Protein AF-A0A2L0EM80-F1 (afdb_monomer)

Foldseek 3Di:
DVVVLQVVLQQAPQQFFQLVLADVPVLQQKKKKWFWDCPQFPAPLVLLVVQLVQTGTLAADDPPDDDDQKHKFKWFALVLLLLLQDDPVLSVLDDPCRNCKCLHPVNCVVVVQDDCSHLVNFPDPRPVFPDGGMIMMMTGNDPVVRVVVVVVSVVVCVVRRMDGRDMDIGGQDPLCADPLLARDPFADAHEVNSNDDDDVQHHYWRNLVFAAQHQGPVRDHRRFRKDFVVLVVVPLFDQRPPDNRIGGLRGSKGKDKDFDFDDPNVVLLVVLLVPFDADVPGDSSLSSQLSVCVVAQHGSLQAGCVVPVRDDDNVRRDDDDGDTHTRDITITMRTTSSSSNSSSVSSVPPVVSNDDPPDDDPPPDDD

pLDDT: mean 86.49, std 16.41, range [29.75, 98.69]

Organism: Sorangium cellulosum (NCBI:txid56)

InterPro domains:
  IPR006314 Dyp-type peroxidase [PS51404] (16-367)
  IPR006314 Dyp-type peroxidase [PTHR30521] (31-317)
  IPR011008 Dimeric alpha-beta barrel [SSF54909] (13-344)

Solvent-accessible surface area (backbone atoms only — not comparable to full-atom values): 20036 Å² total; per-residue (Å²): 109,71,65,64,52,52,61,60,57,57,58,51,60,22,76,33,17,42,19,70,83,66,43,83,53,81,80,34,38,27,35,40,43,37,31,24,25,58,90,66,37,79,38,62,11,62,53,39,49,56,48,49,78,57,35,55,37,19,51,60,77,63,90,87,62,81,79,74,61,58,49,40,47,65,29,36,16,51,61,26,44,36,63,40,36,49,49,74,73,41,54,64,46,41,59,66,65,41,62,60,27,49,52,30,71,70,45,26,63,76,72,65,40,51,78,88,46,18,38,76,66,31,83,37,51,13,86,81,35,74,72,54,16,31,40,39,40,38,31,4,57,40,70,69,55,38,51,56,52,48,50,56,51,50,54,53,30,53,79,35,36,34,42,76,76,50,73,48,82,43,72,60,51,94,82,45,39,46,88,87,51,35,46,52,88,80,64,64,75,29,46,53,65,36,44,68,80,82,57,97,83,48,51,74,39,46,39,18,75,63,28,24,53,15,42,23,88,86,73,42,67,27,82,48,25,41,40,51,37,84,82,41,82,82,58,61,50,49,71,30,95,89,40,86,63,29,23,29,47,23,43,47,8,32,77,42,79,48,69,42,60,63,78,61,46,70,60,52,53,50,52,35,44,72,67,34,76,52,56,94,92,48,54,60,67,62,29,13,54,52,47,50,16,63,75,53,46,26,27,52,69,28,13,30,34,91,85,38,77,88,52,85,44,68,92,55,56,61,67,86,74,91,92,86,46,66,46,29,43,41,35,24,42,28,46,5,46,47,38,38,48,42,49,11,50,40,30,65,74,42,60,88,53,40,72,71,81,78,74,82,78,78,78,81,79,82,128

Sequence (367 aa):
MKQAKKDQTDAVEVDDVQGLVVYGYGHLPIARYVFVSFTKAAKIGAWLGEIVEQTPSARRREKGAPRPSTAVHIALASSGLKQIGLSDEERATFSYHFIDGMANLATQRTLGDFGDNAPETWDFGGPNTPPIDALLLLFATTEEEVEALLERHRDRMSELGIEVVTVEKGYRRDDGKEHFGFLDGVSQPHILGGGREPEAGDVALHPGELLLGYTDEYAEISATPTVGAKADPEAILAPHPDDDTQRDLGRNGSYLVYRKYQQYTSKFWGFVWESAQPRDGQDKDAAAVMLASKMVGRWPSGAPVTLTPDRDAPELVRDVPPFTRLRGGGYYFLPGLRAVRYLAWRASNQPGLLASPAKPQPRAEAG

Secondary structure (DSSP, 8-state):
-HHHHHHHHSS--TTTSBGGGT---TT--EEEEEEEE-TT-S-HHHHHHHHHHHS-BSPPPPTTPPPPSEEEEEEE-HHHHHHHT--HHHHTTS-HHHHH-TTSHHHHHHHT--GGGSGGG-SSSSTTSPPP-EEEEEEESSHHHHHHHHHHHHHHHHHHT-EEEEEEEEE--TT-B-TTS-B-----PEETTSSSPPPTTPPEE-GGGTSTTSB-TTSPBPP--EEEGGG-TT--SEEPSS-TTEEESSTT-EEEEEEEE---HHHHHHHHHHH--PPTT--HHHHHHHHHHHHHTB-TTS-BTTT-SSS--GGG---------EEEEEEEEE--HHHHHHHHHHHHH-GGGS---PPPPPPPP--

Radius of gyration: 22.96 Å; Cα contacts (8 Å, |Δi|>4): 710; chains: 1; bounding box: 54×55×70 Å

Mean predicted aligned error: 7.76 Å

Nearest PDB structures (foldseek):
  8re3-assembly2_B  TM=7.887E-01  e=4.779E-21  Deinococcus radiodurans
  8re2-assembly1_A  TM=7.852E-01  e=1.093E-20  Deinococcus radiodurans
  6fsk-assembly2_B  TM=7.495E-01  e=2.535E-16  Pleurotus ostreatus PC15
  6fsl-assembly2_B  TM=7.551E-01  e=1.048E-15  Pleurotus ostreatus
  8ohy-assembly1_A-2  TM=5.170E-01  e=1.549E-04  Dictyostelium discoideum AX4

Structure (mmCIF, N/CA/C/O backbone):
data_AF-A0A2L0EM80-F1
#
_entry.id   AF-A0A2L0EM80-F1
#
loop_
_atom_site.group_PDB
_atom_site.id
_atom_site.type_symbol
_atom_site.label_atom_id
_atom_site.label_alt_id
_atom_site.label_comp_id
_atom_site.label_asym_id
_atom_site.label_entity_id
_atom_site.label_seq_id
_atom_site.pdbx_PDB_ins_code
_atom_site.Cartn_x
_atom_site.Cartn_y
_atom_site.Cartn_z
_atom_site.occupancy
_atom_site.B_iso_or_equiv
_atom_site.auth_seq_id
_atom_site.auth_comp_id
_atom_site.auth_asym_id
_atom_site.auth_atom_id
_atom_site.pdbx_PDB_model_num
ATOM 1 N N . MET A 1 1 ? -12.425 -33.264 16.074 1.00 41.44 1 MET A N 1
ATOM 2 C CA . MET A 1 1 ? -12.628 -31.874 16.549 1.00 41.44 1 MET A CA 1
ATOM 3 C C . MET A 1 1 ? -11.445 -30.955 16.249 1.00 41.44 1 MET A C 1
ATOM 5 O O . MET A 1 1 ? -11.702 -29.913 15.677 1.00 41.44 1 MET A O 1
ATOM 9 N N . LYS A 1 2 ? -10.181 -31.315 16.548 1.00 37.41 2 LYS A N 1
ATOM 10 C CA . LYS A 1 2 ? -9.009 -30.478 16.190 1.00 37.41 2 LYS A CA 1
ATOM 11 C C . LYS A 1 2 ? -8.821 -30.278 14.673 1.00 37.41 2 LYS A C 1
ATOM 13 O O . LYS A 1 2 ? -8.647 -29.147 14.256 1.00 37.41 2 LYS A O 1
ATOM 18 N N . GLN A 1 3 ? -8.965 -31.335 13.863 1.00 31.33 3 GLN A N 1
ATOM 19 C CA . GLN A 1 3 ? -8.888 -31.246 12.392 1.00 31.33 3 GLN A CA 1
ATOM 20 C C . GLN A 1 3 ? -10.000 -30.364 11.798 1.00 31.33 3 GLN A C 1
ATOM 22 O O . GLN A 1 3 ? -9.718 -29.471 11.026 1.00 31.33 3 GLN A O 1
ATOM 27 N N . ALA A 1 4 ? -11.248 -30.537 12.247 1.00 30.11 4 ALA A N 1
ATOM 28 C CA . ALA A 1 4 ? -12.378 -29.726 11.783 1.00 30.11 4 ALA A CA 1
ATOM 29 C C . ALA A 1 4 ? -12.306 -28.250 12.228 1.00 30.11 4 ALA A C 1
ATOM 31 O O . ALA A 1 4 ? -12.829 -27.394 11.531 1.00 30.11 4 ALA A O 1
ATOM 32 N N . LYS A 1 5 ? -11.660 -27.945 13.369 1.00 38.38 5 LYS A N 1
ATOM 33 C CA . LYS A 1 5 ? -11.316 -26.564 13.753 1.00 38.38 5 LYS A CA 1
ATOM 34 C C . LYS A 1 5 ? -10.200 -25.999 12.865 1.00 38.38 5 LYS A C 1
ATOM 36 O O . LYS A 1 5 ? -10.310 -24.850 12.470 1.00 38.38 5 LYS A O 1
ATOM 41 N N . LYS A 1 6 ? -9.193 -26.817 12.522 1.00 41.38 6 LYS A N 1
ATOM 42 C CA . LYS A 1 6 ? -8.087 -26.461 11.616 1.00 41.38 6 LYS A CA 1
ATOM 43 C C . LYS A 1 6 ? -8.575 -26.188 10.179 1.00 41.38 6 LYS A C 1
ATOM 45 O O . LYS A 1 6 ? -8.220 -25.177 9.592 1.00 41.38 6 LYS A O 1
ATOM 50 N N . ASP A 1 7 ? -9.484 -27.018 9.669 1.00 44.69 7 ASP A N 1
ATOM 51 C CA . ASP A 1 7 ? -10.089 -26.856 8.337 1.00 44.69 7 ASP A CA 1
ATOM 52 C C . ASP A 1 7 ? -11.009 -25.618 8.248 1.00 44.69 7 ASP A C 1
ATOM 54 O O . ASP A 1 7 ? -11.205 -25.067 7.168 1.00 44.69 7 ASP A O 1
ATOM 58 N N . GLN A 1 8 ? -11.574 -25.155 9.373 1.00 45.72 8 GLN A N 1
ATOM 59 C CA . GLN A 1 8 ? -12.385 -23.930 9.437 1.00 45.72 8 GLN A CA 1
ATOM 60 C C . GLN A 1 8 ? -11.530 -22.658 9.553 1.00 45.72 8 GLN A C 1
ATOM 62 O O . GLN A 1 8 ? -11.963 -21.601 9.102 1.00 45.72 8 GLN A O 1
ATOM 67 N N . THR A 1 9 ? -10.331 -22.747 10.144 1.00 53.62 9 THR A N 1
ATOM 68 C CA . THR A 1 9 ? -9.407 -21.612 10.301 1.00 53.62 9 THR A CA 1
ATOM 69 C C . THR A 1 9 ? -8.648 -21.251 9.025 1.00 53.62 9 THR A C 1
ATOM 71 O O . THR A 1 9 ? -8.250 -20.093 8.910 1.00 53.62 9 THR A O 1
ATOM 74 N N . ASP A 1 10 ? -8.506 -22.178 8.071 1.00 65.12 10 ASP A N 1
ATOM 75 C CA . ASP A 1 10 ? -7.748 -21.968 6.825 1.00 65.12 10 ASP A CA 1
ATOM 76 C C . ASP A 1 10 ? -8.599 -21.483 5.638 1.00 65.12 10 ASP A C 1
ATOM 78 O O . ASP A 1 10 ? -8.060 -21.063 4.614 1.00 65.12 10 ASP A O 1
ATOM 82 N N . ALA A 1 11 ? -9.931 -21.489 5.757 1.00 85.38 11 ALA A N 1
ATOM 83 C CA . ALA A 1 11 ? -10.789 -20.885 4.744 1.00 85.38 11 ALA A CA 1
ATOM 84 C C . ALA A 1 11 ? -10.653 -19.353 4.797 1.00 85.38 11 ALA A C 1
ATOM 86 O O . ALA A 1 11 ? -10.992 -18.716 5.799 1.00 85.38 11 ALA A O 1
ATOM 87 N N . VAL A 1 12 ? -10.142 -18.755 3.718 1.00 93.31 12 VAL A N 1
ATOM 88 C CA . VAL A 1 12 ? -9.964 -17.300 3.636 1.00 93.31 12 VAL A CA 1
ATOM 89 C C . VAL A 1 12 ? -11.324 -16.601 3.687 1.00 93.31 12 VAL A C 1
ATOM 91 O O . VAL A 1 12 ? -12.217 -16.879 2.883 1.00 93.31 12 VAL A O 1
ATOM 94 N N . GLU A 1 13 ? -11.479 -15.659 4.617 1.00 95.50 13 GLU A N 1
ATOM 95 C CA . GLU A 1 13 ? -12.678 -14.833 4.762 1.00 95.50 13 GLU A CA 1
ATOM 96 C C . GLU A 1 13 ? -12.645 -13.714 3.714 1.00 95.50 13 GLU A C 1
ATOM 98 O O . GLU A 1 13 ? -12.409 -12.547 4.013 1.00 95.50 13 GLU A O 1
ATOM 103 N N . VAL A 1 14 ? -12.853 -14.070 2.444 1.00 95.38 14 VAL A N 1
ATOM 104 C CA . VAL A 1 14 ? -12.697 -13.148 1.300 1.00 95.38 14 VAL A CA 1
ATOM 105 C C . VAL A 1 14 ? -13.582 -11.898 1.374 1.00 95.38 14 VAL A C 1
ATOM 107 O O . VAL A 1 14 ? -13.303 -10.903 0.715 1.00 95.38 14 VAL A O 1
ATOM 110 N N . ASP A 1 15 ? -14.642 -11.932 2.177 1.00 96.38 15 ASP A N 1
ATOM 111 C CA . ASP A 1 15 ? -15.488 -10.777 2.479 1.00 96.38 15 ASP A CA 1
ATOM 112 C C . ASP A 1 15 ? -14.824 -9.715 3.338 1.00 96.38 15 ASP A C 1
ATOM 114 O O . ASP A 1 15 ? -15.240 -8.560 3.300 1.00 96.38 15 ASP A O 1
ATOM 118 N N . ASP A 1 16 ? -13.827 -10.114 4.113 1.00 97.38 16 ASP A N 1
ATOM 119 C CA . ASP A 1 16 ? -13.158 -9.270 5.085 1.00 97.38 16 ASP A CA 1
ATOM 120 C C . ASP A 1 16 ? -11.759 -8.848 4.632 1.00 97.38 16 ASP A C 1
ATOM 122 O O . ASP A 1 16 ? -11.265 -7.800 5.034 1.00 97.38 16 ASP A O 1
ATOM 126 N N . VAL A 1 17 ? -11.115 -9.616 3.756 1.00 97.75 17 VAL A N 1
ATOM 127 C CA . VAL A 1 17 ? -9.825 -9.232 3.170 1.00 97.75 17 VAL A CA 1
ATOM 128 C C . VAL A 1 17 ? -10.019 -8.033 2.236 1.00 97.75 17 VAL A C 1
ATOM 130 O O . VAL A 1 17 ? -10.885 -8.068 1.362 1.00 97.75 17 VAL A O 1
ATOM 133 N N . GLN A 1 18 ? -9.198 -6.983 2.359 1.00 97.81 18 GLN A N 1
ATOM 134 C CA . GLN A 1 18 ? -9.179 -5.903 1.363 1.00 97.81 18 GLN A CA 1
ATOM 135 C C . GLN A 1 18 ? -8.762 -6.449 -0.006 1.00 97.81 18 GLN A C 1
ATOM 137 O O . GLN A 1 18 ? -7.716 -7.085 -0.137 1.00 97.81 18 GLN A O 1
ATOM 142 N N . GLY A 1 19 ? -9.530 -6.133 -1.053 1.00 95.50 19 GLY A N 1
ATOM 143 C CA . GLY A 1 19 ? -9.308 -6.669 -2.399 1.00 95.50 19 GLY A CA 1
ATOM 144 C C . GLY A 1 19 ? -7.904 -6.426 -2.965 1.00 95.50 19 GLY A C 1
ATOM 145 O O . GLY A 1 19 ? -7.449 -7.219 -3.781 1.00 95.50 19 GLY A O 1
ATOM 146 N N . LEU A 1 20 ? -7.187 -5.399 -2.493 1.00 95.06 20 LEU A N 1
ATOM 147 C CA . LEU A 1 20 ? -5.811 -5.079 -2.891 1.00 95.06 20 LEU A CA 1
ATOM 148 C C . LEU A 1 20 ? -4.811 -6.219 -2.659 1.00 95.06 20 LEU A C 1
ATOM 150 O O . LEU A 1 20 ? -3.864 -6.341 -3.428 1.00 95.06 20 LEU A O 1
ATOM 154 N N . VAL A 1 21 ? -5.017 -7.061 -1.639 1.00 92.69 21 VAL A N 1
ATOM 155 C CA . VAL A 1 21 ? -4.117 -8.199 -1.367 1.00 92.69 21 VAL A CA 1
ATOM 156 C C . VAL A 1 21 ? -4.198 -9.253 -2.475 1.00 92.69 21 VAL A C 1
ATOM 158 O O . VAL A 1 21 ? -3.236 -9.962 -2.746 1.00 92.69 21 VAL A O 1
ATOM 161 N N . VAL A 1 22 ? -5.358 -9.357 -3.125 1.00 90.12 22 VAL A N 1
ATOM 162 C CA . VAL A 1 22 ? -5.684 -10.443 -4.058 1.00 90.12 22 VAL A CA 1
ATOM 163 C C . VAL A 1 22 ? -5.696 -9.964 -5.508 1.00 90.12 22 VAL A C 1
ATOM 165 O O . VAL A 1 22 ? -5.336 -10.709 -6.422 1.00 90.12 22 VAL A O 1
ATOM 168 N N . TYR A 1 23 ? -6.126 -8.726 -5.742 1.00 88.44 23 TYR A N 1
ATOM 169 C CA . TYR A 1 23 ? -6.317 -8.156 -7.067 1.00 88.44 23 TYR A CA 1
ATOM 170 C C . TYR A 1 23 ? -5.349 -6.998 -7.303 1.00 88.44 23 TYR A C 1
ATOM 172 O O . TYR A 1 23 ? -5.392 -5.983 -6.618 1.00 88.44 23 TYR A O 1
ATOM 180 N N . GLY A 1 24 ? -4.554 -7.088 -8.372 1.00 82.00 24 GLY A N 1
ATOM 181 C CA . GLY A 1 24 ? -3.665 -6.000 -8.801 1.00 82.00 24 GLY A CA 1
ATOM 182 C C . GLY A 1 24 ? -4.358 -4.851 -9.549 1.00 82.00 24 GLY A C 1
ATOM 183 O O . GLY A 1 24 ? -3.674 -4.030 -10.147 1.00 82.00 24 GLY A O 1
ATOM 184 N N . TYR A 1 25 ? -5.698 -4.830 -9.610 1.00 89.19 25 TYR A N 1
ATOM 185 C CA . TYR A 1 25 ? -6.510 -3.793 -10.272 1.00 89.19 25 TYR A CA 1
ATOM 186 C C . TYR A 1 25 ? -6.026 -3.343 -11.660 1.00 89.19 25 TYR A C 1
ATOM 188 O O . TYR A 1 25 ? -6.215 -2.199 -12.045 1.00 89.19 25 TYR A O 1
ATOM 196 N N . GLY A 1 26 ? -5.482 -4.248 -12.481 1.00 87.44 26 GLY A N 1
ATOM 197 C CA . GLY A 1 26 ? -4.856 -3.883 -13.761 1.00 87.44 26 GLY A CA 1
ATOM 198 C C . GLY A 1 26 ? -5.759 -3.200 -14.805 1.00 87.44 26 GLY A C 1
ATOM 199 O O . GLY A 1 26 ? -5.241 -2.742 -15.816 1.00 87.44 26 GLY A O 1
ATOM 200 N N . HIS A 1 27 ? -7.077 -3.142 -14.573 1.00 91.12 27 HIS A N 1
ATOM 201 C CA . HIS A 1 27 ? -8.057 -2.399 -15.377 1.00 91.12 27 HIS A CA 1
ATOM 202 C C . HIS A 1 27 ? -8.266 -0.946 -14.912 1.00 91.12 27 HIS A C 1
ATOM 204 O O . HIS A 1 27 ? -8.976 -0.207 -15.584 1.00 91.12 27 HIS A O 1
ATOM 210 N N . LEU A 1 28 ? -7.672 -0.555 -13.783 1.00 95.69 28 LEU A N 1
ATOM 211 C CA . LEU A 1 28 ? -7.665 0.791 -13.215 1.00 95.69 28 LEU A CA 1
ATOM 212 C C . LEU A 1 28 ? -6.225 1.336 -13.296 1.00 95.69 28 LEU A C 1
ATOM 214 O O . LEU A 1 28 ? -5.482 1.268 -12.316 1.00 95.69 28 LEU A O 1
ATOM 218 N N . PRO A 1 29 ? -5.762 1.777 -14.480 1.00 95.44 29 PRO A N 1
ATOM 219 C CA . PRO A 1 29 ? -4.355 2.097 -14.708 1.00 95.44 29 PRO A CA 1
ATOM 220 C C . PRO A 1 29 ? -3.907 3.395 -14.031 1.00 95.44 29 PRO A C 1
ATOM 222 O O . PRO A 1 29 ? -2.703 3.637 -13.957 1.00 95.44 29 PRO A O 1
ATOM 225 N N . ILE A 1 30 ? -4.834 4.238 -13.568 1.00 97.62 30 ILE A N 1
ATOM 226 C CA . ILE A 1 30 ? -4.515 5.518 -12.938 1.00 97.62 30 ILE A CA 1
ATOM 227 C C . ILE A 1 30 ? -4.626 5.377 -11.421 1.00 97.62 30 ILE A C 1
ATOM 229 O O . ILE A 1 30 ? -5.654 4.927 -10.918 1.00 97.62 30 ILE A O 1
ATOM 233 N N . ALA A 1 31 ? -3.592 5.799 -10.691 1.00 97.88 31 ALA A N 1
ATOM 234 C CA . ALA A 1 31 ? -3.553 5.733 -9.234 1.00 97.88 31 ALA A CA 1
ATOM 235 C C . ALA A 1 31 ? -3.187 7.075 -8.581 1.00 97.88 31 ALA A C 1
ATOM 237 O O . ALA A 1 31 ? -2.384 7.856 -9.106 1.00 97.88 31 ALA A O 1
ATOM 238 N N . ARG A 1 32 ? -3.735 7.325 -7.391 1.00 98.50 32 ARG A N 1
ATOM 239 C CA . ARG A 1 32 ? -3.286 8.364 -6.457 1.00 98.50 32 ARG A CA 1
ATOM 240 C C . ARG A 1 32 ? -3.028 7.726 -5.102 1.00 98.50 32 ARG A C 1
ATOM 242 O O . ARG A 1 32 ? -3.916 7.111 -4.518 1.00 98.50 32 ARG A O 1
ATOM 249 N N . TYR A 1 33 ? -1.813 7.900 -4.606 1.00 98.50 33 TYR A N 1
ATOM 250 C CA . TYR A 1 33 ? -1.402 7.467 -3.277 1.00 98.50 33 TYR A CA 1
ATOM 251 C C . TYR A 1 33 ? -1.419 8.690 -2.372 1.00 98.50 33 TYR A C 1
ATOM 253 O O . TYR A 1 33 ? -0.581 9.582 -2.509 1.00 98.50 33 TYR A O 1
ATOM 261 N N . VAL A 1 34 ? -2.421 8.771 -1.506 1.00 98.62 34 VAL A N 1
ATOM 262 C CA . VAL A 1 34 ? -2.678 9.928 -0.653 1.00 98.62 34 VAL A CA 1
ATOM 263 C C . VAL A 1 34 ? -2.130 9.632 0.735 1.00 98.62 34 VAL A C 1
ATOM 265 O O . VAL A 1 34 ? -2.650 8.781 1.457 1.00 98.62 34 VAL A O 1
ATOM 268 N N . PHE A 1 35 ? -1.062 10.333 1.097 1.00 98.25 35 PHE A N 1
ATOM 269 C CA . PHE A 1 35 ? -0.391 10.191 2.382 1.00 98.25 35 PHE A CA 1
ATOM 270 C C . PHE A 1 35 ? -1.009 11.165 3.378 1.00 98.25 35 PHE A C 1
ATOM 272 O O . PHE A 1 35 ? -1.106 12.364 3.108 1.00 98.25 35 PHE A O 1
ATOM 279 N N . VAL A 1 36 ? -1.445 10.643 4.517 1.00 96.81 36 VAL A N 1
ATOM 280 C CA . VAL A 1 36 ? -2.340 11.339 5.442 1.00 96.81 36 VAL A CA 1
ATOM 281 C C . VAL A 1 36 ? -1.717 11.419 6.831 1.00 96.81 36 VAL A C 1
ATOM 283 O O . VAL A 1 36 ? -1.123 10.446 7.294 1.00 96.81 36 VAL A O 1
ATOM 286 N N . SER A 1 37 ? -1.898 12.553 7.510 1.00 95.69 37 SER A N 1
ATOM 287 C CA . SER A 1 37 ? -1.606 12.714 8.934 1.00 95.69 37 SER A CA 1
ATOM 288 C C . SER A 1 37 ? -2.877 12.949 9.752 1.00 95.69 37 SER A C 1
ATOM 290 O O . SER A 1 37 ? -3.787 13.685 9.360 1.00 95.69 37 SER A O 1
ATOM 292 N N . PHE A 1 38 ? -2.902 12.355 10.941 1.00 93.94 38 PHE A N 1
ATOM 293 C CA . PHE A 1 38 ? -3.939 12.517 11.953 1.00 93.94 38 PHE A CA 1
ATOM 294 C C . PHE A 1 38 ? -3.586 13.564 13.017 1.00 93.94 38 PHE A C 1
ATOM 296 O O . PHE A 1 38 ? -4.365 13.770 13.941 1.00 93.94 38 PHE A O 1
ATOM 303 N N . THR A 1 39 ? -2.454 14.267 12.896 1.00 80.88 39 THR A N 1
ATOM 304 C CA . THR A 1 39 ? -1.954 15.216 13.915 1.00 80.88 39 THR A CA 1
ATOM 305 C C . THR A 1 39 ? -2.975 16.291 14.322 1.00 80.88 39 THR A C 1
ATOM 307 O O . THR A 1 39 ? -2.969 16.744 15.465 1.00 80.88 39 THR A O 1
ATOM 310 N N . LYS A 1 40 ? -3.860 16.701 13.405 1.00 71.12 40 LYS A N 1
ATOM 311 C CA . LYS A 1 40 ? -4.918 17.706 13.638 1.00 71.12 40 LYS A CA 1
ATOM 312 C C . LYS A 1 40 ? -6.332 17.115 13.616 1.00 71.12 40 LYS A C 1
ATOM 314 O O . LYS A 1 40 ? -7.309 17.861 13.693 1.00 71.12 40 LYS A O 1
ATOM 319 N N . ALA A 1 41 ? -6.453 15.796 13.483 1.00 72.81 41 ALA A N 1
ATOM 320 C CA . ALA A 1 41 ? -7.724 15.157 13.196 1.00 72.81 41 ALA A CA 1
ATOM 321 C C . ALA A 1 41 ? -8.632 15.141 14.425 1.00 72.81 41 ALA A C 1
ATOM 323 O O . ALA A 1 41 ? -8.261 14.665 15.495 1.00 72.81 41 ALA A O 1
ATOM 324 N N . ALA A 1 42 ? -9.862 15.619 14.245 1.00 72.19 42 ALA A N 1
ATOM 325 C CA . ALA A 1 42 ? -10.883 15.590 15.288 1.00 72.19 42 ALA A CA 1
ATOM 326 C C . ALA A 1 42 ? -11.786 14.351 15.183 1.00 72.19 42 ALA A C 1
ATOM 328 O O . ALA A 1 42 ? -12.424 13.964 16.160 1.00 72.19 42 ALA A O 1
ATOM 329 N N . LYS A 1 43 ? -11.892 13.754 13.986 1.00 89.88 43 LYS A N 1
ATOM 330 C CA . LYS A 1 43 ? -12.908 12.742 13.656 1.00 89.88 43 LYS A CA 1
ATOM 331 C C . LYS A 1 43 ? -12.345 11.573 12.836 1.00 89.88 43 LYS A C 1
ATOM 333 O O . LYS A 1 43 ? -12.924 11.181 11.825 1.00 89.88 43 LYS A O 1
ATOM 338 N N . ILE A 1 44 ? -11.229 10.997 13.293 1.00 94.19 44 ILE A N 1
ATOM 339 C CA . ILE A 1 44 ? -10.564 9.854 12.632 1.00 94.19 44 ILE A CA 1
ATOM 340 C C . ILE A 1 44 ? -11.533 8.675 12.466 1.00 94.19 44 ILE A C 1
ATOM 342 O O . ILE A 1 44 ? -11.626 8.099 11.387 1.00 94.19 44 ILE A O 1
ATOM 346 N N . GLY A 1 45 ? -12.297 8.343 13.511 1.00 95.12 45 GLY A N 1
ATOM 347 C CA . GLY A 1 45 ? -13.208 7.199 13.477 1.00 95.12 45 GLY A CA 1
ATOM 348 C C . GLY A 1 45 ? -14.333 7.329 12.449 1.00 95.12 45 GLY A C 1
ATOM 349 O O . GLY A 1 45 ? -14.626 6.367 11.744 1.00 95.12 45 GLY A O 1
ATOM 350 N N . ALA A 1 46 ? -14.899 8.531 12.289 1.00 95.50 46 ALA A N 1
ATOM 351 C CA . ALA A 1 46 ? -15.899 8.800 11.254 1.00 95.50 46 ALA A CA 1
ATOM 352 C C . ALA A 1 46 ? -15.316 8.601 9.847 1.00 95.50 46 ALA A C 1
ATOM 354 O O . ALA A 1 46 ? -15.932 7.947 9.012 1.00 95.50 46 ALA A O 1
ATOM 355 N N . TRP A 1 47 ? -14.099 9.102 9.614 1.00 96.69 47 TRP A N 1
ATOM 356 C CA . TRP A 1 47 ? -13.412 8.926 8.338 1.00 96.69 47 TRP A CA 1
ATOM 357 C C . TRP A 1 47 ? -13.138 7.451 8.029 1.00 96.69 47 TRP A C 1
ATOM 359 O O . TRP A 1 47 ? -13.495 6.981 6.954 1.00 96.69 47 TRP A O 1
ATOM 369 N N . LEU A 1 48 ? -12.578 6.690 8.976 1.00 97.50 48 LEU A N 1
ATOM 370 C CA . LEU A 1 48 ? -12.326 5.255 8.786 1.00 97.50 48 LEU A CA 1
ATOM 371 C C . LEU A 1 48 ? -13.618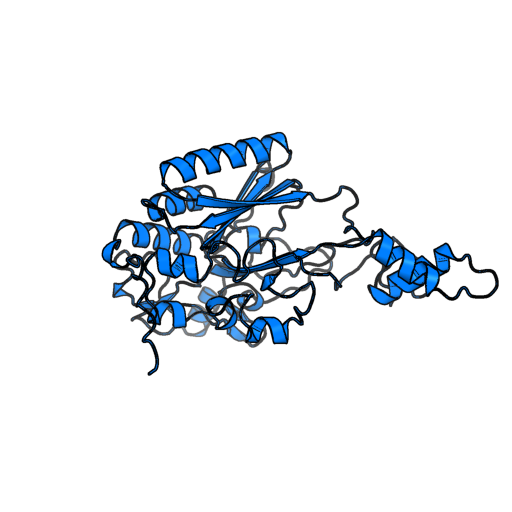 4.474 8.503 1.00 97.50 48 LEU A C 1
ATOM 373 O O . LEU A 1 48 ? -13.621 3.594 7.642 1.00 97.50 48 LEU A O 1
ATOM 377 N N . GLY A 1 49 ? -14.715 4.825 9.182 1.00 97.19 49 GLY A N 1
ATOM 378 C CA . GLY A 1 49 ? -16.038 4.248 8.939 1.00 97.19 49 GLY A CA 1
ATOM 379 C C . GLY A 1 49 ? -16.570 4.527 7.529 1.00 97.19 49 GLY A C 1
ATOM 380 O O . GLY A 1 49 ? -17.191 3.662 6.925 1.00 97.19 49 GLY A O 1
ATOM 381 N N . GLU A 1 50 ? -16.291 5.698 6.960 1.00 97.12 50 GLU A N 1
ATOM 382 C CA . GLU A 1 50 ? -16.664 6.017 5.575 1.00 97.12 50 GLU A CA 1
ATOM 383 C C . GLU A 1 50 ? -15.770 5.314 4.547 1.00 97.12 50 GLU A C 1
ATOM 385 O O . GLU A 1 50 ? -16.247 4.916 3.483 1.00 97.12 50 GLU A O 1
ATOM 390 N N . ILE A 1 51 ? -14.474 5.167 4.840 1.00 97.38 51 ILE A N 1
ATOM 391 C CA . ILE A 1 51 ? -13.525 4.503 3.940 1.00 97.38 51 ILE A CA 1
ATOM 392 C C . ILE A 1 51 ? -13.789 2.997 3.865 1.00 97.38 51 ILE A C 1
ATOM 394 O O . ILE A 1 51 ? -13.760 2.438 2.768 1.00 97.38 51 ILE A O 1
ATOM 398 N N . VAL A 1 52 ? -14.084 2.329 4.986 1.00 97.19 52 VAL A N 1
ATOM 399 C CA . VAL A 1 52 ? -14.318 0.874 4.980 1.00 97.19 52 VAL A CA 1
ATOM 400 C C . VAL A 1 52 ? -15.522 0.477 4.127 1.00 97.19 52 VAL A C 1
ATOM 402 O O . VAL A 1 52 ? -15.461 -0.528 3.428 1.00 97.19 52 VAL A O 1
ATOM 405 N N . GLU A 1 53 ? -16.571 1.299 4.093 1.00 97.25 53 GLU A N 1
ATOM 406 C CA . GLU A 1 53 ? -17.760 1.049 3.268 1.00 97.25 53 GLU A CA 1
ATOM 407 C C . GLU A 1 53 ? -17.506 1.281 1.767 1.00 97.25 53 GLU A C 1
ATOM 409 O O . GLU A 1 53 ? -18.227 0.758 0.920 1.00 97.25 53 GLU A O 1
ATOM 414 N N . GLN A 1 54 ? -16.456 2.031 1.421 1.00 96.88 54 GLN A N 1
ATOM 415 C CA . GLN A 1 54 ? -16.005 2.233 0.038 1.00 96.88 54 GLN A CA 1
ATOM 416 C C . GLN A 1 54 ? -14.948 1.213 -0.399 1.00 96.88 54 GLN A C 1
ATOM 418 O O . GLN A 1 54 ? -14.624 1.139 -1.586 1.00 96.88 54 GLN A O 1
ATOM 423 N N . THR A 1 55 ? -14.392 0.447 0.542 1.00 97.69 55 THR A N 1
ATOM 424 C CA . THR A 1 55 ? -13.271 -0.452 0.280 1.00 97.69 55 THR A CA 1
ATOM 425 C C . THR A 1 55 ? -13.783 -1.799 -0.233 1.00 97.69 55 THR A C 1
ATOM 427 O O . THR A 1 55 ? -14.458 -2.516 0.507 1.00 97.69 55 THR A O 1
ATOM 430 N N . PRO A 1 56 ? -13.473 -2.195 -1.481 1.00 96.31 56 PRO A N 1
ATOM 431 C CA . PRO A 1 56 ? -13.879 -3.496 -1.992 1.00 96.31 56 PRO A CA 1
ATOM 432 C C . PRO A 1 56 ? -13.123 -4.625 -1.279 1.00 96.31 56 PRO A C 1
ATOM 434 O O . PRO A 1 56 ? -11.921 -4.524 -1.006 1.00 96.31 56 PRO A O 1
ATOM 437 N N . SER A 1 57 ? -13.825 -5.726 -1.014 1.00 96.44 57 SER A N 1
ATOM 438 C CA . SER A 1 57 ? -13.234 -6.936 -0.443 1.00 96.44 57 SER A CA 1
ATOM 439 C C . SER A 1 57 ? -12.591 -7.833 -1.509 1.00 96.44 57 SER A C 1
ATOM 441 O O . SER A 1 57 ? -12.692 -7.585 -2.714 1.00 96.44 57 SER A O 1
ATOM 443 N N . ALA A 1 58 ? -11.931 -8.904 -1.072 1.00 95.00 58 ALA A N 1
ATOM 444 C CA . ALA A 1 58 ? -11.395 -9.949 -1.937 1.00 95.00 58 ALA A CA 1
ATOM 445 C C . ALA A 1 58 ? -12.486 -10.837 -2.561 1.00 95.00 58 ALA A C 1
ATOM 447 O O . ALA A 1 58 ? -12.185 -11.655 -3.440 1.00 95.00 58 ALA A O 1
ATOM 448 N N . ARG A 1 59 ? -13.758 -10.678 -2.159 1.00 93.69 59 ARG A N 1
ATOM 449 C CA . ARG A 1 59 ? -14.882 -11.441 -2.706 1.00 93.69 59 ARG A CA 1
ATOM 450 C C . ARG A 1 59 ? -14.865 -11.373 -4.228 1.00 93.69 59 ARG A C 1
ATOM 452 O O . ARG A 1 59 ? -14.884 -10.306 -4.846 1.00 93.69 59 ARG A O 1
ATOM 459 N N . ARG A 1 60 ? -14.909 -12.554 -4.841 1.00 87.56 60 ARG A N 1
ATOM 460 C CA . ARG A 1 60 ? -15.017 -12.680 -6.287 1.00 87.56 60 ARG A CA 1
ATOM 461 C C . ARG A 1 60 ? -16.294 -12.014 -6.784 1.00 87.56 60 ARG A C 1
ATOM 463 O O . ARG A 1 60 ? -17.395 -12.313 -6.325 1.00 87.56 60 ARG A O 1
ATOM 470 N N . ARG A 1 61 ? -16.141 -11.155 -7.787 1.00 85.81 61 ARG A N 1
ATOM 471 C CA . ARG A 1 61 ? -17.272 -10.541 -8.482 1.00 85.81 61 ARG A CA 1
ATOM 472 C C . ARG A 1 61 ? -18.041 -11.592 -9.278 1.00 85.81 61 ARG A C 1
ATOM 474 O O . ARG A 1 61 ? -17.445 -12.482 -9.887 1.00 85.81 61 ARG A O 1
ATOM 481 N N . GLU A 1 62 ? -19.362 -11.455 -9.310 1.00 86.06 62 GLU A N 1
ATOM 482 C CA . GLU A 1 62 ? -20.216 -12.329 -10.110 1.00 86.06 62 GLU A CA 1
ATOM 483 C C . GLU A 1 62 ? -19.847 -12.258 -11.596 1.00 86.06 62 GLU A C 1
ATOM 485 O O . GLU A 1 62 ? -19.502 -11.202 -12.143 1.00 86.06 62 GLU A O 1
ATOM 490 N N . LYS A 1 63 ? -19.916 -13.409 -12.270 1.00 85.56 63 LYS A N 1
ATOM 491 C CA . LYS A 1 63 ? -19.590 -13.507 -13.691 1.00 85.56 63 LYS A CA 1
ATOM 492 C C . LYS A 1 63 ? -20.556 -12.636 -14.500 1.00 85.56 63 LYS A C 1
ATOM 494 O O . LYS A 1 63 ? -21.757 -12.866 -14.485 1.00 85.56 63 LYS A O 1
ATOM 499 N N . GLY A 1 64 ? -20.013 -11.669 -15.239 1.00 84.50 64 GLY A N 1
ATOM 500 C CA . GLY A 1 64 ? -20.789 -10.751 -16.080 1.00 84.50 64 GLY A CA 1
ATOM 501 C C . GLY A 1 64 ? -21.154 -9.418 -15.420 1.00 84.50 64 GLY A C 1
ATOM 502 O O . GLY A 1 64 ? -21.622 -8.525 -16.120 1.00 84.50 64 GLY A O 1
ATOM 503 N N . ALA A 1 65 ? -20.887 -9.228 -14.123 1.00 88.62 65 ALA A N 1
ATOM 504 C CA . ALA A 1 65 ? -21.085 -7.929 -13.486 1.00 88.62 65 ALA A CA 1
ATOM 505 C C . ALA A 1 65 ? -20.132 -6.863 -14.085 1.00 88.62 65 ALA A C 1
ATOM 507 O O . ALA A 1 65 ? -18.950 -7.162 -14.330 1.00 88.62 65 ALA A O 1
ATOM 508 N N . PRO A 1 66 ? -20.571 -5.600 -14.261 1.00 88.19 66 PRO A N 1
ATOM 509 C CA . PRO A 1 66 ? -19.740 -4.525 -14.815 1.00 88.19 66 PRO A CA 1
ATOM 510 C C . PRO A 1 66 ? -18.596 -4.165 -13.867 1.00 88.19 66 PRO A C 1
ATOM 512 O O . PRO A 1 66 ? -18.826 -3.974 -12.671 1.00 88.19 66 PRO A O 1
ATOM 515 N N . ARG A 1 67 ? -17.356 -4.126 -14.376 1.00 90.12 67 ARG A N 1
ATOM 516 C CA . ARG A 1 67 ? -16.180 -3.769 -13.563 1.00 90.12 67 ARG A CA 1
ATOM 517 C C . ARG A 1 67 ? -16.363 -2.364 -12.975 1.00 90.12 67 ARG A C 1
ATOM 519 O O . ARG A 1 67 ? -16.825 -1.492 -13.709 1.00 90.12 67 ARG A O 1
ATOM 526 N N . PRO A 1 68 ? -16.039 -2.154 -11.687 1.00 92.94 68 PRO A N 1
ATOM 527 C CA . PRO A 1 68 ? -16.072 -0.815 -11.122 1.00 92.94 68 PRO A CA 1
ATOM 528 C C . PRO A 1 68 ? -15.052 0.058 -11.858 1.00 92.94 68 PRO A C 1
ATOM 530 O O . PRO A 1 68 ? -14.008 -0.443 -12.277 1.00 92.94 68 PRO A O 1
ATOM 533 N N . SER A 1 69 ? -15.360 1.342 -12.032 1.00 96.56 69 SER A N 1
ATOM 534 C CA . SER A 1 69 ? -14.412 2.283 -12.635 1.00 96.56 69 SER A CA 1
ATOM 535 C C . SER A 1 69 ? -13.457 2.904 -11.618 1.00 96.56 69 SER A C 1
ATOM 537 O O . SER A 1 69 ? -12.511 3.579 -12.007 1.00 96.56 69 SER A O 1
ATOM 539 N N . THR A 1 70 ? -13.655 2.634 -10.324 1.00 97.62 70 THR A N 1
ATOM 540 C CA . THR A 1 70 ? -12.780 3.078 -9.238 1.00 97.62 70 THR A CA 1
ATOM 541 C C . THR A 1 70 ? -12.602 2.004 -8.164 1.00 97.62 70 THR A C 1
ATOM 543 O O . THR A 1 70 ? -13.422 1.093 -8.030 1.00 97.62 70 THR A O 1
ATOM 546 N N . ALA A 1 71 ? -11.531 2.114 -7.380 1.00 97.75 71 ALA A N 1
ATOM 547 C CA . ALA A 1 71 ? -11.331 1.344 -6.154 1.00 97.75 71 ALA A CA 1
ATOM 548 C C . ALA A 1 71 ? -10.620 2.205 -5.102 1.00 97.75 71 ALA A C 1
ATOM 550 O O . ALA A 1 71 ? -9.769 3.028 -5.445 1.00 97.75 71 ALA A O 1
ATOM 551 N N . VAL A 1 72 ? -10.971 2.005 -3.830 1.00 98.31 72 VAL A N 1
ATOM 552 C CA . VAL A 1 72 ? -10.411 2.730 -2.682 1.00 98.31 72 VAL A CA 1
ATOM 553 C C . VAL A 1 72 ? -9.884 1.715 -1.677 1.00 98.31 72 VAL A C 1
ATOM 555 O O . VAL A 1 72 ? -10.600 0.789 -1.323 1.00 98.31 72 VAL A O 1
ATOM 558 N N . HIS A 1 73 ? -8.650 1.880 -1.214 1.00 98.56 73 HIS A N 1
ATOM 559 C CA . HIS A 1 73 ? -8.049 1.041 -0.175 1.00 98.56 73 HIS A CA 1
ATOM 560 C C . HIS A 1 73 ? -7.340 1.893 0.868 1.00 98.56 73 HIS A C 1
ATOM 562 O O . HIS A 1 73 ? -6.948 3.025 0.584 1.00 98.56 73 HIS A O 1
ATOM 568 N N . ILE A 1 74 ? -7.144 1.343 2.065 1.00 98.38 74 ILE A N 1
ATOM 569 C CA . ILE A 1 74 ? -6.487 2.058 3.159 1.00 98.38 74 ILE A CA 1
ATOM 570 C C . ILE A 1 74 ? -5.507 1.173 3.911 1.00 98.38 74 ILE A C 1
ATOM 572 O O . ILE A 1 74 ? -5.842 0.065 4.327 1.00 98.38 74 ILE A O 1
ATOM 576 N N . ALA A 1 75 ? -4.313 1.709 4.137 1.00 98.38 75 ALA A N 1
ATOM 577 C CA . ALA A 1 75 ? -3.305 1.138 5.013 1.00 98.38 75 ALA A CA 1
ATOM 578 C C . ALA A 1 75 ? -2.927 2.149 6.110 1.00 98.38 75 ALA A C 1
ATOM 580 O O . ALA A 1 75 ? -2.979 3.361 5.901 1.00 98.38 75 ALA A O 1
ATOM 581 N N . LEU A 1 76 ? -2.558 1.660 7.291 1.00 98.12 76 LEU A N 1
ATOM 582 C CA . LEU A 1 76 ? -2.282 2.461 8.484 1.00 98.12 76 LEU A CA 1
ATOM 583 C C . LEU A 1 76 ? -0.828 2.295 8.909 1.00 98.12 76 LEU A C 1
ATOM 585 O O . LEU A 1 76 ? -0.315 1.181 8.950 1.00 98.12 76 LEU A O 1
ATOM 589 N N . ALA A 1 77 ? -0.162 3.394 9.245 1.00 96.25 77 ALA A N 1
ATOM 590 C CA . ALA A 1 77 ? 1.166 3.346 9.843 1.00 96.25 77 ALA A CA 1
ATOM 591 C C . ALA A 1 77 ? 1.072 3.083 11.357 1.00 96.25 77 ALA A C 1
ATOM 593 O O . ALA A 1 77 ? 0.040 3.336 11.985 1.00 96.25 77 ALA A O 1
ATOM 594 N N . SER A 1 78 ? 2.173 2.638 11.968 1.00 94.88 78 SER A N 1
ATOM 595 C CA . SER A 1 78 ? 2.271 2.443 13.426 1.00 94.88 78 SER A CA 1
ATOM 596 C C . SER A 1 78 ? 1.915 3.719 14.210 1.00 94.88 78 SER A C 1
ATOM 598 O O . SER A 1 78 ? 1.195 3.665 15.212 1.00 94.88 78 SER A O 1
ATOM 600 N N . SER A 1 79 ? 2.327 4.894 13.715 1.00 93.38 79 SER A N 1
ATOM 601 C CA . SER A 1 79 ? 1.949 6.185 14.303 1.00 93.38 79 SER A CA 1
ATOM 602 C C . SER A 1 79 ? 0.447 6.455 14.198 1.00 93.38 79 SER A C 1
ATOM 604 O O . SER A 1 79 ? -0.157 6.893 15.173 1.00 93.38 79 SER A O 1
ATOM 606 N N . GLY A 1 80 ? -0.188 6.104 13.078 1.00 95.12 80 GLY A N 1
ATOM 607 C CA . GLY A 1 80 ? -1.632 6.235 12.909 1.00 95.12 80 GLY A CA 1
ATOM 608 C C . GLY A 1 80 ? -2.420 5.353 13.867 1.00 95.12 80 GLY A C 1
ATOM 609 O O . GLY A 1 80 ? -3.390 5.815 14.461 1.00 95.12 80 GLY A O 1
ATOM 610 N N . LEU A 1 81 ? -1.964 4.121 14.110 1.00 95.81 81 LEU A N 1
ATOM 611 C CA . LEU A 1 81 ? -2.559 3.242 15.122 1.00 95.81 81 LEU A CA 1
ATOM 612 C C . LEU A 1 81 ? -2.463 3.836 16.535 1.00 95.81 81 LEU A C 1
ATOM 614 O O . LEU A 1 81 ? -3.429 3.774 17.297 1.00 95.81 81 LEU A O 1
ATOM 618 N N . LYS A 1 82 ? -1.337 4.478 16.872 1.00 93.81 82 LYS A N 1
ATOM 619 C CA . LYS A 1 82 ? -1.202 5.234 18.127 1.00 93.81 82 LYS A CA 1
ATOM 620 C C . LYS A 1 82 ? -2.216 6.377 18.201 1.00 93.81 82 LYS A C 1
ATOM 622 O O . LYS A 1 82 ? -2.883 6.529 19.220 1.00 93.81 82 LYS A O 1
ATOM 627 N N . GLN A 1 83 ? -2.372 7.139 17.120 1.00 92.38 83 GLN A N 1
ATOM 628 C CA . GLN A 1 83 ? -3.348 8.231 17.034 1.00 92.38 83 GLN A CA 1
ATOM 629 C C . GLN A 1 83 ? -4.804 7.747 16.998 1.00 92.38 83 GLN A C 1
ATOM 631 O O . GLN A 1 83 ? -5.698 8.536 17.248 1.00 92.38 83 GLN A O 1
ATOM 636 N N . ILE A 1 84 ? -5.073 6.472 16.712 1.00 93.69 84 ILE A N 1
ATOM 637 C CA . ILE A 1 84 ? -6.406 5.854 16.835 1.00 93.69 84 ILE A CA 1
ATOM 638 C C . ILE A 1 84 ? -6.696 5.422 18.287 1.00 93.69 84 ILE A C 1
ATOM 640 O O . ILE A 1 84 ? -7.846 5.167 18.645 1.00 93.69 84 ILE A O 1
ATOM 644 N N . GLY A 1 85 ? -5.670 5.386 19.144 1.00 92.19 85 GLY A N 1
ATOM 645 C CA . GLY A 1 85 ? -5.786 5.063 20.565 1.00 92.19 85 GLY A CA 1
ATOM 646 C C . GLY A 1 85 ? -5.325 3.654 20.939 1.00 92.19 85 GLY A C 1
ATOM 647 O O . GLY A 1 85 ? -5.709 3.171 22.006 1.00 92.19 85 GLY A O 1
ATOM 648 N N . LEU A 1 86 ? -4.532 2.977 20.095 1.00 94.00 86 LEU A N 1
ATOM 649 C CA . LEU A 1 86 ? -3.857 1.735 20.492 1.00 94.00 86 LEU A CA 1
ATOM 650 C C . LEU A 1 86 ? -2.726 2.036 21.482 1.00 94.00 86 LEU A C 1
ATOM 652 O O . LEU A 1 86 ? -1.879 2.906 21.237 1.00 94.00 86 LEU A O 1
ATOM 656 N N . SER A 1 87 ? -2.704 1.285 22.584 1.00 92.81 87 SER A N 1
ATOM 657 C CA . SER A 1 87 ? -1.678 1.384 23.619 1.00 92.81 87 SER A CA 1
ATOM 658 C C . SER A 1 87 ? -0.318 0.918 23.096 1.00 92.81 87 SER A C 1
ATOM 660 O O . SER A 1 87 ? -0.216 0.242 22.071 1.00 92.81 87 SER A O 1
ATOM 662 N N . ASP A 1 88 ? 0.755 1.272 23.802 1.00 92.62 88 ASP A N 1
ATOM 663 C CA . ASP A 1 88 ? 2.094 0.792 23.446 1.00 92.62 88 ASP A CA 1
ATOM 664 C C . ASP A 1 88 ? 2.197 -0.743 23.556 1.00 92.62 88 ASP A C 1
ATOM 666 O O . ASP A 1 88 ? 2.875 -1.356 22.739 1.00 92.62 88 ASP A O 1
ATOM 670 N N . GLU A 1 89 ? 1.469 -1.362 24.494 1.00 94.00 89 GLU A N 1
ATOM 671 C CA . GLU A 1 89 ? 1.395 -2.822 24.664 1.00 94.00 89 GLU A CA 1
ATOM 672 C C . GLU A 1 89 ? 0.696 -3.500 23.480 1.00 94.00 89 GLU A C 1
ATOM 674 O O . GLU A 1 89 ? 1.199 -4.485 22.949 1.00 94.00 89 GLU A O 1
ATOM 679 N N . GLU A 1 90 ? -0.426 -2.947 23.013 1.00 95.00 90 GLU A N 1
ATOM 680 C CA . GLU A 1 90 ? -1.139 -3.472 21.843 1.00 95.00 90 GLU A CA 1
ATOM 681 C C . GLU A 1 90 ? -0.307 -3.289 20.573 1.00 95.00 90 GLU A C 1
ATOM 683 O O . GLU A 1 90 ? -0.185 -4.211 19.768 1.00 95.00 90 GLU A O 1
ATOM 688 N N . ARG A 1 91 ? 0.332 -2.124 20.393 1.00 95.38 91 ARG A N 1
ATOM 689 C CA . ARG A 1 91 ? 1.222 -1.903 19.243 1.00 95.38 91 ARG A CA 1
ATOM 690 C C . ARG A 1 91 ? 2.454 -2.807 19.279 1.00 95.38 91 ARG A C 1
ATOM 692 O O . ARG A 1 91 ? 2.936 -3.168 18.213 1.00 95.38 91 ARG A O 1
ATOM 699 N N . ALA A 1 92 ? 2.938 -3.200 20.458 1.00 95.25 92 ALA A N 1
ATOM 700 C CA . ALA A 1 92 ? 4.070 -4.115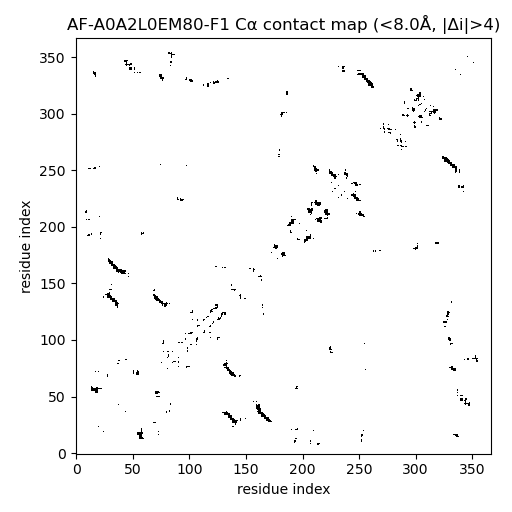 20.601 1.00 95.25 92 ALA A CA 1
ATOM 701 C C . ALA A 1 92 ? 3.782 -5.542 20.095 1.00 95.25 92 ALA A C 1
ATOM 703 O O . ALA A 1 92 ? 4.720 -6.315 19.922 1.00 95.25 92 ALA A O 1
ATOM 704 N N . THR A 1 93 ? 2.516 -5.886 19.825 1.00 95.44 93 THR A N 1
ATOM 705 C CA . THR A 1 93 ? 2.137 -7.173 19.213 1.00 95.44 93 THR A CA 1
ATOM 706 C C . THR A 1 93 ? 2.372 -7.222 17.697 1.00 95.44 93 THR A C 1
ATOM 708 O O . THR A 1 93 ? 2.361 -8.299 17.106 1.00 95.44 93 THR A O 1
ATOM 711 N N . PHE A 1 94 ? 2.596 -6.075 17.047 1.00 96.50 94 PHE A N 1
ATOM 712 C CA . PHE A 1 94 ? 2.919 -6.019 15.622 1.00 96.50 94 PHE A CA 1
ATOM 713 C C . PHE A 1 94 ? 4.375 -6.427 15.350 1.00 96.50 94 PHE A C 1
ATOM 715 O O . PHE A 1 94 ? 5.216 -6.473 16.247 1.00 96.50 94 PHE A O 1
ATOM 722 N N . SER A 1 95 ? 4.706 -6.675 14.078 1.00 93.44 95 SER A N 1
ATOM 723 C CA . SER A 1 95 ? 6.095 -6.925 13.688 1.00 93.44 95 SER A CA 1
ATOM 724 C C . SER A 1 95 ? 6.987 -5.718 14.003 1.00 93.44 95 SER A C 1
ATOM 726 O O . SER A 1 95 ? 6.611 -4.563 13.787 1.00 93.44 95 SER A O 1
ATOM 728 N N . TYR A 1 96 ? 8.208 -5.982 14.471 1.00 90.69 96 TYR A N 1
ATOM 729 C CA . TYR A 1 96 ? 9.160 -4.924 14.821 1.00 90.69 96 TYR A CA 1
ATOM 730 C C . TYR A 1 96 ? 9.468 -3.998 13.633 1.00 90.69 96 TYR A C 1
ATOM 732 O O . TYR A 1 96 ? 9.540 -2.786 13.802 1.00 90.69 96 TYR A O 1
ATOM 740 N N . HIS A 1 97 ? 9.546 -4.546 12.413 1.00 89.44 97 HIS A N 1
ATOM 741 C CA . HIS A 1 97 ? 9.735 -3.769 11.185 1.00 89.44 97 HIS A CA 1
ATOM 742 C C . HIS A 1 97 ? 8.620 -2.747 10.944 1.00 89.44 97 HIS A C 1
ATOM 744 O O . HIS A 1 97 ? 8.887 -1.626 10.507 1.00 89.44 97 HIS A O 1
ATOM 750 N N . PHE A 1 98 ? 7.373 -3.125 11.226 1.00 93.25 98 PHE A N 1
ATOM 751 C CA . PHE A 1 98 ? 6.238 -2.219 11.119 1.00 93.25 98 PHE A CA 1
ATOM 752 C C . PHE A 1 98 ? 6.263 -1.151 12.216 1.00 93.25 98 PHE A C 1
ATOM 754 O O . PHE A 1 98 ? 6.010 0.021 11.933 1.00 93.25 98 PHE A O 1
ATOM 761 N N . ILE A 1 99 ? 6.585 -1.541 13.454 1.00 92.75 99 ILE A N 1
ATOM 762 C CA . ILE A 1 99 ? 6.630 -0.623 14.599 1.00 92.75 99 ILE A CA 1
ATOM 763 C C . ILE A 1 99 ? 7.708 0.446 14.399 1.00 92.75 99 ILE A C 1
ATOM 765 O O . ILE A 1 99 ? 7.415 1.632 14.559 1.00 92.75 99 ILE A O 1
ATOM 769 N N . ASP A 1 100 ? 8.922 0.025 14.040 1.00 88.56 100 ASP A N 1
ATOM 770 C CA . ASP A 1 100 ? 10.082 0.903 13.863 1.00 88.56 100 ASP A CA 1
ATOM 771 C C . ASP A 1 100 ? 9.971 1.774 12.607 1.00 88.56 100 ASP A C 1
ATOM 773 O O . ASP A 1 100 ? 10.538 2.867 12.543 1.00 88.56 100 ASP A O 1
ATOM 777 N N . GLY A 1 101 ? 9.238 1.293 11.602 1.00 87.31 101 GLY A N 1
ATOM 778 C CA . GLY A 1 101 ? 9.103 1.953 10.315 1.00 87.31 101 GLY A CA 1
ATOM 779 C C . GLY A 1 101 ? 10.368 1.877 9.454 1.00 87.31 101 GLY A C 1
ATOM 780 O O . GLY A 1 101 ? 11.432 1.382 9.841 1.00 87.31 101 GLY A O 1
ATOM 781 N N . MET A 1 102 ? 10.246 2.374 8.220 1.00 89.31 102 MET A N 1
ATOM 782 C CA . MET A 1 102 ? 11.296 2.210 7.208 1.00 89.31 102 MET A CA 1
ATOM 783 C C . MET A 1 102 ? 12.493 3.149 7.406 1.00 89.31 102 MET A C 1
ATOM 785 O O . MET A 1 102 ? 13.604 2.810 7.011 1.00 89.31 102 MET A O 1
ATOM 789 N N . ALA A 1 103 ? 12.272 4.311 8.023 1.00 90.50 103 ALA A N 1
ATOM 790 C CA . ALA A 1 103 ? 13.292 5.339 8.226 1.00 90.50 103 ALA A CA 1
ATOM 791 C C . ALA A 1 103 ? 14.187 5.103 9.461 1.00 90.50 103 ALA A C 1
ATOM 793 O O . ALA A 1 103 ? 15.103 5.883 9.710 1.00 90.50 103 ALA A O 1
ATOM 794 N N . ASN A 1 104 ? 13.936 4.052 10.249 1.00 90.19 104 ASN A N 1
ATOM 795 C CA . ASN A 1 104 ? 14.782 3.694 11.387 1.00 90.19 104 ASN A CA 1
ATOM 796 C C . ASN A 1 104 ? 16.167 3.218 10.912 1.00 90.19 104 ASN A C 1
ATOM 798 O O . ASN A 1 104 ? 16.281 2.494 9.924 1.00 90.19 104 ASN A O 1
ATOM 802 N N . LEU A 1 105 ? 17.218 3.564 11.662 1.00 87.00 105 LEU A N 1
ATOM 803 C CA . LEU A 1 105 ? 18.608 3.191 11.387 1.00 87.00 105 LEU A CA 1
ATOM 804 C C . LEU A 1 105 ? 18.828 1.680 11.165 1.00 87.00 105 LEU A C 1
ATOM 806 O O . LEU A 1 105 ? 19.640 1.297 10.323 1.00 87.00 105 LEU A O 1
ATOM 810 N N . ALA A 1 106 ? 18.149 0.811 11.918 1.00 87.62 106 ALA A N 1
ATOM 811 C CA . ALA A 1 106 ? 18.250 -0.637 11.744 1.00 87.62 106 ALA A CA 1
ATOM 812 C C . ALA A 1 106 ? 17.707 -1.063 10.371 1.00 87.62 106 ALA A C 1
ATOM 814 O O . ALA A 1 106 ? 18.396 -1.748 9.615 1.00 87.62 106 ALA A O 1
ATOM 815 N N . THR A 1 107 ? 16.515 -0.581 10.017 1.00 86.94 107 THR A N 1
ATOM 816 C CA . THR A 1 107 ? 15.866 -0.836 8.725 1.00 86.94 107 THR A CA 1
ATOM 817 C C . THR A 1 107 ? 16.682 -0.252 7.569 1.00 86.94 107 THR A C 1
ATOM 819 O O . THR A 1 107 ? 16.938 -0.948 6.588 1.00 86.94 107 THR A O 1
ATOM 822 N N . GLN A 1 108 ? 17.191 0.973 7.720 1.00 87.50 108 GLN A N 1
ATOM 823 C CA . GLN A 1 108 ? 18.082 1.632 6.763 1.00 87.50 108 GLN A CA 1
ATOM 824 C C . GLN A 1 108 ? 19.314 0.775 6.439 1.00 87.50 108 GLN A C 1
ATOM 826 O O . GLN A 1 108 ? 19.670 0.614 5.271 1.00 87.50 108 GLN A O 1
ATOM 831 N N . ARG A 1 109 ? 19.957 0.197 7.465 1.00 88.50 109 ARG A N 1
ATOM 832 C CA . ARG A 1 109 ? 21.131 -0.673 7.291 1.00 88.50 109 ARG A CA 1
ATOM 833 C C . ARG A 1 109 ? 20.798 -1.953 6.536 1.00 88.50 109 ARG A C 1
ATOM 835 O O . ARG A 1 109 ? 21.566 -2.332 5.658 1.00 88.50 109 ARG A O 1
ATOM 842 N N . THR A 1 110 ? 19.673 -2.591 6.855 1.00 88.19 110 THR A N 1
ATOM 843 C CA . THR A 1 110 ? 19.217 -3.809 6.168 1.00 88.19 110 THR A CA 1
ATOM 844 C C . THR A 1 110 ? 18.878 -3.542 4.703 1.00 88.19 110 THR A C 1
ATOM 846 O O . THR A 1 110 ? 19.204 -4.351 3.840 1.00 88.19 110 THR A O 1
ATOM 849 N N . LEU A 1 111 ? 18.248 -2.402 4.413 1.0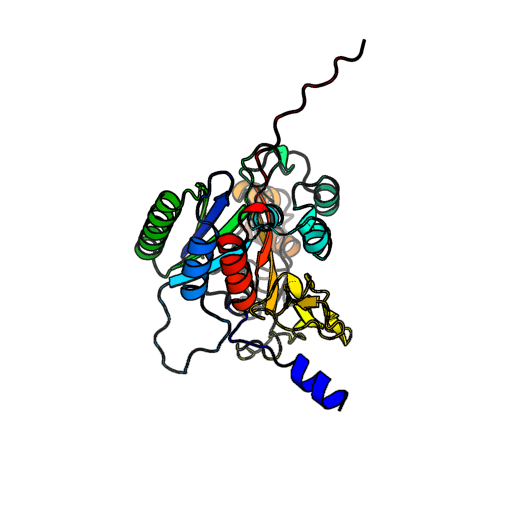0 87.69 111 LEU A N 1
ATOM 850 C CA . LEU A 1 111 ? 17.804 -2.039 3.065 1.00 87.69 111 LEU A CA 1
ATOM 851 C C . LEU A 1 111 ? 18.913 -1.422 2.201 1.00 87.69 111 LEU A C 1
ATOM 853 O O . LEU A 1 111 ? 18.772 -1.362 0.982 1.00 87.69 111 LEU A O 1
ATOM 857 N N . GLY A 1 112 ? 20.012 -0.969 2.810 1.00 90.00 112 GLY A N 1
ATOM 858 C CA . GLY A 1 112 ? 21.117 -0.326 2.097 1.00 90.00 112 GLY A CA 1
ATOM 859 C C . GLY A 1 112 ? 20.832 1.122 1.682 1.00 90.00 112 GLY A C 1
ATOM 860 O O . GLY A 1 112 ? 21.473 1.641 0.764 1.00 90.00 112 GLY A O 1
ATOM 861 N N . ASP A 1 113 ? 19.884 1.784 2.345 1.00 90.75 113 ASP A N 1
ATOM 862 C CA . ASP A 1 113 ? 19.437 3.139 2.019 1.00 90.75 113 ASP A CA 1
ATOM 863 C C . ASP A 1 113 ? 20.449 4.180 2.562 1.00 90.75 113 ASP A C 1
ATOM 865 O O . ASP A 1 113 ? 20.286 4.766 3.632 1.00 90.75 113 ASP A O 1
ATOM 869 N N . PHE A 1 114 ? 21.551 4.386 1.830 1.00 89.38 114 PHE A N 1
ATOM 870 C CA . PHE A 1 114 ? 22.648 5.301 2.191 1.00 89.38 114 PHE A CA 1
ATOM 871 C C . PHE A 1 114 ? 22.869 6.423 1.166 1.00 89.38 114 PHE A C 1
ATOM 873 O O . PHE A 1 114 ? 22.424 6.346 0.016 1.00 89.38 114 PHE A O 1
ATOM 880 N N . GLY A 1 115 ? 23.619 7.454 1.575 1.00 92.31 115 GLY A N 1
ATOM 881 C CA . GLY A 1 115 ? 23.976 8.592 0.724 1.00 92.31 115 GLY A CA 1
ATOM 882 C C . GLY A 1 115 ? 22.730 9.314 0.218 1.00 92.31 115 GLY A C 1
ATOM 883 O O . GLY A 1 115 ? 21.851 9.653 1.002 1.00 92.31 115 GLY A O 1
ATOM 884 N N . ASP A 1 116 ? 22.616 9.484 -1.098 1.00 89.12 116 ASP A N 1
ATOM 885 C CA . ASP A 1 116 ? 21.433 10.087 -1.725 1.00 89.12 116 ASP A CA 1
ATOM 886 C C . ASP A 1 116 ? 20.113 9.356 -1.420 1.00 89.12 116 ASP A C 1
ATOM 888 O O . ASP A 1 116 ? 19.052 9.951 -1.596 1.00 89.12 116 ASP A O 1
ATOM 892 N N . ASN A 1 117 ? 20.161 8.067 -1.056 1.00 89.75 117 ASN A N 1
ATOM 893 C CA . ASN A 1 117 ? 18.975 7.264 -0.746 1.00 89.75 117 ASN A CA 1
ATOM 894 C C . ASN A 1 117 ? 18.654 7.246 0.759 1.00 89.75 117 ASN A C 1
ATOM 896 O O . ASN A 1 117 ? 17.723 6.551 1.155 1.00 89.75 117 ASN A O 1
ATOM 900 N N . ALA A 1 118 ? 19.427 7.949 1.594 1.00 92.88 118 ALA A N 1
ATOM 901 C CA . ALA A 1 118 ? 19.233 7.949 3.040 1.00 92.88 118 ALA A CA 1
ATOM 902 C C . ALA A 1 118 ? 17.880 8.578 3.439 1.00 92.88 118 ALA A C 1
ATOM 904 O O . ALA A 1 118 ? 17.435 9.509 2.766 1.00 92.88 118 ALA A O 1
ATOM 905 N N . PRO A 1 119 ? 17.214 8.114 4.514 1.00 93.50 119 PRO A N 1
ATOM 906 C CA . PRO A 1 119 ? 15.893 8.609 4.912 1.00 93.50 119 PRO A CA 1
ATOM 907 C C . PRO A 1 119 ? 15.788 10.127 5.072 1.00 93.50 119 PRO A C 1
ATOM 909 O O . PRO A 1 119 ? 14.730 10.709 4.843 1.00 93.50 119 PRO A O 1
ATOM 912 N N . GLU A 1 120 ? 16.882 10.792 5.435 1.00 94.69 120 GLU A N 1
ATOM 913 C CA . GLU A 1 120 ? 16.962 12.242 5.606 1.00 94.69 120 GLU A CA 1
ATOM 914 C C . GLU A 1 120 ? 16.711 13.027 4.311 1.00 94.69 120 GLU A C 1
ATOM 916 O O . GLU A 1 120 ? 16.382 14.213 4.387 1.00 94.69 120 GLU A O 1
ATOM 921 N N . THR A 1 121 ? 16.879 12.388 3.147 1.00 93.44 121 THR A N 1
ATOM 922 C CA . THR A 1 121 ? 16.710 12.989 1.816 1.00 93.44 121 THR A CA 1
ATOM 923 C C . THR A 1 121 ? 15.372 12.641 1.160 1.00 93.44 121 THR A C 1
ATOM 925 O O . THR A 1 121 ? 15.120 13.083 0.038 1.00 93.44 121 THR A O 1
ATOM 928 N N . TRP A 1 122 ? 14.530 11.828 1.807 1.00 94.81 122 TRP A N 1
ATOM 929 C CA . TRP A 1 122 ? 13.262 11.381 1.228 1.00 94.81 122 TRP A CA 1
ATOM 930 C C . TRP A 1 122 ? 12.238 12.515 1.151 1.00 94.81 122 TRP A C 1
ATOM 932 O O . TRP A 1 122 ? 12.152 13.352 2.048 1.00 94.81 122 TRP A O 1
ATOM 942 N N . ASP A 1 123 ? 11.402 12.484 0.110 1.00 94.75 123 ASP A N 1
ATOM 943 C CA . ASP A 1 123 ? 10.327 13.468 -0.086 1.00 94.75 123 ASP A CA 1
ATOM 944 C C . ASP A 1 123 ? 9.248 13.379 1.018 1.00 94.75 123 ASP A C 1
ATOM 946 O O . ASP A 1 123 ? 8.606 14.372 1.356 1.00 94.75 123 ASP A O 1
ATOM 950 N N . PHE A 1 124 ? 9.032 12.178 1.569 1.00 94.12 124 PHE A N 1
ATOM 951 C CA . PHE A 1 124 ? 8.096 11.873 2.658 1.00 94.12 124 PHE A CA 1
ATOM 952 C C . PHE A 1 124 ? 8.492 10.572 3.373 1.00 94.12 124 PHE A C 1
ATOM 954 O O . PHE A 1 124 ? 9.241 9.752 2.837 1.00 94.12 124 PHE A O 1
ATOM 961 N N . GLY A 1 125 ? 7.969 10.366 4.586 1.00 91.56 125 GLY A N 1
ATOM 962 C CA . GLY A 1 125 ? 8.219 9.168 5.399 1.00 91.56 125 GLY A CA 1
ATOM 963 C C . GLY A 1 125 ? 9.599 9.132 6.068 1.00 91.56 125 GLY A C 1
ATOM 964 O O . GLY A 1 125 ? 9.874 8.220 6.844 1.00 91.56 125 GLY A O 1
ATOM 965 N N . GLY A 1 126 ? 10.453 10.122 5.790 1.00 93.38 126 GLY A N 1
ATOM 966 C CA . GLY A 1 126 ? 11.749 10.326 6.432 1.00 93.38 126 GLY A CA 1
ATOM 967 C C . GLY A 1 126 ? 11.667 11.215 7.683 1.00 93.38 126 GLY A C 1
ATOM 968 O O . GLY A 1 126 ? 10.662 11.902 7.892 1.00 93.38 126 GLY A O 1
ATOM 969 N N . PRO A 1 127 ? 12.736 11.276 8.501 1.00 91.94 127 PRO A N 1
ATOM 970 C CA . PRO A 1 127 ? 12.758 12.015 9.769 1.00 91.94 127 PRO A CA 1
ATOM 971 C C . PRO A 1 127 ? 12.601 13.537 9.616 1.00 91.94 127 PRO A C 1
ATOM 973 O O . PRO A 1 127 ? 12.219 14.210 10.569 1.00 91.94 127 PRO A O 1
ATOM 976 N N . ASN A 1 128 ? 12.872 14.080 8.425 1.00 93.25 128 ASN A N 1
ATOM 977 C CA . ASN A 1 128 ? 12.761 15.511 8.118 1.00 93.25 128 ASN A CA 1
ATOM 978 C C . ASN A 1 128 ? 11.404 15.895 7.504 1.00 93.25 128 ASN A C 1
ATOM 980 O O . ASN A 1 128 ? 11.247 17.005 6.996 1.00 93.25 128 ASN A O 1
ATOM 984 N N . THR A 1 129 ? 10.433 14.980 7.511 1.00 92.94 129 THR A N 1
ATOM 985 C CA . THR A 1 129 ? 9.130 15.157 6.859 1.00 92.94 129 THR A CA 1
ATOM 986 C C . THR A 1 129 ? 7.996 15.022 7.876 1.00 92.94 129 THR A C 1
ATOM 988 O O . THR A 1 129 ? 8.199 14.410 8.929 1.00 92.94 129 THR A O 1
ATOM 991 N N . PRO A 1 130 ? 6.806 15.597 7.617 1.00 92.00 130 PRO A N 1
ATOM 992 C CA . PRO A 1 130 ? 5.647 15.365 8.473 1.00 92.00 130 PRO A CA 1
ATOM 993 C C . PRO A 1 130 ? 5.350 13.862 8.625 1.00 92.00 130 PRO A C 1
ATOM 995 O O . PRO A 1 130 ? 5.546 13.105 7.668 1.00 92.00 130 PRO A O 1
ATOM 998 N N . PRO A 1 131 ? 4.866 13.412 9.799 1.00 90.56 131 PRO A N 1
ATOM 999 C CA . PRO A 1 131 ? 4.549 12.007 10.015 1.00 90.56 131 PRO A CA 1
ATOM 1000 C C . PRO A 1 131 ? 3.422 11.552 9.085 1.00 90.56 131 PRO A C 1
ATOM 1002 O O . PRO A 1 131 ? 2.452 12.277 8.861 1.00 90.56 131 PRO A O 1
ATOM 1005 N N . ILE A 1 132 ? 3.544 10.327 8.572 1.00 95.44 132 ILE A N 1
ATOM 1006 C CA . ILE A 1 132 ? 2.483 9.664 7.817 1.00 95.44 132 ILE A CA 1
ATOM 1007 C C . ILE A 1 132 ? 1.785 8.675 8.739 1.00 95.44 132 ILE A C 1
ATOM 1009 O O . ILE A 1 132 ? 2.405 7.731 9.215 1.00 95.44 132 ILE A O 1
ATOM 1013 N 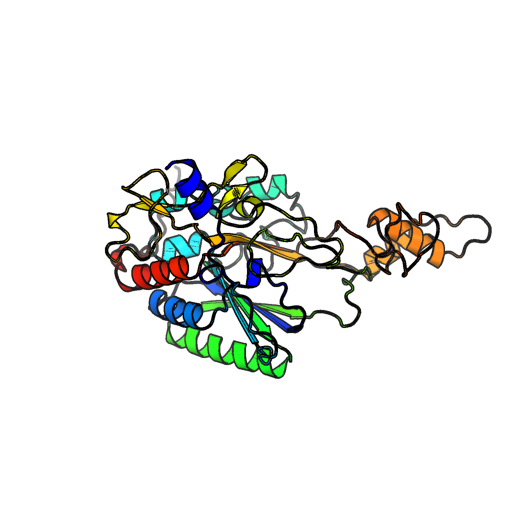N . ASP A 1 133 ? 0.488 8.869 8.936 1.00 96.69 133 ASP A N 1
ATOM 1014 C CA . ASP A 1 133 ? -0.351 8.055 9.812 1.00 96.69 133 ASP A CA 1
ATOM 1015 C C . ASP A 1 133 ? -1.208 7.053 9.024 1.00 96.69 133 ASP A C 1
ATOM 1017 O O . ASP A 1 133 ? -1.504 5.961 9.513 1.00 96.69 133 ASP A O 1
ATOM 1021 N N . ALA A 1 134 ? -1.556 7.382 7.779 1.00 97.81 134 ALA A N 1
ATOM 1022 C CA . ALA A 1 134 ? -2.269 6.491 6.873 1.00 97.81 134 ALA A CA 1
ATOM 1023 C C . ALA A 1 134 ? -1.888 6.728 5.408 1.00 97.81 134 ALA A C 1
ATOM 1025 O O . ALA A 1 134 ? -1.410 7.798 5.025 1.00 97.81 134 ALA A O 1
ATOM 1026 N N . LEU A 1 135 ? -2.139 5.712 4.590 1.00 98.56 135 LEU A N 1
ATOM 1027 C CA . LEU A 1 135 ? -2.040 5.744 3.141 1.00 98.56 135 LEU A CA 1
ATOM 1028 C C . LEU A 1 135 ? -3.391 5.330 2.556 1.00 98.56 135 LEU A C 1
ATOM 1030 O O . LEU A 1 135 ? -3.825 4.192 2.732 1.00 98.56 135 LEU A O 1
ATOM 1034 N N . LEU A 1 136 ? -4.039 6.254 1.851 1.00 98.56 136 LEU A N 1
ATOM 1035 C CA . LEU A 1 136 ? -5.239 5.988 1.066 1.00 98.56 136 LEU A CA 1
ATOM 1036 C C . LEU A 1 136 ? -4.828 5.766 -0.395 1.00 98.56 136 LEU A C 1
ATOM 1038 O O . LEU A 1 136 ? -4.139 6.596 -0.989 1.00 98.56 136 LEU A O 1
ATOM 1042 N N . LEU A 1 137 ? -5.234 4.639 -0.968 1.00 98.62 137 LEU A N 1
ATOM 1043 C CA . LEU A 1 137 ? -4.932 4.259 -2.341 1.00 98.62 137 LEU A CA 1
ATOM 1044 C C . LEU A 1 137 ? -6.196 4.416 -3.177 1.00 98.62 137 LEU A C 1
ATOM 1046 O O . LEU A 1 137 ? -7.197 3.745 -2.924 1.00 98.62 137 LEU A O 1
ATOM 1050 N N . LEU A 1 138 ? -6.142 5.307 -4.159 1.00 98.62 138 LEU A N 1
ATOM 1051 C CA . LEU A 1 138 ? -7.239 5.585 -5.075 1.00 98.62 138 LEU A CA 1
ATOM 1052 C C . LEU A 1 138 ? -6.855 5.081 -6.458 1.00 98.62 138 LEU A C 1
ATOM 1054 O O . LEU A 1 138 ? -5.812 5.472 -6.978 1.00 98.62 138 LEU A O 1
ATOM 1058 N N . PHE A 1 139 ? -7.703 4.258 -7.061 1.00 98.38 139 PHE A N 1
ATOM 1059 C CA . PHE A 1 139 ? -7.528 3.757 -8.420 1.00 98.38 139 PHE A CA 1
ATOM 1060 C C . PHE A 1 139 ? -8.722 4.160 -9.280 1.00 98.38 139 PHE A C 1
ATOM 1062 O O . PHE A 1 139 ? -9.851 4.157 -8.784 1.00 98.38 139 PHE A O 1
ATOM 1069 N N . ALA A 1 140 ? -8.490 4.469 -10.556 1.00 98.25 140 ALA A N 1
ATOM 1070 C CA . ALA A 1 140 ? -9.558 4.744 -11.514 1.00 98.25 140 ALA A CA 1
ATOM 1071 C C . ALA A 1 140 ? -9.212 4.324 -12.950 1.00 98.25 140 ALA A C 1
ATOM 1073 O O . ALA A 1 140 ? -8.051 4.036 -13.264 1.00 98.25 140 ALA A O 1
ATOM 1074 N N . THR A 1 141 ? -10.222 4.299 -13.829 1.00 97.50 141 THR A N 1
ATOM 1075 C CA . THR A 1 141 ? -10.002 4.014 -15.254 1.00 97.50 141 THR A CA 1
ATOM 1076 C C . THR A 1 141 ? -9.421 5.204 -16.007 1.00 97.50 141 THR A C 1
ATOM 1078 O O . THR A 1 141 ? -8.617 4.997 -16.917 1.00 97.50 141 THR A O 1
ATOM 1081 N N . THR A 1 142 ? -9.770 6.434 -15.609 1.00 97.44 142 THR A N 1
ATOM 1082 C CA . THR A 1 142 ? -9.277 7.668 -16.242 1.00 97.44 142 THR A CA 1
ATOM 1083 C C . THR A 1 142 ? -8.714 8.679 -15.240 1.00 97.44 142 THR A C 1
ATOM 1085 O O . THR A 1 142 ? -8.937 8.591 -14.030 1.00 97.44 142 THR A O 1
ATOM 1088 N N . GLU A 1 143 ? -7.955 9.649 -15.757 1.00 97.69 143 GLU A N 1
ATOM 1089 C CA . GLU A 1 143 ? -7.396 10.752 -14.968 1.00 97.69 143 GLU A CA 1
ATOM 1090 C C . GLU A 1 143 ? -8.523 11.614 -14.377 1.00 97.69 143 GLU A C 1
ATOM 1092 O O . GLU A 1 143 ? -8.485 11.975 -13.205 1.00 97.69 143 GLU A O 1
ATOM 1097 N N . GLU A 1 144 ? -9.578 11.881 -15.147 1.00 98.31 144 GLU A N 1
ATOM 1098 C CA . GLU A 1 144 ? -10.730 12.665 -14.694 1.00 98.31 144 GLU A CA 1
ATOM 1099 C C . GLU A 1 144 ? -11.450 11.987 -13.523 1.00 98.31 144 GLU A C 1
ATOM 1101 O O . GLU A 1 144 ? -11.814 12.650 -12.550 1.00 98.31 144 GLU A O 1
ATOM 1106 N N . GLU A 1 145 ? -11.632 10.665 -13.588 1.00 98.25 145 GLU A N 1
ATOM 1107 C CA . GLU A 1 145 ? -12.268 9.902 -12.514 1.00 98.25 145 GLU A CA 1
ATOM 1108 C C . GLU A 1 145 ? -11.430 9.896 -11.232 1.00 98.25 145 GLU A C 1
ATOM 1110 O O . GLU A 1 145 ? -11.989 10.064 -10.143 1.00 98.25 145 GLU A O 1
ATOM 1115 N N . VAL A 1 146 ? -10.104 9.718 -11.333 1.00 98.50 146 VAL A N 1
ATOM 1116 C CA . VAL A 1 146 ? -9.247 9.692 -10.138 1.00 98.50 146 VAL A CA 1
ATOM 1117 C C . VAL A 1 146 ? -9.130 11.071 -9.500 1.00 98.50 146 VAL A C 1
ATOM 1119 O O . VAL A 1 146 ? -9.105 11.160 -8.276 1.00 98.50 146 VAL A O 1
ATOM 1122 N N . GLU A 1 147 ? -9.085 12.143 -10.294 1.00 98.50 147 GLU A N 1
ATOM 1123 C CA . GLU A 1 147 ? -9.024 13.509 -9.768 1.00 98.50 147 GLU A CA 1
ATOM 1124 C C . GLU A 1 147 ? -10.358 13.888 -9.106 1.00 98.50 147 GLU A C 1
ATOM 1126 O O . GLU A 1 147 ? -10.365 14.399 -7.990 1.00 98.50 147 GLU A O 1
ATOM 1131 N N . ALA A 1 148 ? -11.504 13.526 -9.698 1.00 98.44 148 ALA A N 1
ATOM 1132 C CA . ALA A 1 148 ? -12.805 13.714 -9.051 1.00 98.44 148 ALA A CA 1
ATOM 1133 C C . ALA A 1 148 ? -12.941 12.899 -7.748 1.00 98.44 148 ALA A C 1
ATOM 1135 O O . ALA A 1 148 ? -13.535 13.360 -6.771 1.00 98.44 148 ALA A O 1
ATOM 1136 N N . LEU A 1 149 ? -12.402 11.676 -7.711 1.00 98.31 149 LEU A N 1
ATOM 1137 C CA . LEU A 1 149 ? -12.351 10.857 -6.499 1.00 98.31 149 LEU A CA 1
ATOM 1138 C C . LEU A 1 149 ? -11.436 11.485 -5.436 1.00 98.31 149 LEU A C 1
ATOM 1140 O O . LEU A 1 149 ? -11.828 11.566 -4.272 1.00 98.31 149 LEU A O 1
ATOM 1144 N N . LEU A 1 150 ? -10.257 11.961 -5.836 1.00 98.69 150 LEU A N 1
ATOM 1145 C CA . LEU A 1 150 ? -9.297 12.625 -4.961 1.00 98.69 150 LEU A CA 1
ATOM 1146 C C . LEU A 1 150 ? -9.890 13.882 -4.324 1.00 98.69 150 LEU A C 1
ATOM 1148 O O . LEU A 1 150 ? -9.812 14.016 -3.105 1.00 98.69 150 LEU A O 1
ATOM 1152 N N . GLU A 1 151 ? -10.505 14.766 -5.110 1.00 98.44 151 GLU A N 1
ATOM 1153 C CA . GLU A 1 151 ? -11.096 16.006 -4.594 1.00 98.44 151 GLU A CA 1
ATOM 1154 C C . GLU A 1 151 ? -12.217 15.720 -3.587 1.00 98.44 151 GLU A C 1
ATOM 1156 O O . GLU A 1 151 ? -12.202 16.273 -2.489 1.00 98.44 151 GLU A O 1
ATOM 1161 N N . ARG A 1 152 ? -13.097 14.741 -3.859 1.00 98.00 152 ARG A N 1
ATOM 1162 C CA . ARG A 1 152 ? -14.111 14.307 -2.876 1.00 98.00 152 ARG A CA 1
ATOM 1163 C C . ARG A 1 152 ? -13.491 13.860 -1.551 1.00 98.00 152 ARG A C 1
ATOM 1165 O O . ARG A 1 152 ? -14.004 14.198 -0.485 1.00 98.00 152 ARG A O 1
ATOM 1172 N N . HIS A 1 153 ? -12.396 13.100 -1.597 1.00 98.12 153 HIS A N 1
ATOM 1173 C CA . HIS A 1 153 ? -11.704 12.682 -0.379 1.00 98.12 153 HIS A CA 1
ATOM 1174 C C . HIS A 1 153 ? -10.966 13.842 0.301 1.00 98.12 153 HIS A C 1
ATOM 1176 O O . HIS A 1 153 ? -10.952 13.886 1.530 1.00 98.12 153 HIS A O 1
ATOM 1182 N N . ARG A 1 154 ? -10.380 14.788 -0.445 1.00 97.69 154 ARG A N 1
ATOM 1183 C CA . ARG A 1 154 ? -9.731 15.988 0.113 1.00 97.69 154 ARG A CA 1
ATOM 1184 C C . ARG A 1 154 ? -10.718 16.872 0.857 1.00 97.69 154 ARG A C 1
ATOM 1186 O O . ARG A 1 154 ? -10.444 17.218 2.005 1.00 97.69 154 ARG A O 1
ATOM 1193 N N . ASP A 1 155 ? -11.856 17.174 0.239 1.00 96.88 155 ASP A N 1
ATOM 1194 C CA . ASP A 1 155 ? -12.925 17.959 0.857 1.00 96.88 155 ASP A CA 1
ATOM 1195 C C . ASP A 1 155 ? -13.384 17.288 2.150 1.00 96.88 155 ASP A C 1
ATOM 1197 O O . ASP A 1 155 ? -13.382 17.903 3.219 1.00 96.88 155 ASP A O 1
ATOM 1201 N N . ARG A 1 156 ? -13.656 15.978 2.086 1.00 95.75 156 ARG A N 1
ATOM 1202 C CA . ARG A 1 156 ? -14.103 15.228 3.258 1.00 95.75 156 ARG A CA 1
ATOM 1203 C C . ARG A 1 156 ? -13.053 15.164 4.368 1.00 95.75 156 ARG A C 1
ATOM 1205 O O . ARG A 1 156 ? -13.390 15.311 5.539 1.00 95.75 156 ARG A O 1
ATOM 1212 N N . MET A 1 157 ? -11.780 14.963 4.032 1.00 95.75 157 MET A N 1
ATOM 1213 C CA . MET A 1 157 ? -10.693 14.982 5.016 1.00 95.75 157 MET A CA 1
ATOM 1214 C C . MET A 1 157 ? -10.556 16.362 5.667 1.00 95.75 157 MET A C 1
ATOM 1216 O O . MET A 1 157 ? -10.448 16.441 6.891 1.00 95.75 157 MET A O 1
ATOM 1220 N N . SER A 1 158 ? -10.654 17.438 4.881 1.00 94.06 158 SER A N 1
ATOM 1221 C CA . SER A 1 158 ? -10.627 18.820 5.371 1.00 94.06 158 SER A CA 1
ATOM 1222 C C . SER A 1 158 ? -11.746 19.086 6.387 1.00 94.06 158 SER A C 1
ATOM 1224 O O . SER A 1 158 ? -11.480 19.572 7.488 1.00 94.06 158 SER A O 1
ATOM 1226 N N . GLU A 1 159 ? -12.981 18.663 6.092 1.00 93.81 159 GLU A N 1
ATOM 1227 C CA . GLU A 1 159 ? -14.130 18.767 7.010 1.00 93.81 159 GLU A CA 1
ATOM 1228 C C . GLU A 1 159 ? -13.927 18.026 8.344 1.00 93.81 159 GLU A C 1
ATOM 1230 O O . GLU A 1 159 ? -14.490 18.408 9.375 1.00 93.81 159 GLU A O 1
ATOM 1235 N N . LEU A 1 160 ? -13.139 16.948 8.333 1.00 92.62 160 LEU A N 1
ATOM 1236 C CA . LEU A 1 160 ? -12.861 16.102 9.497 1.00 92.62 160 LEU A CA 1
ATOM 1237 C C . LEU A 1 160 ? -11.551 16.475 10.222 1.00 92.62 160 LEU A C 1
ATOM 1239 O O . LEU A 1 160 ? -11.223 15.870 11.251 1.00 92.62 160 LEU A O 1
ATOM 1243 N N . GLY A 1 161 ? -10.825 17.483 9.723 1.00 91.69 161 GLY A N 1
ATOM 1244 C CA . GLY A 1 161 ? -9.535 17.938 10.255 1.00 91.69 161 GLY A CA 1
ATOM 1245 C C . GLY A 1 161 ? -8.357 17.012 9.930 1.00 91.69 161 GLY A C 1
ATOM 1246 O O . GLY A 1 161 ? -7.324 17.074 10.593 1.00 91.69 161 GLY A O 1
ATOM 1247 N N . ILE A 1 162 ? -8.514 16.126 8.950 1.00 94.31 162 ILE A N 1
ATOM 1248 C CA . ILE A 1 162 ? -7.490 15.182 8.500 1.00 94.31 162 ILE A CA 1
ATOM 1249 C C . ILE A 1 162 ? -6.611 15.865 7.449 1.00 94.31 162 ILE A C 1
ATOM 1251 O O . ILE A 1 162 ? -7.111 16.456 6.493 1.00 94.31 162 ILE A O 1
ATOM 1255 N N . GLU A 1 163 ? -5.293 15.795 7.626 1.00 94.75 163 GLU A N 1
ATOM 1256 C CA . GLU A 1 163 ? -4.340 16.521 6.788 1.00 94.75 163 GLU A CA 1
ATOM 1257 C C . GLU A 1 163 ? -3.759 15.615 5.702 1.00 94.75 163 GLU A C 1
ATOM 1259 O O . GLU A 1 163 ? -3.225 14.544 5.988 1.00 94.75 163 GLU A O 1
ATOM 1264 N N . VAL A 1 164 ? -3.817 16.067 4.448 1.00 97.19 164 VAL A N 1
ATOM 1265 C CA . VAL A 1 164 ? -3.088 15.429 3.346 1.00 97.19 164 VAL A CA 1
ATOM 1266 C C . VAL A 1 164 ? -1.663 15.969 3.330 1.00 97.19 164 VAL A C 1
ATOM 1268 O O . VAL A 1 164 ? -1.458 17.151 3.066 1.00 97.19 164 VAL A O 1
ATOM 1271 N N . VAL A 1 165 ? -0.687 15.097 3.578 1.00 96.56 165 VAL A N 1
ATOM 1272 C CA . VAL A 1 165 ? 0.741 15.443 3.581 1.00 96.56 165 VAL A CA 1
ATOM 1273 C C . VAL A 1 165 ? 1.261 15.573 2.153 1.00 9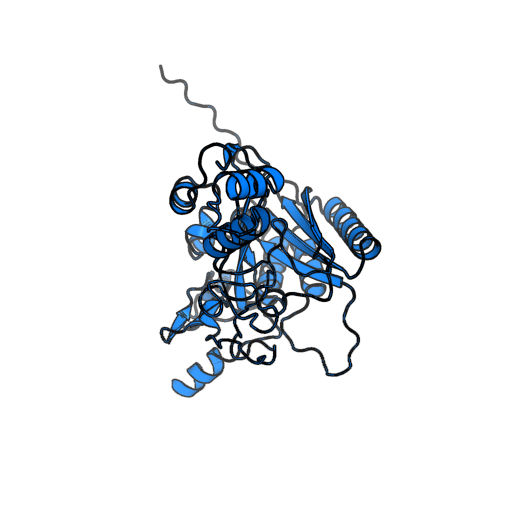6.56 165 VAL A C 1
ATOM 1275 O O . VAL A 1 165 ? 1.864 16.578 1.791 1.00 96.56 165 VAL A O 1
ATOM 1278 N N . THR A 1 166 ? 1.019 14.558 1.326 1.00 97.81 166 THR A N 1
ATOM 1279 C CA . THR A 1 166 ? 1.394 14.561 -0.092 1.00 97.81 166 THR A CA 1
ATOM 1280 C C . THR A 1 166 ? 0.524 13.587 -0.880 1.00 97.81 166 THR A C 1
ATOM 1282 O O . THR A 1 166 ? -0.130 12.711 -0.308 1.00 97.81 166 THR A O 1
ATOM 1285 N N . VAL A 1 167 ? 0.505 13.748 -2.202 1.00 98.44 167 VAL A N 1
ATOM 1286 C CA . VAL A 1 167 ? -0.152 12.824 -3.127 1.00 98.44 167 VAL A CA 1
ATOM 1287 C C . VAL A 1 167 ? 0.819 12.434 -4.224 1.00 98.44 167 VAL A C 1
ATOM 1289 O O . VAL A 1 167 ? 1.261 13.280 -4.998 1.00 98.44 167 VAL A O 1
ATOM 1292 N N . GLU A 1 168 ? 1.107 11.140 -4.318 1.00 98.19 168 GLU A N 1
ATOM 1293 C CA . GLU A 1 168 ? 1.928 10.586 -5.389 1.00 98.19 168 GLU A CA 1
ATOM 1294 C C . GLU A 1 168 ? 1.041 10.057 -6.515 1.00 98.19 168 GLU A C 1
ATOM 1296 O O . GLU A 1 168 ? 0.036 9.376 -6.285 1.00 98.19 168 GLU A O 1
ATOM 1301 N N . LYS A 1 169 ? 1.418 10.383 -7.753 1.00 97.62 169 LYS A N 1
ATOM 1302 C CA . LYS A 1 169 ? 0.700 9.960 -8.955 1.00 97.62 169 LYS A CA 1
ATOM 1303 C C . LYS A 1 169 ? 1.295 8.662 -9.485 1.00 97.62 169 LYS A C 1
ATOM 1305 O O . LYS A 1 169 ? 2.496 8.587 -9.730 1.00 97.62 169 LYS A O 1
ATOM 1310 N N . GLY A 1 170 ? 0.444 7.664 -9.694 1.00 95.25 170 GLY A N 1
ATOM 1311 C CA . GLY A 1 170 ? 0.788 6.425 -10.381 1.00 95.25 170 GLY A CA 1
ATOM 1312 C C . GLY A 1 170 ? 0.048 6.312 -11.708 1.00 95.25 170 GLY A C 1
ATOM 1313 O O . GLY A 1 170 ? -1.118 6.689 -11.809 1.00 95.25 170 GLY A O 1
ATOM 1314 N N . TYR A 1 171 ? 0.728 5.773 -12.715 1.00 93.06 171 TYR A N 1
ATOM 1315 C CA . TYR A 1 171 ? 0.137 5.418 -13.999 1.00 93.06 171 TYR A CA 1
ATOM 1316 C C . TYR A 1 171 ? 0.768 4.125 -14.513 1.00 93.06 171 TYR A C 1
ATOM 1318 O O . TYR A 1 171 ? 1.995 4.003 -14.550 1.00 93.06 171 TYR A O 1
ATOM 1326 N N . ARG A 1 172 ? -0.066 3.171 -14.930 1.00 89.94 172 ARG A N 1
ATOM 1327 C CA . ARG A 1 172 ? 0.377 1.971 -15.637 1.00 89.94 172 ARG A CA 1
ATOM 1328 C C . ARG A 1 172 ? 0.470 2.267 -17.128 1.00 89.94 172 ARG A C 1
ATOM 1330 O O . ARG A 1 172 ? -0.539 2.539 -17.765 1.00 89.94 172 ARG A O 1
ATOM 1337 N N . ARG A 1 173 ? 1.674 2.138 -17.683 1.00 87.88 173 ARG A N 1
ATOM 1338 C CA . ARG A 1 173 ? 1.914 2.268 -19.122 1.00 87.88 173 ARG A CA 1
ATOM 1339 C C . ARG A 1 173 ? 1.209 1.163 -19.906 1.00 87.88 173 ARG A C 1
ATOM 1341 O O . ARG A 1 173 ? 1.211 0.006 -19.484 1.00 87.88 173 ARG A O 1
ATOM 1348 N N . ASP A 1 174 ? 0.700 1.516 -21.081 1.00 86.31 174 ASP A N 1
ATOM 1349 C CA . ASP A 1 174 ? -0.004 0.588 -21.977 1.00 86.31 174 ASP A CA 1
ATOM 1350 C C . ASP A 1 174 ? 0.886 -0.570 -22.463 1.00 86.31 174 ASP A C 1
ATOM 1352 O O . ASP A 1 174 ? 0.391 -1.653 -22.764 1.00 86.31 174 ASP A O 1
ATOM 1356 N N . ASP A 1 175 ? 2.207 -0.362 -22.506 1.00 84.31 175 ASP A N 1
ATOM 1357 C CA . ASP A 1 175 ? 3.188 -1.384 -22.884 1.00 84.31 175 ASP A CA 1
ATOM 1358 C C . ASP A 1 175 ? 3.557 -2.344 -21.740 1.00 84.31 175 ASP A C 1
ATOM 1360 O O . ASP A 1 175 ? 4.308 -3.293 -21.963 1.00 84.31 175 ASP A O 1
ATOM 1364 N N . GLY A 1 176 ? 3.042 -2.114 -20.526 1.00 84.50 176 GLY A N 1
ATOM 1365 C CA . GLY A 1 176 ? 3.313 -2.940 -19.348 1.00 84.50 176 GLY A CA 1
ATOM 1366 C C . GLY A 1 176 ? 4.761 -2.883 -18.855 1.00 84.50 176 GLY A C 1
ATOM 1367 O O . GLY A 1 176 ? 5.152 -3.710 -18.032 1.00 84.50 176 GLY A O 1
ATOM 1368 N N . LYS A 1 177 ? 5.565 -1.942 -19.358 1.00 89.62 177 LYS A N 1
ATOM 1369 C CA . LYS A 1 177 ? 6.985 -1.838 -19.028 1.00 89.62 177 LYS A CA 1
ATOM 1370 C C . LYS A 1 177 ? 7.230 -0.855 -17.897 1.00 89.62 177 LYS A C 1
ATOM 1372 O O . LYS A 1 177 ? 6.534 0.152 -17.782 1.00 89.62 177 LYS A O 1
ATOM 1377 N N . GLU A 1 178 ? 8.256 -1.112 -17.098 1.00 91.31 178 GLU A N 1
ATOM 1378 C CA . GLU A 1 178 ? 8.815 -0.103 -16.200 1.00 91.31 178 GLU A CA 1
ATOM 1379 C C . GLU A 1 178 ? 9.687 0.911 -16.977 1.00 91.31 178 GLU A C 1
ATOM 1381 O O . GLU A 1 178 ? 9.867 0.808 -18.194 1.00 91.31 178 GLU A O 1
ATOM 1386 N N . HIS A 1 179 ? 10.191 1.954 -16.308 1.00 92.81 179 HIS A N 1
ATOM 1387 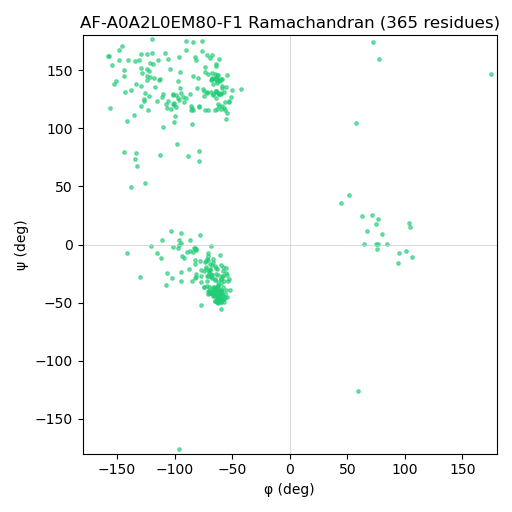C CA . HIS A 1 179 ? 10.817 3.086 -17.001 1.00 92.81 179 HIS A CA 1
ATOM 1388 C C . HIS A 1 179 ? 12.157 2.775 -17.687 1.00 92.81 179 HIS A C 1
ATOM 1390 O O . HIS A 1 179 ? 12.532 3.511 -18.603 1.00 92.81 179 HIS A O 1
ATOM 1396 N N . PHE A 1 180 ? 12.892 1.733 -17.287 1.00 93.69 180 PHE A N 1
ATOM 1397 C CA . PHE A 1 180 ? 14.068 1.282 -18.033 1.00 93.69 180 PHE A CA 1
ATOM 1398 C C . PHE A 1 180 ? 13.697 0.549 -19.332 1.00 93.69 180 PHE A C 1
ATOM 1400 O O . PHE A 1 180 ? 14.544 0.468 -20.218 1.00 93.69 180 PHE A O 1
ATOM 1407 N N . GLY A 1 181 ? 12.444 0.127 -19.511 1.00 92.06 181 GLY A N 1
ATOM 1408 C CA . GLY A 1 181 ? 11.914 -0.470 -20.737 1.00 92.06 181 GLY A CA 1
ATOM 1409 C C . GLY A 1 181 ? 11.723 -1.988 -20.681 1.00 92.06 181 GLY A C 1
ATOM 1410 O O . GLY A 1 181 ? 11.550 -2.606 -21.738 1.00 92.06 181 GLY A O 1
ATOM 1411 N N . PHE A 1 182 ? 11.745 -2.585 -19.488 1.00 90.94 182 PHE A N 1
ATOM 1412 C CA . PHE A 1 182 ? 11.525 -4.012 -19.253 1.00 90.94 182 PHE A CA 1
ATOM 1413 C C . PHE A 1 182 ? 10.080 -4.290 -18.851 1.00 90.94 182 PHE A C 1
ATOM 1415 O O . PHE A 1 182 ? 9.486 -3.521 -18.101 1.00 90.94 182 PHE A O 1
ATOM 1422 N N . LEU A 1 183 ? 9.507 -5.386 -19.355 1.00 86.38 183 LEU A N 1
ATOM 1423 C CA . LEU A 1 183 ? 8.174 -5.833 -18.950 1.00 86.38 183 LEU A CA 1
ATOM 1424 C C . LEU A 1 183 ? 8.160 -6.152 -17.447 1.00 86.38 183 LEU A C 1
ATOM 1426 O O . LEU A 1 183 ? 9.004 -6.915 -16.975 1.00 86.38 183 LEU A O 1
ATOM 1430 N N . ASP A 1 184 ? 7.187 -5.599 -16.724 1.00 82.00 184 ASP A N 1
ATOM 1431 C CA . ASP A 1 184 ? 7.029 -5.770 -15.277 1.00 82.00 184 ASP A CA 1
ATOM 1432 C C . ASP A 1 184 ? 5.636 -6.330 -14.927 1.00 82.00 184 ASP A C 1
ATOM 1434 O O . ASP A 1 184 ? 4.718 -6.344 -15.750 1.00 82.00 184 ASP A O 1
ATOM 1438 N N . GLY A 1 185 ? 5.471 -6.831 -13.701 1.00 71.06 185 GLY A N 1
ATOM 1439 C CA . GLY A 1 185 ? 4.198 -7.365 -13.206 1.00 71.06 185 GLY A CA 1
ATOM 1440 C C . GLY A 1 185 ? 3.792 -8.706 -13.825 1.00 71.06 185 GLY A C 1
ATOM 1441 O O . GLY A 1 185 ? 2.604 -9.011 -13.888 1.00 71.06 185 GLY A O 1
ATOM 1442 N N . VAL A 1 186 ? 4.769 -9.490 -14.291 1.00 62.25 186 VAL A N 1
ATOM 1443 C CA . VAL A 1 186 ? 4.550 -10.761 -15.007 1.00 62.25 186 VAL A CA 1
ATOM 1444 C C . VAL A 1 186 ? 4.106 -11.897 -14.078 1.00 62.25 186 VAL A C 1
ATOM 1446 O O . VAL A 1 186 ? 3.272 -12.699 -14.472 1.00 62.25 186 VAL A O 1
ATOM 1449 N N . SER A 1 187 ? 4.629 -11.951 -12.849 1.00 61.56 187 SER A N 1
ATOM 1450 C CA . SER A 1 187 ? 4.385 -13.048 -11.906 1.00 61.56 187 SER A CA 1
ATOM 1451 C C . SER A 1 187 ? 3.773 -12.516 -10.624 1.00 61.56 187 SER A C 1
ATOM 1453 O O . SER A 1 187 ? 4.339 -11.625 -9.990 1.00 61.56 187 SER A O 1
ATOM 1455 N N . GLN A 1 188 ? 2.656 -13.102 -10.215 1.00 71.94 188 GLN A N 1
ATOM 1456 C CA . GLN A 1 188 ? 2.042 -12.879 -8.911 1.00 71.94 188 GLN A CA 1
ATOM 1457 C C . GLN A 1 188 ? 1.668 -14.239 -8.322 1.00 71.94 188 GLN A C 1
ATOM 1459 O O . GLN A 1 188 ? 1.172 -15.092 -9.060 1.00 71.94 188 GLN A O 1
ATOM 1464 N N . PRO A 1 189 ? 1.894 -14.481 -7.023 1.00 79.62 189 PRO A N 1
ATOM 1465 C CA . PRO A 1 189 ? 1.464 -15.728 -6.416 1.00 79.62 189 PRO A CA 1
ATOM 1466 C C . PRO A 1 189 ? -0.065 -15.850 -6.431 1.00 79.62 189 PRO A C 1
ATOM 1468 O O . PRO A 1 189 ? -0.816 -14.867 -6.462 1.00 79.62 189 PRO A O 1
ATOM 1471 N N . HIS A 1 190 ? -0.542 -17.086 -6.391 1.00 85.50 190 HIS A N 1
ATOM 1472 C CA . HIS A 1 190 ? -1.944 -17.392 -6.169 1.00 85.50 190 HIS A CA 1
ATOM 1473 C C . HIS A 1 190 ? -2.160 -17.765 -4.705 1.00 85.50 190 HIS A C 1
ATOM 1475 O O . HIS A 1 190 ? -1.627 -18.760 -4.228 1.00 85.50 190 HIS A O 1
ATOM 1481 N N . ILE A 1 191 ? -2.970 -16.984 -3.993 1.00 90.38 191 ILE A N 1
ATOM 1482 C CA . ILE A 1 191 ? -3.351 -17.294 -2.613 1.00 90.38 191 ILE A CA 1
ATOM 1483 C C . ILE A 1 191 ? -4.441 -18.364 -2.639 1.00 90.38 191 ILE A C 1
ATOM 1485 O O . ILE A 1 191 ? -5.539 -18.113 -3.148 1.00 90.38 191 ILE A O 1
ATOM 1489 N N . LEU A 1 192 ? -4.166 -19.531 -2.056 1.00 90.25 192 LEU A N 1
ATOM 1490 C CA . LEU A 1 192 ? -5.153 -20.598 -1.917 1.00 90.25 192 LEU A CA 1
ATOM 1491 C C . LEU A 1 192 ? -6.393 -20.083 -1.171 1.00 90.25 192 LEU A C 1
ATOM 1493 O O . LEU A 1 192 ? -6.308 -19.564 -0.061 1.00 90.25 192 LEU A O 1
ATOM 1497 N N . GLY A 1 193 ? -7.560 -20.196 -1.809 1.00 89.31 193 GLY A N 1
ATOM 1498 C CA . GLY A 1 193 ? -8.828 -19.714 -1.252 1.00 89.31 193 GLY A CA 1
ATOM 1499 C C . GLY A 1 193 ? -9.022 -18.191 -1.288 1.00 89.31 193 GLY A C 1
ATOM 1500 O O . GLY A 1 193 ? -10.085 -17.722 -0.895 1.00 89.31 193 GLY A O 1
ATOM 1501 N N . GLY A 1 194 ? -8.070 -17.412 -1.815 1.00 86.44 194 GLY A N 1
ATOM 1502 C CA . GLY A 1 194 ? -8.087 -15.942 -1.790 1.00 86.44 194 GLY A CA 1
ATOM 1503 C C . GLY A 1 194 ? -9.159 -15.261 -2.653 1.00 86.44 194 GLY A C 1
ATOM 1504 O O . GLY A 1 194 ? -9.240 -14.042 -2.667 1.00 86.44 194 GLY A O 1
ATOM 1505 N N . GLY A 1 195 ? -9.992 -16.004 -3.387 1.00 85.12 195 GLY A N 1
ATOM 1506 C CA . GLY A 1 195 ? -11.110 -15.461 -4.177 1.00 85.12 195 GLY A CA 1
ATOM 1507 C C . GLY A 1 195 ? -10.800 -15.176 -5.655 1.00 85.12 195 GLY A C 1
ATOM 1508 O O . GLY A 1 195 ? -11.728 -15.085 -6.463 1.00 85.12 195 GLY A O 1
ATOM 1509 N N . ARG A 1 196 ? -9.519 -15.116 -6.043 1.00 86.31 196 ARG A N 1
ATOM 1510 C CA . ARG A 1 196 ? -9.068 -15.146 -7.449 1.00 86.31 196 ARG A CA 1
ATOM 1511 C C . ARG A 1 196 ? -8.966 -16.599 -7.924 1.00 86.31 196 ARG A C 1
ATOM 1513 O O . ARG A 1 196 ? -8.603 -17.462 -7.140 1.00 86.31 196 ARG A O 1
ATOM 1520 N N . GLU A 1 197 ? -9.273 -16.873 -9.191 1.00 84.62 197 GLU A N 1
ATOM 1521 C CA . GLU A 1 197 ? -8.982 -18.181 -9.806 1.00 84.62 197 GLU A CA 1
ATOM 1522 C C . GLU A 1 197 ? -7.505 -18.254 -10.212 1.00 84.62 197 GLU A C 1
ATOM 1524 O O . GLU A 1 197 ? -6.972 -17.237 -10.662 1.00 84.62 197 GLU A O 1
ATOM 1529 N N . PRO A 1 198 ? -6.843 -19.414 -10.090 1.00 81.94 198 PRO A N 1
ATOM 1530 C CA . PRO A 1 198 ? -5.466 -19.556 -10.540 1.00 81.94 198 PRO A CA 1
ATOM 1531 C C . PRO A 1 198 ? -5.379 -19.432 -12.065 1.00 81.94 198 PRO A C 1
ATOM 1533 O O . PRO A 1 198 ? -6.195 -19.992 -12.804 1.00 81.94 198 PRO A O 1
ATOM 1536 N N . GLU A 1 199 ? -4.369 -18.712 -12.538 1.00 76.25 199 GLU A N 1
ATOM 1537 C CA . GLU A 1 199 ? -3.999 -18.642 -13.949 1.00 76.25 199 GLU A CA 1
ATOM 1538 C C . GLU A 1 199 ? -2.868 -19.633 -14.270 1.00 76.25 199 GLU A C 1
ATOM 1540 O O . GLU A 1 199 ? -2.178 -20.151 -13.391 1.00 76.25 199 GLU A O 1
ATOM 1545 N N . ALA A 1 200 ? -2.692 -19.961 -15.553 1.00 69.69 200 ALA A N 1
ATOM 1546 C CA . ALA A 1 200 ? -1.662 -20.909 -15.965 1.00 69.69 200 ALA A CA 1
ATOM 1547 C C . ALA A 1 200 ? -0.260 -20.343 -15.680 1.00 69.69 200 ALA A C 1
ATOM 1549 O O . ALA A 1 200 ? 0.149 -19.372 -16.309 1.00 69.69 200 ALA A O 1
ATOM 1550 N N . GLY A 1 201 ? 0.482 -20.993 -14.780 1.00 67.19 201 GLY A N 1
ATOM 1551 C CA . GLY A 1 201 ? 1.804 -20.543 -14.330 1.00 67.19 201 GLY A CA 1
ATOM 1552 C C . GLY A 1 201 ? 1.811 -19.956 -12.920 1.00 67.19 201 GLY A C 1
ATOM 1553 O O . GLY A 1 201 ? 2.887 -19.820 -12.348 1.00 67.19 201 GLY A O 1
ATOM 1554 N N . ASP A 1 202 ? 0.640 -19.694 -12.329 1.00 73.38 202 ASP A N 1
ATOM 1555 C CA . ASP A 1 202 ? 0.553 -19.245 -10.943 1.00 73.38 202 ASP A CA 1
ATOM 1556 C C . ASP A 1 202 ? 1.169 -20.283 -9.991 1.00 73.38 202 ASP A C 1
ATOM 1558 O O . ASP A 1 202 ? 0.822 -21.469 -10.009 1.00 73.38 202 ASP A O 1
ATOM 1562 N N . VAL A 1 203 ? 2.050 -19.814 -9.109 1.00 78.44 203 VAL A N 1
ATOM 1563 C CA . VAL A 1 203 ? 2.507 -20.593 -7.956 1.00 78.44 203 VAL A CA 1
ATOM 1564 C C . VAL A 1 203 ? 1.496 -20.400 -6.835 1.00 78.44 203 VAL A C 1
ATOM 1566 O O . VAL A 1 203 ? 1.286 -19.278 -6.370 1.00 78.44 203 VAL A O 1
ATOM 1569 N N . ALA A 1 204 ? 0.849 -21.489 -6.428 1.00 84.12 204 ALA A N 1
ATOM 1570 C CA . ALA A 1 204 ? -0.078 -21.477 -5.308 1.00 84.12 204 ALA A CA 1
ATOM 1571 C C . ALA A 1 204 ? 0.682 -21.408 -3.976 1.00 84.12 204 ALA A C 1
ATOM 1573 O O . ALA A 1 204 ? 1.630 -22.166 -3.784 1.00 84.12 204 ALA A O 1
ATOM 1574 N N . LEU A 1 205 ? 0.239 -20.526 -3.080 1.00 88.69 205 LEU A N 1
ATOM 1575 C CA . LEU A 1 205 ? 0.753 -20.359 -1.723 1.00 88.69 205 LEU A CA 1
ATOM 1576 C C . LEU A 1 205 ? -0.375 -20.510 -0.702 1.00 88.69 205 LEU A C 1
ATOM 1578 O O . LEU A 1 205 ? -1.510 -20.071 -0.935 1.00 88.69 205 LEU A O 1
ATOM 1582 N N . HIS A 1 206 ? -0.046 -21.079 0.452 1.00 91.19 206 HIS A N 1
ATOM 1583 C CA . HIS A 1 206 ? -0.887 -21.025 1.635 1.00 91.19 206 HIS A CA 1
ATOM 1584 C C . HIS A 1 206 ? -1.112 -19.562 2.058 1.00 91.19 206 HIS A C 1
ATOM 1586 O O . HIS A 1 206 ? -0.213 -18.724 1.935 1.00 91.19 206 HIS A O 1
ATOM 1592 N N . PRO A 1 207 ? -2.318 -19.216 2.542 1.00 93.12 207 PRO A N 1
ATOM 1593 C CA . PRO A 1 207 ? -2.678 -17.830 2.812 1.00 93.12 207 PRO A CA 1
ATOM 1594 C C . PRO A 1 207 ? -1.782 -17.140 3.843 1.00 93.12 207 PRO A C 1
ATOM 1596 O O . PRO A 1 207 ? -1.568 -15.941 3.699 1.00 93.12 207 PRO A O 1
ATOM 1599 N N . GLY A 1 208 ? -1.213 -17.867 4.809 1.00 93.12 208 GLY A N 1
ATOM 1600 C CA . GLY A 1 208 ? -0.335 -17.329 5.855 1.00 93.12 208 GLY A CA 1
ATOM 1601 C C . GLY A 1 208 ? 0.940 -16.644 5.360 1.00 93.12 208 GLY A C 1
ATOM 1602 O O . GLY A 1 208 ? 1.507 -15.836 6.088 1.00 93.12 208 GLY A O 1
ATOM 1603 N N . GLU A 1 209 ? 1.356 -16.888 4.112 1.00 92.00 209 GLU A N 1
ATOM 1604 C CA . GLU A 1 209 ? 2.490 -16.184 3.494 1.00 92.00 209 GLU A CA 1
ATOM 1605 C C . GLU A 1 209 ? 2.199 -14.695 3.243 1.00 92.00 209 GLU A C 1
ATOM 1607 O O . GLU A 1 209 ? 3.115 -13.876 3.171 1.00 92.00 209 GLU A O 1
ATOM 1612 N N . LEU A 1 210 ? 0.921 -14.332 3.077 1.00 92.62 210 LEU A N 1
ATOM 1613 C CA . LEU A 1 210 ? 0.500 -12.975 2.705 1.00 92.62 210 LEU A CA 1
ATOM 1614 C C . LEU A 1 210 ? -0.597 -12.400 3.611 1.00 92.62 210 LEU A C 1
ATOM 1616 O O . LEU A 1 210 ? -0.674 -11.179 3.762 1.00 92.62 210 LEU A O 1
ATOM 1620 N N . LEU A 1 211 ? -1.440 -13.243 4.205 1.00 95.38 211 LEU A N 1
ATOM 1621 C CA . LEU A 1 211 ? -2.541 -12.883 5.097 1.00 95.38 211 LEU A CA 1
ATOM 1622 C C . LEU A 1 211 ? -2.226 -13.311 6.529 1.00 95.38 211 LEU A C 1
ATOM 1624 O O . LEU A 1 211 ? -1.934 -14.475 6.786 1.00 95.38 211 LEU A O 1
ATOM 1628 N N . LEU A 1 212 ? -2.368 -12.385 7.473 1.00 95.19 212 LEU A N 1
ATOM 1629 C CA . LEU A 1 212 ? -2.140 -12.659 8.890 1.00 95.19 212 LEU A CA 1
ATOM 1630 C C . LEU A 1 212 ? -3.272 -13.505 9.491 1.00 95.19 212 LEU A C 1
ATOM 1632 O O . LEU A 1 212 ? -4.445 -13.384 9.112 1.00 95.19 212 LEU A O 1
ATOM 1636 N N . GLY A 1 213 ? -2.915 -14.336 10.470 1.00 92.94 213 GLY A N 1
ATOM 1637 C CA . GLY A 1 213 ? -3.837 -15.223 11.176 1.00 92.94 213 GLY A CA 1
ATOM 1638 C C . GLY A 1 213 ? -4.169 -16.514 10.422 1.00 92.94 213 GLY A C 1
ATOM 1639 O O . GLY A 1 213 ? -5.064 -17.237 10.852 1.00 92.94 213 GLY A O 1
ATOM 1640 N N . TYR A 1 214 ? -3.476 -16.815 9.321 1.00 93.50 214 TYR A N 1
ATOM 1641 C CA . TYR A 1 214 ? -3.644 -18.027 8.511 1.00 93.50 214 TYR A CA 1
ATOM 1642 C C . TYR A 1 214 ? -2.411 -18.933 8.535 1.00 93.50 214 TYR A C 1
ATOM 1644 O O . TYR A 1 214 ? -1.305 -18.455 8.796 1.00 93.50 214 TYR A O 1
ATOM 1652 N N . THR A 1 215 ? -2.608 -20.219 8.222 1.00 92.38 215 THR A N 1
ATOM 1653 C CA . THR A 1 215 ? -1.519 -21.192 8.056 1.00 92.38 215 THR A CA 1
ATOM 1654 C C . THR A 1 215 ? -0.615 -20.820 6.877 1.00 92.38 215 THR A C 1
ATOM 1656 O O . THR A 1 215 ? -1.119 -20.515 5.794 1.00 92.38 215 THR A O 1
ATOM 1659 N N . ASP A 1 216 ? 0.698 -20.840 7.093 1.00 89.25 216 ASP A N 1
ATOM 1660 C CA . ASP A 1 216 ? 1.758 -20.577 6.112 1.00 89.25 216 ASP A CA 1
ATOM 1661 C C . ASP A 1 216 ? 2.321 -21.877 5.488 1.00 89.25 216 ASP A C 1
ATOM 1663 O O . ASP A 1 216 ? 1.829 -22.978 5.760 1.00 89.25 216 ASP A O 1
ATOM 1667 N N . GLU A 1 217 ? 3.348 -21.781 4.634 1.00 87.75 217 GLU A N 1
ATOM 1668 C CA . GLU A 1 217 ? 3.975 -22.959 4.006 1.00 87.75 217 GLU A CA 1
ATOM 1669 C C . GLU A 1 217 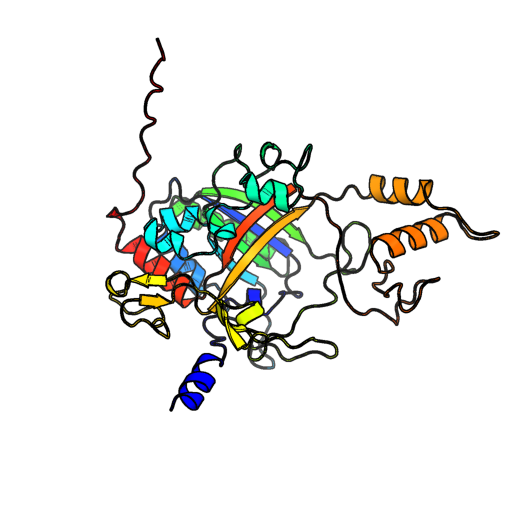? 4.721 -23.864 5.005 1.00 87.75 217 GLU A C 1
ATOM 1671 O O . GLU A 1 217 ? 4.980 -25.036 4.717 1.00 87.75 217 GLU A O 1
ATOM 1676 N N . TYR A 1 218 ? 5.041 -23.357 6.200 1.00 87.12 218 TYR A N 1
ATOM 1677 C CA . TYR A 1 218 ? 5.641 -24.127 7.293 1.00 87.12 218 TYR A CA 1
ATOM 1678 C C . TYR A 1 218 ? 4.590 -24.826 8.168 1.00 87.12 218 TYR A C 1
ATOM 1680 O O . TYR A 1 218 ? 4.942 -25.517 9.127 1.00 87.12 218 TYR A O 1
ATOM 1688 N N . ALA A 1 219 ? 3.309 -24.720 7.799 1.00 87.56 219 ALA A N 1
ATOM 1689 C CA . ALA A 1 219 ? 2.162 -25.219 8.545 1.00 87.56 219 ALA A CA 1
ATOM 1690 C C . ALA A 1 219 ? 1.983 -24.561 9.930 1.00 87.56 219 ALA A C 1
ATOM 1692 O O . ALA A 1 219 ? 1.353 -25.158 10.816 1.00 87.56 219 ALA A O 1
ATOM 1693 N N . GLU A 1 220 ? 2.501 -23.342 10.100 1.00 88.06 220 GLU A N 1
ATOM 1694 C CA . GLU A 1 220 ? 2.347 -22.503 11.289 1.00 88.06 220 GLU A CA 1
ATOM 1695 C C . GLU A 1 220 ? 1.330 -21.386 11.034 1.00 88.06 220 GLU A C 1
ATOM 1697 O O . GLU A 1 220 ? 1.135 -20.941 9.907 1.00 88.06 220 GLU A O 1
ATOM 1702 N N . ILE A 1 221 ? 0.641 -20.931 12.085 1.00 88.06 221 ILE A N 1
ATOM 1703 C CA . ILE A 1 221 ? -0.250 -19.773 11.964 1.00 88.06 221 ILE A CA 1
ATOM 1704 C C . ILE A 1 221 ? 0.619 -18.518 11.995 1.00 88.06 221 ILE A C 1
ATOM 1706 O O . ILE A 1 221 ? 1.293 -18.250 12.990 1.00 88.06 221 ILE A O 1
ATOM 1710 N N . SER A 1 222 ? 0.564 -17.743 10.915 1.00 89.62 222 SER A N 1
ATOM 1711 C CA . SER A 1 222 ? 1.231 -16.446 10.803 1.00 89.62 222 SER A CA 1
ATOM 1712 C C . SER A 1 222 ? 0.926 -15.539 12.001 1.00 89.62 222 SER A C 1
ATOM 1714 O O . SER A 1 222 ? -0.227 -15.372 12.415 1.00 89.62 222 SER A O 1
ATOM 1716 N N . ALA A 1 223 ? 1.979 -14.934 12.558 1.00 89.12 223 ALA A N 1
ATOM 1717 C CA . ALA A 1 223 ? 1.866 -14.059 13.717 1.00 89.12 223 ALA A CA 1
ATOM 1718 C C . ALA A 1 223 ? 0.933 -12.878 13.423 1.00 89.12 223 ALA A C 1
ATOM 1720 O O . ALA A 1 223 ? 1.050 -12.213 12.391 1.00 89.12 223 ALA A O 1
ATOM 1721 N N . THR A 1 224 ? 0.037 -12.591 14.361 1.00 92.94 224 THR A N 1
ATOM 1722 C CA . THR A 1 224 ? -1.001 -11.578 14.195 1.00 92.94 224 THR A CA 1
ATOM 1723 C C . THR A 1 224 ? -1.012 -10.607 15.377 1.00 92.94 224 THR A C 1
ATOM 1725 O O . THR A 1 224 ? -0.890 -11.050 16.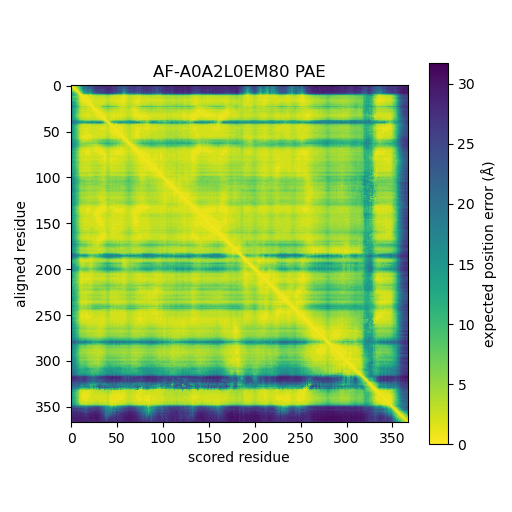522 1.00 92.94 224 THR A O 1
ATOM 1728 N N . PRO A 1 225 ? -1.126 -9.285 15.149 1.00 95.81 225 PRO A N 1
ATOM 1729 C CA . PRO A 1 225 ? -1.331 -8.334 16.230 1.00 95.81 225 PRO A CA 1
ATOM 1730 C C . PRO A 1 225 ? -2.662 -8.578 16.949 1.00 95.81 225 PRO A C 1
ATOM 1732 O O . PRO A 1 225 ? -3.672 -8.929 16.331 1.00 95.81 225 PRO A O 1
ATOM 1735 N N . THR A 1 226 ? -2.683 -8.331 18.257 1.00 96.31 226 THR A N 1
ATOM 1736 C CA . THR A 1 226 ? -3.849 -8.581 19.111 1.00 96.31 226 THR A CA 1
ATOM 1737 C C . THR A 1 226 ? -4.196 -7.385 19.984 1.00 96.31 226 THR A C 1
ATOM 1739 O O . THR A 1 226 ? -3.376 -6.509 20.263 1.00 96.31 226 THR A O 1
ATOM 1742 N N . VAL A 1 227 ? -5.447 -7.360 20.437 1.00 96.25 227 VAL A N 1
ATOM 1743 C CA . VAL A 1 227 ? -5.924 -6.453 21.487 1.00 96.25 227 VAL A CA 1
ATOM 1744 C C . VAL A 1 227 ? -6.651 -7.255 22.557 1.00 96.25 227 VAL A C 1
ATOM 1746 O O . VAL A 1 227 ? -7.248 -8.293 22.270 1.00 96.25 227 VAL A O 1
ATOM 1749 N N . GLY A 1 228 ? -6.656 -6.769 23.797 1.00 95.69 228 GLY A N 1
ATOM 1750 C CA . GLY A 1 228 ? -7.401 -7.436 24.864 1.00 95.69 228 GLY A CA 1
ATOM 1751 C C . GLY A 1 228 ? -8.907 -7.439 24.578 1.00 95.69 228 GLY A C 1
ATOM 1752 O O . GLY A 1 228 ? -9.460 -6.444 24.118 1.00 95.69 228 GLY A O 1
ATOM 1753 N N . ALA A 1 229 ? -9.615 -8.512 24.927 1.00 94.44 229 ALA A N 1
ATOM 1754 C CA . ALA A 1 229 ? -11.054 -8.651 24.681 1.00 94.44 229 ALA A CA 1
ATOM 1755 C C . ALA A 1 229 ? -11.901 -7.535 25.318 1.00 94.44 229 ALA A C 1
ATOM 1757 O O . ALA A 1 229 ? -12.952 -7.175 24.800 1.00 94.44 229 ALA A O 1
ATOM 1758 N N . LYS A 1 230 ? -11.425 -6.927 26.412 1.00 92.81 230 LYS A N 1
ATOM 1759 C CA . LYS A 1 230 ? -12.070 -5.760 27.043 1.00 92.81 230 LYS A CA 1
ATOM 1760 C C . LYS A 1 230 ? -11.959 -4.476 26.210 1.00 92.81 230 LYS A C 1
ATOM 1762 O O . LYS A 1 230 ? -12.760 -3.568 26.408 1.00 92.81 230 LYS A O 1
ATOM 1767 N N . ALA A 1 231 ? -10.975 -4.393 25.315 1.00 92.25 231 ALA A N 1
ATOM 1768 C CA . ALA A 1 231 ? -10.806 -3.288 24.377 1.00 92.25 231 ALA A CA 1
ATOM 1769 C C . ALA A 1 231 ? -11.712 -3.420 23.136 1.00 92.25 231 ALA A C 1
ATOM 1771 O O . ALA A 1 231 ? -11.730 -2.505 22.316 1.00 92.25 231 ALA A O 1
ATOM 1772 N N . ASP A 1 232 ? -12.464 -4.520 23.005 1.00 93.88 232 ASP A N 1
ATOM 1773 C CA . ASP A 1 232 ? -13.465 -4.776 21.959 1.00 93.88 232 ASP A CA 1
ATOM 1774 C C . ASP A 1 232 ? -14.782 -5.308 22.576 1.00 93.88 232 ASP A C 1
ATOM 1776 O O . ASP A 1 232 ? -15.134 -6.482 22.418 1.00 93.88 232 ASP A O 1
ATOM 1780 N N . PRO A 1 233 ? -15.511 -4.469 23.338 1.00 93.12 233 PRO A N 1
ATOM 1781 C CA . PRO A 1 233 ? -16.745 -4.864 24.021 1.00 93.12 233 PRO A CA 1
ATOM 1782 C C . PRO A 1 233 ? -17.877 -5.249 23.058 1.00 93.12 233 PRO A C 1
ATOM 1784 O O . PRO A 1 233 ? -18.740 -6.040 23.430 1.00 93.12 233 PRO A O 1
ATOM 1787 N N . GLU A 1 234 ? -17.856 -4.728 21.830 1.00 94.25 234 GLU A N 1
ATOM 1788 C CA . GLU A 1 234 ? -18.830 -5.036 20.774 1.00 94.25 234 GLU A CA 1
ATOM 1789 C C . GLU A 1 234 ? -18.497 -6.342 20.025 1.00 94.25 234 GLU A C 1
ATOM 1791 O O . GLU A 1 234 ? -19.259 -6.767 19.159 1.00 94.25 234 GLU A O 1
ATOM 1796 N N . ALA A 1 235 ? -17.368 -6.987 20.355 1.00 94.56 235 ALA A N 1
ATOM 1797 C CA . ALA A 1 235 ? -16.874 -8.204 19.710 1.00 94.56 235 ALA A CA 1
ATOM 1798 C C . ALA A 1 235 ? -16.795 -8.085 18.173 1.00 94.56 235 ALA A C 1
ATOM 1800 O O . ALA A 1 235 ? -17.180 -9.000 17.440 1.00 94.56 235 ALA A O 1
ATOM 1801 N N . ILE A 1 236 ? -16.302 -6.941 17.684 1.00 96.50 236 ILE A N 1
ATOM 1802 C CA . ILE A 1 236 ? -16.144 -6.660 16.252 1.00 96.50 236 ILE A CA 1
ATOM 1803 C C . ILE A 1 236 ? -15.061 -7.565 15.654 1.00 96.50 236 ILE A C 1
ATOM 1805 O O . ILE A 1 236 ? -15.225 -8.080 14.542 1.00 96.50 236 ILE A O 1
ATOM 1809 N N . LEU A 1 237 ? -13.961 -7.774 16.379 1.00 96.88 237 LEU A N 1
ATOM 1810 C CA . LEU A 1 237 ? -12.811 -8.565 15.947 1.00 96.88 237 LEU A CA 1
ATOM 1811 C C . LEU A 1 237 ? -13.036 -10.067 16.149 1.00 96.88 237 LEU A C 1
ATOM 1813 O O . LEU A 1 237 ? -13.884 -10.508 16.929 1.00 96.88 237 LEU A O 1
ATOM 1817 N N . ALA A 1 238 ? -12.279 -10.885 15.417 1.00 93.62 238 ALA A N 1
ATOM 1818 C CA . ALA A 1 238 ? -12.305 -12.327 15.624 1.00 93.62 238 ALA A CA 1
ATOM 1819 C C . ALA A 1 238 ? -11.697 -12.674 17.000 1.00 93.62 238 ALA A C 1
ATOM 1821 O O . ALA A 1 238 ? -10.804 -11.969 17.479 1.00 93.62 238 ALA A O 1
ATOM 1822 N N . PRO A 1 239 ? -12.165 -13.738 17.677 1.00 91.88 239 PRO A N 1
ATOM 1823 C CA . PRO A 1 239 ? -11.449 -14.260 18.836 1.00 91.88 239 PRO A CA 1
ATOM 1824 C C . PRO A 1 239 ? -10.050 -14.722 18.415 1.00 91.88 239 PRO A C 1
ATOM 1826 O O . PRO A 1 239 ? -9.901 -15.311 17.345 1.00 91.88 239 PRO A O 1
ATOM 1829 N N . HIS A 1 240 ? -9.044 -14.493 19.261 1.00 89.38 240 HIS A N 1
ATOM 1830 C CA . HIS A 1 240 ? -7.730 -15.090 19.035 1.00 89.38 240 HIS A CA 1
ATOM 1831 C C . HIS A 1 240 ? -7.846 -16.629 19.108 1.00 89.38 240 HIS A C 1
ATOM 1833 O O . HIS A 1 240 ? -8.586 -17.136 19.961 1.00 89.38 240 HIS A O 1
ATOM 1839 N N . PRO A 1 241 ? -7.167 -17.392 18.228 1.00 81.38 241 PRO A N 1
ATOM 1840 C CA . PRO A 1 241 ? -7.352 -18.844 18.130 1.00 81.38 241 PRO A CA 1
ATOM 1841 C C . PRO A 1 241 ? -7.033 -19.594 19.432 1.00 81.38 241 PRO A C 1
ATOM 1843 O O . PRO A 1 241 ? -7.710 -20.577 19.746 1.00 81.38 241 PRO A O 1
ATOM 1846 N N . ASP A 1 242 ? -6.056 -19.095 20.196 1.00 85.62 242 ASP A N 1
ATOM 1847 C CA . ASP A 1 242 ? -5.492 -19.787 21.362 1.00 85.62 242 ASP A CA 1
ATOM 1848 C C . ASP A 1 242 ? -5.626 -19.024 22.696 1.00 85.62 242 ASP A C 1
ATOM 1850 O O . ASP A 1 242 ? -5.220 -19.545 23.733 1.00 85.62 242 ASP A O 1
ATOM 1854 N N . ASP A 1 243 ? -6.200 -17.812 22.704 1.00 88.94 243 ASP A N 1
ATOM 1855 C CA . ASP A 1 243 ? -6.317 -16.972 23.913 1.00 88.94 243 ASP A CA 1
ATOM 1856 C C . ASP A 1 243 ? -7.668 -16.238 23.936 1.00 88.94 243 ASP A C 1
ATOM 1858 O O . ASP A 1 243 ? -7.899 -15.288 23.192 1.00 88.94 243 ASP A O 1
ATOM 1862 N N . ASP A 1 244 ? -8.585 -16.672 24.798 1.00 89.19 244 ASP A N 1
ATOM 1863 C CA . ASP A 1 244 ? -9.932 -16.101 24.902 1.00 89.19 244 ASP A CA 1
ATOM 1864 C C . ASP A 1 244 ? -9.964 -14.699 25.535 1.00 89.19 244 ASP A C 1
ATOM 1866 O O . ASP A 1 244 ? -10.971 -13.989 25.432 1.00 89.19 244 ASP A O 1
ATOM 1870 N N . THR A 1 245 ? -8.854 -14.269 26.140 1.00 93.50 245 THR A N 1
ATOM 1871 C CA . THR A 1 245 ? -8.674 -12.916 26.667 1.00 93.50 245 THR A CA 1
ATOM 1872 C C . THR A 1 245 ? -8.228 -11.924 25.598 1.00 93.50 245 THR A C 1
ATOM 1874 O O . THR A 1 245 ? -8.200 -10.720 25.869 1.00 93.50 245 THR A O 1
ATOM 1877 N N . GLN A 1 246 ? -7.936 -12.400 24.383 1.00 95.00 246 GLN A N 1
ATOM 1878 C CA . GLN A 1 246 ? -7.457 -11.609 23.255 1.00 95.00 246 GLN A CA 1
ATOM 1879 C C . GLN A 1 246 ? -8.418 -11.660 22.060 1.00 95.00 246 GLN A C 1
ATOM 1881 O O . GLN A 1 246 ? -9.205 -12.590 21.850 1.00 95.00 246 GLN A O 1
ATOM 1886 N N . ARG A 1 247 ? -8.333 -10.620 21.238 1.00 96.38 247 ARG A N 1
ATOM 1887 C CA . ARG A 1 247 ? -8.952 -10.521 19.921 1.00 96.38 247 ARG A CA 1
ATOM 1888 C C . ARG A 1 247 ? -7.876 -10.363 18.870 1.00 96.38 247 ARG A C 1
ATOM 1890 O O . ARG A 1 247 ? -6.875 -9.684 19.095 1.00 96.38 247 ARG A O 1
ATOM 1897 N N . ASP A 1 248 ? -8.119 -10.975 17.727 1.00 96.12 248 ASP A N 1
ATOM 1898 C CA . ASP A 1 248 ? -7.220 -10.948 16.590 1.00 96.12 248 ASP A CA 1
ATOM 1899 C C . ASP A 1 248 ? -7.477 -9.678 15.765 1.00 96.12 248 ASP A C 1
ATOM 1901 O O . ASP A 1 248 ? -8.490 -9.560 15.070 1.00 96.12 248 ASP A O 1
ATOM 1905 N N . LEU A 1 249 ? -6.584 -8.695 15.907 1.00 97.44 249 LEU A N 1
ATOM 1906 C CA . LEU A 1 249 ? -6.641 -7.436 15.165 1.00 97.44 249 LEU A CA 1
ATOM 1907 C C . LEU A 1 249 ? -6.058 -7.593 13.755 1.00 97.44 249 LEU A C 1
ATOM 1909 O O . LEU A 1 249 ? -6.428 -6.840 12.854 1.00 97.44 249 LEU A O 1
ATOM 1913 N N . GLY A 1 250 ? -5.130 -8.530 13.568 1.00 96.31 250 GLY A N 1
ATOM 1914 C CA . GLY A 1 250 ? -4.430 -8.719 12.304 1.00 96.31 250 GLY A CA 1
ATOM 1915 C C . GLY A 1 250 ? -5.129 -9.635 11.317 1.00 96.31 250 GLY A C 1
ATOM 1916 O O . GLY A 1 250 ? -4.849 -9.504 10.126 1.00 96.31 250 GLY A O 1
ATOM 1917 N N . ARG A 1 251 ? -6.036 -10.513 11.770 1.00 95.94 251 ARG A N 1
ATOM 1918 C CA . ARG A 1 251 ? -6.783 -11.460 10.927 1.00 95.94 251 ARG A CA 1
ATOM 1919 C C . ARG A 1 251 ? -7.272 -10.803 9.638 1.00 95.94 251 ARG A C 1
ATOM 1921 O O . ARG A 1 251 ? -7.839 -9.711 9.670 1.00 95.94 251 ARG A O 1
ATOM 1928 N N . ASN A 1 252 ? -7.070 -11.485 8.508 1.00 96.31 252 ASN A N 1
ATOM 1929 C CA . ASN A 1 252 ? -7.448 -11.024 7.159 1.00 96.31 252 ASN A CA 1
ATOM 1930 C C . ASN A 1 252 ? -6.702 -9.770 6.663 1.00 96.31 252 ASN A C 1
ATOM 1932 O O . ASN A 1 252 ? -6.960 -9.298 5.554 1.00 96.31 252 ASN A O 1
ATOM 1936 N N . GLY A 1 253 ? -5.788 -9.223 7.464 1.00 97.12 253 GLY A N 1
ATOM 1937 C CA . GLY A 1 253 ? -4.898 -8.140 7.084 1.00 97.12 253 GLY A CA 1
ATOM 1938 C C . GLY A 1 253 ? -3.580 -8.637 6.496 1.00 97.12 253 GLY A C 1
ATOM 1939 O O . GLY A 1 253 ? -3.284 -9.830 6.469 1.00 97.12 253 GLY A O 1
ATOM 1940 N N . SER A 1 254 ? -2.772 -7.690 6.034 1.00 97.31 254 SER A N 1
ATOM 1941 C CA . SER A 1 254 ? -1.428 -7.912 5.498 1.00 97.31 254 SER A CA 1
ATOM 1942 C C . SER A 1 254 ? -0.522 -6.726 5.840 1.00 97.31 254 SER A C 1
ATOM 1944 O O . SER A 1 254 ? -0.995 -5.685 6.304 1.00 97.31 254 SER A O 1
ATOM 1946 N N . TYR A 1 255 ? 0.780 -6.843 5.594 1.00 96.69 255 TYR A N 1
ATOM 1947 C CA . TYR A 1 255 ? 1.682 -5.693 5.612 1.00 96.69 255 TYR A CA 1
ATOM 1948 C C . TYR A 1 255 ? 1.843 -5.139 4.195 1.00 96.69 255 TYR A C 1
ATOM 1950 O O . TYR A 1 255 ? 2.143 -5.869 3.255 1.00 96.69 255 TYR A O 1
ATOM 1958 N N . LEU A 1 256 ? 1.674 -3.827 4.042 1.00 96.44 256 LEU A N 1
ATOM 1959 C CA . LEU A 1 256 ? 1.880 -3.115 2.787 1.00 96.44 256 LEU A CA 1
ATOM 1960 C C . LEU A 1 256 ? 3.179 -2.312 2.858 1.00 96.44 256 LEU A C 1
ATOM 1962 O O . LEU A 1 256 ? 3.355 -1.448 3.717 1.00 96.44 256 LEU A O 1
ATOM 1966 N N . VAL A 1 257 ? 4.075 -2.576 1.911 1.00 94.19 257 VAL A N 1
ATOM 1967 C CA . VAL A 1 257 ? 5.325 -1.837 1.737 1.00 94.19 257 VAL A CA 1
ATOM 1968 C C . VAL A 1 257 ? 5.167 -0.880 0.566 1.00 94.19 257 VAL A C 1
ATOM 1970 O O . VAL A 1 257 ? 4.998 -1.308 -0.573 1.00 94.19 257 VAL A O 1
ATOM 1973 N N . TYR A 1 258 ? 5.258 0.421 0.829 1.00 94.88 258 TYR A N 1
ATOM 1974 C CA . TYR A 1 258 ? 5.339 1.425 -0.228 1.00 94.88 258 TYR A CA 1
ATOM 1975 C C . TYR A 1 258 ? 6.788 1.866 -0.387 1.00 94.88 258 TYR A C 1
ATOM 1977 O O . TYR A 1 258 ? 7.417 2.252 0.596 1.00 94.88 258 TYR A O 1
ATOM 1985 N N . ARG A 1 259 ? 7.311 1.845 -1.616 1.00 93.12 259 ARG A N 1
ATOM 1986 C CA . ARG A 1 259 ? 8.634 2.378 -1.955 1.00 93.12 259 ARG A CA 1
ATOM 1987 C C . ARG A 1 259 ? 8.538 3.196 -3.256 1.00 93.12 259 ARG A C 1
ATOM 1989 O O . ARG A 1 259 ? 8.290 2.639 -4.319 1.00 93.12 259 ARG A O 1
ATOM 1996 N N . LYS A 1 260 ? 8.708 4.522 -3.189 1.00 94.00 260 LYS A N 1
ATOM 1997 C CA . LYS A 1 260 ? 8.842 5.416 -4.357 1.00 94.00 260 LYS A CA 1
ATOM 1998 C C . LYS A 1 260 ? 10.228 5.196 -4.930 1.00 94.00 260 LYS A C 1
ATOM 2000 O O . LYS A 1 260 ? 11.167 5.234 -4.162 1.00 94.00 260 LYS A O 1
ATOM 2005 N N . TYR A 1 261 ? 10.404 5.008 -6.229 1.00 92.44 261 TYR A N 1
ATOM 2006 C CA . TYR A 1 261 ? 11.722 4.782 -6.825 1.00 92.44 261 TYR A CA 1
ATOM 2007 C C . TYR A 1 261 ? 11.951 5.786 -7.972 1.00 92.44 261 TYR A C 1
ATOM 2009 O O . TYR A 1 261 ? 11.118 5.859 -8.869 1.00 92.44 261 TYR A O 1
ATOM 2017 N N . GLN A 1 262 ? 13.043 6.572 -7.982 1.00 93.50 262 GLN A N 1
ATOM 2018 C CA . GLN A 1 262 ? 13.391 7.393 -9.162 1.00 93.50 262 GLN A CA 1
ATOM 2019 C C . GLN A 1 262 ? 14.402 6.646 -10.001 1.00 93.50 262 GLN A C 1
ATOM 2021 O O . GLN A 1 262 ? 15.509 6.324 -9.563 1.00 93.50 262 GLN A O 1
ATOM 2026 N N . GLN A 1 263 ? 14.034 6.471 -11.257 1.00 92.06 263 GLN A N 1
ATOM 2027 C CA . GLN A 1 263 ? 14.841 5.785 -12.238 1.00 92.06 263 GLN A CA 1
ATOM 2028 C C . GLN A 1 263 ? 15.530 6.816 -13.132 1.00 92.06 263 GLN A C 1
ATOM 2030 O O . GLN A 1 263 ? 14.886 7.631 -13.790 1.00 92.06 263 GLN A O 1
ATOM 2035 N N . TYR A 1 264 ? 16.861 6.795 -13.153 1.00 94.00 264 TYR A N 1
ATOM 2036 C CA . TYR A 1 264 ? 17.658 7.639 -14.044 1.00 94.00 264 TYR A CA 1
ATOM 2037 C C . TYR A 1 264 ? 17.876 6.923 -15.378 1.00 94.00 264 TYR A C 1
ATOM 2039 O O . TYR A 1 264 ? 18.952 6.381 -15.629 1.00 94.00 264 TYR A O 1
ATOM 2047 N N . THR A 1 265 ? 16.848 6.903 -16.222 1.00 95.06 265 THR A N 1
ATOM 2048 C CA . THR A 1 265 ? 16.803 6.082 -17.446 1.00 95.06 265 THR A CA 1
ATOM 2049 C C . THR A 1 265 ? 17.960 6.361 -18.406 1.00 95.06 265 THR A C 1
ATOM 2051 O O . THR A 1 265 ? 18.644 5.429 -18.819 1.00 95.06 265 THR A O 1
ATOM 2054 N N . SER A 1 266 ? 18.268 7.631 -18.688 1.00 94.38 266 SER A N 1
ATOM 2055 C CA . SER A 1 266 ? 19.400 7.997 -19.553 1.00 94.38 266 SER A CA 1
ATOM 2056 C C . SER A 1 266 ? 20.753 7.599 -18.961 1.00 94.38 266 SER A C 1
ATOM 2058 O O . SER A 1 266 ? 21.639 7.182 -19.699 1.00 94.38 266 SER A O 1
ATOM 2060 N N . LYS A 1 267 ? 20.923 7.695 -17.632 1.00 95.31 267 LYS A N 1
ATOM 2061 C CA . LYS A 1 267 ? 22.177 7.290 -16.972 1.00 95.31 267 LYS A CA 1
ATOM 2062 C C . LYS A 1 267 ? 22.357 5.777 -17.014 1.00 95.31 267 LYS A C 1
ATOM 2064 O O . LYS A 1 267 ? 23.463 5.315 -17.258 1.00 95.31 267 LYS A O 1
ATOM 2069 N N . PHE A 1 268 ? 21.276 5.028 -16.798 1.00 95.69 268 PHE A N 1
ATOM 2070 C CA . PHE A 1 268 ? 21.284 3.572 -16.900 1.00 95.69 268 PHE A CA 1
ATOM 2071 C C . PHE A 1 268 ? 21.689 3.126 -18.307 1.00 95.69 268 PHE A C 1
ATOM 2073 O O . PHE A 1 268 ? 22.681 2.419 -18.461 1.00 95.69 268 PHE A O 1
ATOM 2080 N N . TRP A 1 269 ? 20.982 3.599 -19.336 1.00 95.69 269 TRP A N 1
ATOM 2081 C CA . TRP A 1 269 ? 21.273 3.199 -20.711 1.00 95.69 269 TRP A CA 1
ATOM 2082 C C . TRP A 1 269 ? 22.636 3.696 -21.200 1.00 95.69 269 TRP A C 1
ATOM 2084 O O . TRP A 1 269 ? 23.328 2.942 -21.875 1.00 95.69 269 TRP A O 1
ATOM 2094 N N . GLY A 1 270 ? 23.070 4.898 -20.801 1.00 96.12 270 GLY A N 1
ATOM 2095 C CA . GLY A 1 270 ? 24.423 5.390 -21.081 1.00 96.12 270 GLY A CA 1
ATOM 2096 C C . GLY A 1 270 ? 25.506 4.492 -20.477 1.00 96.12 270 GLY A C 1
ATOM 2097 O O . GLY A 1 270 ? 26.393 4.038 -21.192 1.00 96.12 270 GLY A O 1
ATOM 2098 N N . PHE A 1 271 ? 25.378 4.145 -19.191 1.00 96.88 271 PHE A N 1
ATOM 2099 C CA . PHE A 1 271 ? 26.308 3.241 -18.509 1.00 96.88 271 PHE A CA 1
ATOM 2100 C C . PHE A 1 271 ? 26.371 1.858 -19.170 1.00 96.88 271 PHE A C 1
ATOM 2102 O O . PHE A 1 271 ? 27.459 1.329 -19.405 1.00 96.88 271 PHE A O 1
ATOM 2109 N N . VAL A 1 272 ? 25.211 1.268 -19.480 1.00 96.44 272 VAL A N 1
ATOM 2110 C CA . VAL A 1 272 ? 25.130 -0.040 -20.143 1.00 96.44 272 VAL A CA 1
ATOM 2111 C C . VAL A 1 272 ? 25.773 0.025 -21.525 1.00 96.44 272 VAL A C 1
ATOM 2113 O O . VAL A 1 272 ? 26.556 -0.856 -21.875 1.00 96.44 272 VAL A O 1
ATOM 2116 N N . TRP A 1 273 ? 25.461 1.056 -22.309 1.00 97.25 273 TRP A N 1
ATOM 2117 C CA . TRP A 1 273 ? 26.009 1.221 -23.648 1.00 97.25 273 TRP A CA 1
ATOM 2118 C C . TRP A 1 273 ? 27.529 1.375 -23.609 1.00 97.25 273 TRP A C 1
ATOM 2120 O O . TRP A 1 273 ? 28.231 0.649 -24.307 1.00 97.25 273 TRP A O 1
ATOM 2130 N N . GLU A 1 274 ? 28.070 2.231 -22.742 1.00 96.94 274 GLU A N 1
ATOM 2131 C CA . GLU A 1 274 ? 29.520 2.392 -22.564 1.00 96.94 274 GLU A CA 1
ATOM 2132 C C . GLU A 1 274 ? 30.195 1.076 -22.149 1.00 96.94 274 GLU A C 1
ATOM 2134 O O . GLU A 1 274 ? 31.210 0.692 -22.733 1.00 96.94 274 GLU A O 1
ATOM 2139 N N . SER A 1 275 ? 29.583 0.343 -21.215 1.00 96.75 275 SER A N 1
ATOM 2140 C CA . SER A 1 275 ? 30.114 -0.911 -20.664 1.00 96.75 275 SER A CA 1
ATOM 2141 C C . SER A 1 275 ? 29.995 -2.112 -21.608 1.00 96.75 275 SER A C 1
ATOM 2143 O O . SER A 1 275 ? 30.726 -3.091 -21.455 1.00 96.75 275 SER A O 1
ATOM 2145 N N . ALA A 1 276 ? 29.075 -2.079 -22.575 1.00 95.62 276 ALA A N 1
ATOM 2146 C CA . ALA A 1 276 ? 28.848 -3.195 -23.482 1.00 95.62 276 ALA A CA 1
ATOM 2147 C C . ALA A 1 276 ? 30.078 -3.466 -24.354 1.00 95.62 276 ALA A C 1
ATOM 2149 O O . ALA A 1 276 ? 30.612 -2.560 -24.992 1.00 95.62 276 ALA A O 1
ATOM 2150 N N . GLN A 1 277 ? 30.499 -4.723 -24.448 1.00 93.88 277 GLN A N 1
ATOM 2151 C CA . GLN A 1 277 ? 31.573 -5.149 -25.346 1.00 93.88 277 GLN A CA 1
ATOM 2152 C C . GLN A 1 277 ? 30.969 -5.995 -26.472 1.00 93.88 277 GLN A C 1
ATOM 2154 O O . GLN A 1 277 ? 30.630 -7.156 -26.229 1.00 93.88 277 GLN A O 1
ATOM 2159 N N . PRO A 1 278 ? 30.767 -5.426 -27.678 1.00 91.25 278 PRO A N 1
ATOM 2160 C CA . PRO A 1 278 ? 30.218 -6.176 -28.801 1.00 91.25 278 PRO A CA 1
ATOM 2161 C C . PRO A 1 278 ? 31.156 -7.311 -29.210 1.00 91.25 278 PRO A C 1
ATOM 2163 O O . PRO A 1 278 ? 32.376 -7.147 -29.214 1.00 91.25 278 PRO A O 1
ATOM 2166 N N . ARG A 1 279 ? 30.581 -8.459 -29.578 1.00 90.00 279 ARG A N 1
ATOM 2167 C CA . ARG A 1 279 ? 31.313 -9.523 -30.284 1.00 90.00 279 ARG A CA 1
ATOM 2168 C C . ARG A 1 279 ? 31.593 -9.086 -31.731 1.00 90.00 279 ARG A C 1
ATOM 2170 O O . ARG A 1 279 ? 30.934 -8.175 -32.231 1.00 90.00 279 ARG A O 1
ATOM 2177 N N . ASP A 1 280 ? 32.525 -9.744 -32.418 1.00 87.38 280 ASP A N 1
ATOM 2178 C CA . ASP A 1 280 ? 32.844 -9.422 -33.818 1.00 87.38 280 ASP A CA 1
ATOM 2179 C C . ASP A 1 280 ? 31.585 -9.418 -34.701 1.00 87.38 280 ASP A C 1
ATOM 2181 O O . ASP A 1 280 ? 30.839 -10.396 -34.762 1.00 87.38 280 ASP A O 1
ATOM 2185 N N . GLY A 1 281 ? 31.339 -8.286 -35.369 1.00 85.81 281 GLY A N 1
ATOM 2186 C CA . GLY A 1 281 ? 30.167 -8.072 -36.224 1.00 85.81 281 GLY A CA 1
ATOM 2187 C C . GLY A 1 281 ? 28.848 -7.801 -35.486 1.00 85.81 281 GLY A C 1
ATOM 2188 O O . GLY A 1 281 ? 27.828 -7.611 -36.145 1.00 85.81 281 GLY A O 1
ATOM 2189 N N . GLN A 1 282 ? 28.840 -7.765 -34.149 1.00 89.00 282 GLN A N 1
ATOM 2190 C CA . GLN A 1 282 ? 27.659 -7.415 -33.363 1.00 89.00 282 GLN A CA 1
ATOM 2191 C C . GLN A 1 282 ? 27.473 -5.896 -33.301 1.00 89.00 282 GLN A C 1
ATOM 2193 O O . GLN A 1 282 ? 28.409 -5.148 -33.019 1.00 89.00 282 GLN A O 1
ATOM 2198 N N . ASP A 1 283 ? 26.235 -5.455 -33.504 1.00 94.25 283 ASP A N 1
ATOM 2199 C CA . ASP A 1 283 ? 25.847 -4.067 -33.287 1.00 94.25 283 ASP A CA 1
ATOM 2200 C C . ASP A 1 283 ? 25.986 -3.654 -31.806 1.00 94.25 283 ASP A C 1
ATOM 2202 O O . ASP A 1 283 ? 25.714 -4.432 -30.882 1.00 94.25 283 ASP A O 1
ATOM 2206 N N . LYS A 1 284 ? 26.422 -2.413 -31.574 1.00 95.12 284 LYS A N 1
ATOM 2207 C CA . LYS A 1 284 ? 26.706 -1.894 -30.232 1.00 95.12 284 LYS A CA 1
ATOM 2208 C C . LYS A 1 284 ? 25.439 -1.748 -29.390 1.00 95.12 284 LYS A C 1
ATOM 2210 O O . LYS A 1 284 ? 25.477 -2.077 -28.202 1.00 95.12 284 LYS A O 1
ATOM 2215 N N . ASP A 1 285 ? 24.329 -1.331 -29.990 1.00 95.31 285 ASP A N 1
ATOM 2216 C CA . ASP A 1 285 ? 23.055 -1.187 -29.285 1.00 95.31 285 ASP A CA 1
ATOM 2217 C C . ASP A 1 285 ? 22.499 -2.569 -28.925 1.00 95.31 285 ASP A C 1
ATOM 2219 O O . ASP A 1 285 ? 22.069 -2.794 -27.792 1.00 95.31 285 ASP A O 1
ATOM 2223 N N . ALA A 1 286 ? 22.617 -3.546 -29.829 1.00 93.62 286 ALA A N 1
ATOM 2224 C CA . ALA A 1 286 ? 22.267 -4.936 -29.536 1.00 93.62 286 ALA A CA 1
ATOM 2225 C C . ALA A 1 286 ? 23.105 -5.527 -28.381 1.00 93.62 286 ALA A C 1
ATOM 2227 O O . ALA A 1 286 ? 22.572 -6.229 -27.516 1.00 93.62 286 ALA A O 1
ATOM 2228 N N . ALA A 1 287 ? 24.408 -5.228 -28.326 1.00 94.94 287 ALA A N 1
ATOM 2229 C CA . ALA A 1 287 ? 25.272 -5.642 -27.219 1.00 94.94 287 ALA A CA 1
ATOM 2230 C C . ALA A 1 287 ? 24.875 -4.973 -25.889 1.00 94.94 287 ALA A C 1
ATOM 2232 O O . ALA A 1 287 ? 24.896 -5.626 -24.843 1.00 94.94 287 ALA A O 1
ATOM 2233 N N . ALA A 1 288 ? 24.470 -3.699 -25.928 1.00 96.25 288 ALA A N 1
ATOM 2234 C CA . ALA A 1 288 ? 23.974 -2.965 -24.768 1.00 96.25 288 ALA A CA 1
ATOM 2235 C C . ALA A 1 288 ? 22.665 -3.561 -24.233 1.00 96.25 288 ALA A C 1
ATOM 2237 O O . ALA A 1 288 ? 22.569 -3.865 -23.044 1.00 96.25 288 ALA A O 1
ATOM 2238 N N . VAL A 1 289 ? 21.685 -3.824 -25.103 1.00 95.62 289 VAL A N 1
ATOM 2239 C CA . VAL A 1 289 ? 20.427 -4.477 -24.705 1.00 95.62 289 VAL A CA 1
ATOM 2240 C C . VAL A 1 289 ? 20.697 -5.847 -24.083 1.00 95.62 289 VAL A C 1
ATOM 2242 O O . VAL A 1 289 ? 20.126 -6.161 -23.039 1.00 95.62 289 VAL A O 1
ATOM 2245 N N . MET A 1 290 ? 21.607 -6.643 -24.650 1.00 94.50 290 MET A N 1
ATOM 2246 C CA . MET A 1 290 ? 21.995 -7.933 -24.069 1.00 94.50 290 MET A CA 1
ATOM 2247 C C . MET A 1 290 ? 22.621 -7.779 -22.673 1.00 94.50 290 MET A C 1
ATOM 2249 O O . MET A 1 290 ? 22.298 -8.554 -21.772 1.00 94.50 290 MET A O 1
ATOM 2253 N N . LEU A 1 291 ? 23.505 -6.795 -22.470 1.00 94.81 291 LEU A N 1
ATOM 2254 C CA . LEU A 1 291 ? 24.109 -6.535 -21.160 1.00 94.81 291 LEU A CA 1
ATOM 2255 C C . LEU A 1 291 ? 23.049 -6.128 -20.128 1.00 94.81 291 LEU A C 1
ATOM 2257 O O . LEU A 1 291 ? 22.989 -6.737 -19.062 1.00 94.81 291 LEU A O 1
ATOM 2261 N N . ALA A 1 292 ? 22.177 -5.170 -20.459 1.00 95.31 292 ALA A N 1
ATOM 2262 C CA . ALA A 1 292 ? 21.079 -4.775 -19.576 1.00 95.31 292 ALA A CA 1
ATOM 2263 C C . ALA A 1 292 ? 20.161 -5.962 -19.257 1.00 95.31 292 ALA A C 1
ATOM 2265 O O . ALA A 1 292 ? 19.784 -6.160 -18.106 1.00 95.31 292 ALA A O 1
ATOM 2266 N N . SER A 1 293 ? 19.878 -6.810 -20.248 1.00 93.88 293 SER A N 1
ATOM 2267 C CA . SER A 1 293 ? 19.044 -7.997 -20.053 1.00 93.88 293 SER A CA 1
ATOM 2268 C C . SER A 1 293 ? 19.668 -8.992 -19.079 1.00 93.88 293 SER A C 1
ATOM 2270 O O . SER A 1 293 ? 18.970 -9.589 -18.267 1.00 93.88 293 SER A O 1
ATOM 2272 N N . LYS A 1 294 ? 20.996 -9.143 -19.097 1.00 91.19 294 LYS A N 1
ATOM 2273 C CA . LYS A 1 294 ? 21.725 -9.974 -18.127 1.00 91.19 294 LYS A CA 1
ATOM 2274 C C . LYS A 1 294 ? 21.770 -9.356 -16.731 1.00 91.19 294 LYS A C 1
ATOM 2276 O O . LYS A 1 294 ? 21.773 -10.104 -15.762 1.00 91.19 294 LYS A O 1
ATOM 2281 N N . MET A 1 295 ? 21.782 -8.026 -16.626 1.00 91.56 295 MET A N 1
ATOM 2282 C CA . MET A 1 295 ? 21.674 -7.330 -15.338 1.00 91.56 295 MET A CA 1
ATOM 2283 C C . MET A 1 295 ? 20.284 -7.510 -14.718 1.00 91.56 295 MET A C 1
ATOM 2285 O O . MET A 1 295 ? 20.188 -7.741 -13.521 1.00 91.56 295 MET A O 1
ATOM 2289 N N . VAL A 1 296 ? 19.226 -7.432 -15.531 1.00 89.75 296 VAL A N 1
ATOM 2290 C CA . VAL A 1 296 ? 17.828 -7.586 -15.088 1.00 89.75 296 VAL A CA 1
ATOM 2291 C C . VAL A 1 296 ? 17.427 -9.062 -14.942 1.00 89.75 296 VAL A C 1
ATOM 2293 O O . VAL A 1 296 ? 16.519 -9.389 -14.189 1.00 89.75 296 VAL A O 1
ATOM 2296 N N . GLY A 1 297 ? 18.090 -9.970 -15.660 1.00 88.06 297 GLY A N 1
ATOM 2297 C CA . GLY A 1 297 ? 17.702 -11.380 -15.784 1.00 88.06 297 GLY A CA 1
ATOM 2298 C C . GLY A 1 297 ? 16.647 -11.641 -16.871 1.00 88.06 297 GLY A C 1
ATOM 2299 O O . GLY A 1 297 ? 16.247 -12.789 -17.089 1.00 88.06 297 GLY A O 1
ATOM 2300 N N . ARG A 1 298 ? 16.205 -10.599 -17.586 1.00 85.31 298 ARG A N 1
ATOM 2301 C CA . ARG A 1 298 ? 15.178 -10.658 -18.636 1.00 85.31 298 ARG A CA 1
ATOM 2302 C C . ARG A 1 298 ? 15.481 -9.707 -19.769 1.00 85.31 298 ARG A C 1
ATOM 2304 O O . ARG A 1 298 ? 16.020 -8.633 -19.542 1.00 85.31 298 ARG A O 1
ATOM 2311 N N . TRP A 1 299 ? 15.054 -10.071 -20.966 1.00 91.25 299 TRP A N 1
ATOM 2312 C CA . TRP A 1 299 ? 15.001 -9.153 -22.094 1.00 91.25 299 TRP A CA 1
ATOM 2313 C C . TRP A 1 299 ? 13.912 -8.088 -21.906 1.00 91.25 299 TRP A C 1
ATOM 2315 O O . TRP A 1 299 ? 12.969 -8.317 -21.145 1.00 91.25 299 TRP A O 1
ATOM 2325 N N . PRO A 1 300 ? 13.976 -6.945 -22.618 1.00 90.56 300 PRO A N 1
ATOM 2326 C CA . PRO A 1 300 ? 12.940 -5.912 -22.570 1.00 90.56 300 PRO A CA 1
ATOM 2327 C C . PRO A 1 300 ? 11.521 -6.413 -22.873 1.00 90.56 300 PRO A C 1
ATOM 2329 O O . PRO A 1 300 ? 10.549 -5.808 -22.422 1.00 90.56 300 PRO A O 1
ATOM 2332 N N . SER A 1 301 ? 11.383 -7.501 -23.637 1.00 86.56 301 SER A N 1
ATOM 2333 C CA . SER A 1 301 ? 10.101 -8.177 -23.880 1.00 86.56 301 SER A CA 1
ATOM 2334 C C . SER A 1 301 ? 9.526 -8.889 -22.650 1.00 86.56 301 SER A C 1
ATOM 2336 O O . SER A 1 301 ? 8.333 -9.165 -22.621 1.00 86.56 301 SER A O 1
ATOM 2338 N N . GLY A 1 302 ? 10.362 -9.207 -21.657 1.00 82.88 302 GLY A N 1
ATOM 2339 C CA . GLY A 1 302 ? 10.055 -10.083 -20.527 1.00 82.88 302 GLY A CA 1
ATOM 2340 C C . GLY A 1 302 ? 10.614 -11.506 -20.658 1.00 82.88 302 GLY A C 1
ATOM 2341 O O . GLY A 1 302 ? 10.503 -12.277 -19.703 1.00 82.88 302 GLY A O 1
ATOM 2342 N N . ALA A 1 303 ? 11.226 -11.877 -21.789 1.00 84.94 303 ALA A N 1
ATOM 2343 C CA . ALA A 1 303 ? 11.798 -13.211 -21.989 1.00 84.94 303 ALA A CA 1
ATOM 2344 C C . ALA A 1 303 ? 12.967 -13.484 -21.014 1.00 84.94 303 ALA A C 1
ATOM 2346 O O . ALA A 1 303 ? 13.867 -12.648 -20.897 1.00 84.94 303 ALA A O 1
ATOM 2347 N N . PRO A 1 304 ? 13.002 -14.628 -20.308 1.00 82.44 304 PRO A N 1
ATOM 2348 C CA . PRO A 1 304 ? 14.066 -14.933 -19.358 1.00 82.44 304 PRO A CA 1
ATOM 2349 C C . PRO A 1 304 ? 15.375 -15.254 -20.086 1.00 82.44 304 PRO A C 1
ATOM 2351 O O . PRO A 1 304 ? 15.424 -16.119 -20.967 1.00 82.44 304 PRO A O 1
ATOM 2354 N N . VAL A 1 305 ? 16.470 -14.613 -19.670 1.00 87.00 305 VAL A N 1
ATOM 2355 C CA . VAL A 1 305 ? 17.792 -14.845 -20.285 1.00 87.00 305 VAL A CA 1
ATOM 2356 C C . VAL A 1 305 ? 18.307 -16.270 -20.056 1.00 87.00 305 VAL A C 1
ATOM 2358 O O . VAL A 1 305 ? 19.180 -16.731 -20.782 1.00 87.00 305 VAL A O 1
ATOM 2361 N N . THR A 1 306 ? 17.760 -16.999 -19.081 1.00 83.94 306 THR A N 1
ATOM 2362 C CA . THR A 1 306 ? 18.098 -18.407 -18.820 1.00 83.94 306 THR A CA 1
ATOM 2363 C C . THR A 1 306 ? 17.570 -19.360 -19.892 1.00 83.94 306 THR A C 1
ATOM 2365 O O . THR A 1 306 ? 18.174 -20.407 -20.109 1.00 83.94 306 THR A O 1
ATOM 2368 N N . LEU A 1 307 ? 16.479 -19.005 -20.581 1.00 82.62 307 LEU A N 1
ATOM 2369 C CA . LEU A 1 307 ? 15.930 -19.794 -21.690 1.00 82.62 307 LEU A CA 1
ATOM 2370 C C . LEU A 1 307 ? 16.440 -19.307 -23.050 1.00 82.62 307 LEU A C 1
ATOM 2372 O O . LEU A 1 307 ? 16.591 -20.107 -23.970 1.00 82.62 307 LEU A O 1
ATOM 2376 N N . THR A 1 308 ? 16.721 -18.006 -23.177 1.00 86.25 308 THR A N 1
ATOM 2377 C CA . THR A 1 308 ? 17.236 -17.402 -24.413 1.00 86.25 308 THR A CA 1
ATOM 2378 C C . THR A 1 308 ? 18.426 -16.465 -24.139 1.00 86.25 308 THR A C 1
ATOM 2380 O O . THR A 1 308 ? 18.288 -15.244 -24.085 1.00 86.25 308 THR A O 1
ATOM 2383 N N . PRO A 1 309 ? 19.637 -17.011 -23.936 1.00 86.38 309 PRO A N 1
ATOM 2384 C CA . PRO A 1 309 ? 20.776 -16.238 -23.427 1.00 86.38 309 PRO A CA 1
ATOM 2385 C C . PRO A 1 309 ? 21.385 -15.244 -24.424 1.00 86.38 309 PRO A C 1
ATOM 2387 O O . PRO A 1 309 ? 22.062 -14.302 -24.005 1.00 86.38 309 PRO A O 1
ATOM 2390 N N . ASP A 1 310 ? 21.166 -15.450 -25.726 1.00 86.81 310 ASP A N 1
ATOM 2391 C CA . ASP A 1 310 ? 21.842 -14.699 -26.794 1.00 86.81 310 ASP A CA 1
ATOM 2392 C C . ASP A 1 310 ? 20.901 -13.822 -27.640 1.00 86.81 310 ASP A C 1
ATOM 2394 O O . ASP A 1 310 ? 21.383 -13.047 -28.465 1.00 86.81 310 ASP A O 1
ATOM 2398 N N . ARG A 1 311 ? 19.575 -13.916 -27.464 1.00 85.00 311 ARG A N 1
ATOM 2399 C CA . ARG A 1 311 ? 18.605 -13.083 -28.197 1.00 85.00 311 ARG A CA 1
ATOM 2400 C C . ARG A 1 311 ? 17.297 -12.896 -27.445 1.00 85.00 311 ARG A C 1
ATOM 2402 O O . ARG A 1 311 ? 16.903 -13.763 -26.672 1.00 85.00 311 ARG A O 1
ATOM 2409 N N . ASP A 1 312 ? 16.606 -11.800 -27.732 1.00 85.88 312 ASP A N 1
ATOM 2410 C CA . ASP A 1 312 ? 15.228 -11.626 -27.288 1.00 85.88 312 ASP A CA 1
ATOM 2411 C C . ASP A 1 312 ? 14.305 -12.629 -28.003 1.00 85.88 312 ASP A C 1
ATOM 2413 O O . ASP A 1 312 ? 14.497 -12.938 -29.182 1.00 85.88 312 ASP A O 1
ATOM 2417 N N . ALA A 1 313 ? 13.328 -13.147 -27.268 1.00 82.38 313 ALA A N 1
ATOM 2418 C CA . ALA A 1 313 ? 12.352 -14.130 -27.721 1.00 82.38 313 ALA A CA 1
ATOM 2419 C C . ALA A 1 313 ? 11.006 -13.811 -27.050 1.00 82.38 313 ALA A C 1
ATOM 2421 O O . ALA A 1 313 ? 10.680 -14.415 -26.023 1.00 82.38 313 ALA A O 1
ATOM 2422 N N . PRO A 1 314 ? 10.244 -12.823 -27.563 1.00 79.88 314 PRO A N 1
ATOM 2423 C CA . PRO A 1 314 ? 8.995 -12.359 -26.951 1.00 79.88 314 PRO A CA 1
ATOM 2424 C C . PRO A 1 314 ? 7.954 -13.464 -26.710 1.00 79.88 314 PRO A C 1
ATOM 2426 O O . PRO A 1 314 ? 7.069 -13.317 -25.874 1.00 79.88 314 PRO A O 1
ATOM 2429 N N . GLU A 1 315 ? 8.059 -14.590 -27.408 1.00 77.62 315 GLU A N 1
ATOM 2430 C CA . GLU A 1 315 ? 7.245 -15.785 -27.204 1.00 77.62 315 GLU A CA 1
ATOM 2431 C C . GLU A 1 315 ? 7.555 -16.558 -25.902 1.00 77.62 315 GLU A C 1
ATOM 2433 O O . GLU A 1 315 ? 6.765 -17.413 -25.505 1.00 77.62 315 GLU A O 1
ATOM 2438 N N . LEU A 1 316 ? 8.675 -16.271 -25.221 1.00 67.12 316 LEU A N 1
ATOM 2439 C CA . LEU A 1 316 ? 9.167 -16.993 -24.033 1.00 67.12 316 LEU A CA 1
ATOM 2440 C C . LEU A 1 316 ? 8.930 -16.274 -22.691 1.00 67.12 316 LEU A C 1
ATOM 2442 O O . LEU A 1 316 ? 9.503 -16.676 -21.679 1.00 67.12 316 LEU A O 1
ATOM 2446 N N . VAL A 1 317 ? 8.121 -15.216 -22.641 1.00 67.12 317 VAL A N 1
ATOM 2447 C CA . VAL A 1 317 ? 7.872 -14.428 -21.415 1.00 67.12 317 VAL A CA 1
ATOM 2448 C C . VAL A 1 317 ? 7.363 -15.311 -20.256 1.00 67.12 317 VAL A C 1
ATOM 2450 O O . VAL A 1 317 ? 6.223 -15.767 -20.304 1.00 67.12 317 VAL A O 1
ATOM 2453 N N . ARG A 1 318 ? 8.210 -15.547 -19.228 1.00 66.12 318 ARG A N 1
ATOM 2454 C CA . ARG A 1 318 ? 7.897 -16.204 -17.924 1.00 66.12 318 ARG A CA 1
ATOM 2455 C C . ARG A 1 318 ? 8.865 -15.820 -16.767 1.00 66.12 318 ARG A C 1
ATOM 2457 O O . ARG A 1 318 ? 10.059 -16.105 -16.877 1.00 66.12 318 ARG A O 1
ATOM 2464 N N . ASP A 1 319 ? 8.335 -15.176 -15.712 1.00 58.41 319 ASP A N 1
ATOM 2465 C CA . ASP A 1 319 ? 8.611 -15.083 -14.233 1.00 58.41 319 ASP A CA 1
ATOM 2466 C C . ASP A 1 319 ? 9.936 -14.633 -13.516 1.00 58.41 319 ASP A C 1
ATOM 2468 O O . ASP A 1 319 ? 10.845 -15.443 -13.339 1.00 58.41 319 ASP A O 1
ATOM 2472 N N . VAL A 1 320 ? 9.962 -13.384 -12.958 1.00 45.06 320 VAL A N 1
ATOM 2473 C CA . VAL A 1 320 ? 10.689 -12.838 -11.731 1.00 45.06 320 VAL A CA 1
ATOM 2474 C C . VAL A 1 320 ? 12.228 -12.516 -11.814 1.00 45.06 320 VAL A C 1
ATOM 2476 O O . VAL A 1 320 ? 12.840 -13.118 -12.702 1.00 45.06 320 VAL A O 1
ATOM 2479 N N . PRO A 1 321 ? 12.932 -11.670 -10.962 1.00 42.06 321 PRO A N 1
ATOM 2480 C CA . PRO A 1 321 ? 12.632 -10.506 -10.047 1.00 42.06 321 PRO A CA 1
ATOM 2481 C C . PRO A 1 321 ? 13.360 -9.136 -10.382 1.00 42.06 321 PRO A C 1
ATOM 2483 O O . PRO A 1 321 ? 14.182 -9.108 -11.293 1.00 42.06 321 PRO A O 1
ATOM 2486 N N . PRO A 1 322 ? 13.117 -8.002 -9.652 1.00 50.41 322 PRO A N 1
ATOM 2487 C CA . PRO A 1 322 ? 13.488 -6.615 -10.060 1.00 50.41 322 PRO A CA 1
ATOM 2488 C C . PRO A 1 322 ? 14.652 -5.883 -9.304 1.00 50.41 322 PRO A C 1
ATOM 2490 O O . PRO A 1 322 ? 15.021 -6.269 -8.197 1.00 50.41 322 PRO A O 1
ATOM 2493 N N . PHE A 1 323 ? 15.180 -4.769 -9.881 1.00 39.44 323 PHE A N 1
ATOM 2494 C CA . PHE A 1 323 ? 16.360 -3.962 -9.435 1.00 39.44 323 PHE A CA 1
ATOM 2495 C C . PHE A 1 323 ? 16.159 -2.407 -9.448 1.00 39.44 323 PHE A C 1
ATOM 2497 O O . PHE A 1 323 ? 16.701 -1.704 -10.306 1.00 39.44 323 PHE A O 1
ATOM 2504 N N . THR A 1 324 ? 15.402 -1.815 -8.513 1.00 37.81 324 THR A N 1
ATOM 2505 C CA . THR A 1 324 ? 15.042 -0.366 -8.512 1.00 37.81 324 THR A CA 1
ATOM 2506 C C . THR A 1 324 ? 15.797 0.509 -7.466 1.00 37.81 324 THR A C 1
ATOM 2508 O O . THR A 1 324 ? 16.302 -0.007 -6.473 1.00 37.81 324 THR A O 1
ATOM 2511 N N . ARG A 1 325 ? 15.869 1.857 -7.652 1.00 46.28 325 ARG A N 1
ATOM 2512 C CA . ARG A 1 325 ? 16.467 2.878 -6.712 1.00 46.28 325 ARG A CA 1
ATOM 2513 C C . ARG A 1 325 ? 15.473 3.807 -5.954 1.00 46.28 325 ARG A C 1
ATOM 2515 O O . ARG A 1 325 ? 14.695 4.493 -6.615 1.00 46.28 325 ARG A O 1
ATOM 2522 N N . LEU A 1 326 ? 15.480 3.808 -4.611 1.00 37.59 326 LEU A N 1
ATOM 2523 C CA . LEU A 1 326 ? 14.445 4.382 -3.716 1.00 37.59 326 LEU A CA 1
ATOM 2524 C C . LEU A 1 326 ? 14.424 5.933 -3.641 1.00 37.59 326 LEU A C 1
ATOM 2526 O O . LEU A 1 326 ? 15.440 6.592 -3.819 1.00 37.59 326 LEU A O 1
ATOM 2530 N N . ARG A 1 327 ? 13.254 6.508 -3.347 1.00 55.31 327 ARG A N 1
ATOM 2531 C CA . ARG A 1 327 ? 12.872 7.926 -3.197 1.00 55.31 327 ARG A CA 1
ATOM 2532 C C . ARG A 1 327 ? 11.875 8.226 -2.071 1.00 55.31 327 ARG A C 1
ATOM 2534 O O . ARG A 1 327 ? 11.578 9.389 -1.830 1.00 55.31 327 ARG A O 1
ATOM 2541 N N . GLY A 1 328 ? 11.328 7.210 -1.421 1.00 29.75 328 GLY A N 1
ATOM 2542 C CA . GLY A 1 328 ? 10.352 7.357 -0.344 1.00 29.75 328 GLY A CA 1
ATOM 2543 C C . GLY A 1 328 ? 9.866 5.984 0.072 1.00 29.75 328 GLY A C 1
ATOM 2544 O O . GLY A 1 328 ? 9.819 5.090 -0.766 1.00 29.75 328 GLY A O 1
ATOM 2545 N N . GLY A 1 329 ? 9.560 5.781 1.343 1.00 49.22 329 GLY A N 1
ATOM 2546 C CA . GLY A 1 329 ? 9.375 4.448 1.894 1.00 49.22 329 GLY A CA 1
ATOM 2547 C C . GLY A 1 329 ? 8.435 4.450 3.089 1.00 49.22 329 GLY A C 1
ATOM 2548 O O . GLY A 1 329 ? 8.535 5.329 3.938 1.00 49.22 329 GLY A O 1
ATOM 2549 N N . GLY A 1 330 ? 7.542 3.470 3.182 1.00 53.97 330 GLY A N 1
ATOM 2550 C CA . GLY A 1 330 ? 6.677 3.293 4.344 1.00 53.97 330 GLY A CA 1
ATOM 2551 C C . GLY A 1 330 ? 6.290 1.833 4.553 1.00 53.97 330 GLY A C 1
ATOM 2552 O O . GLY A 1 330 ? 6.056 1.105 3.587 1.00 53.97 330 GLY A O 1
ATOM 2553 N N . TYR A 1 331 ? 6.257 1.419 5.820 1.00 76.56 331 TYR A N 1
ATOM 2554 C CA . TYR A 1 331 ? 5.670 0.154 6.259 1.00 76.56 331 TYR A CA 1
ATOM 2555 C C . TYR A 1 331 ? 4.289 0.448 6.831 1.00 76.56 331 TYR A C 1
ATOM 2557 O O . TYR A 1 331 ? 4.156 1.224 7.778 1.00 76.56 331 TYR A O 1
ATOM 2565 N N . TYR A 1 332 ? 3.275 -0.178 6.253 1.00 86.06 332 TYR A N 1
ATOM 2566 C CA . TYR A 1 332 ? 1.889 -0.003 6.647 1.00 86.06 332 TYR A CA 1
ATOM 2567 C C . TYR A 1 332 ? 1.271 -1.353 6.993 1.00 86.06 332 TYR A C 1
ATOM 2569 O O . TYR A 1 332 ? 1.644 -2.391 6.451 1.00 86.06 332 TYR A O 1
ATOM 2577 N N . PHE A 1 333 ? 0.293 -1.328 7.882 1.00 94.25 333 PHE A N 1
ATOM 2578 C CA . PHE A 1 333 ? -0.627 -2.420 8.113 1.00 94.25 333 PHE A CA 1
ATOM 2579 C C . PHE A 1 333 ? -1.839 -2.191 7.211 1.00 94.25 333 PHE A C 1
ATOM 2581 O O . PHE A 1 333 ? -2.457 -1.129 7.262 1.00 94.25 333 PHE A O 1
ATOM 2588 N N . LEU A 1 334 ? -2.152 -3.160 6.358 1.00 95.62 334 LEU A N 1
ATOM 2589 C CA . LEU A 1 334 ? -3.345 -3.199 5.521 1.00 95.62 334 LEU A CA 1
ATOM 2590 C C . LEU A 1 334 ? -4.385 -4.088 6.232 1.00 95.62 334 LEU A C 1
ATOM 2592 O O . LEU A 1 334 ? -4.394 -5.296 6.001 1.00 95.62 334 LEU A O 1
ATOM 2596 N N . PRO A 1 335 ? -5.206 -3.537 7.145 1.00 94.75 335 PRO A N 1
ATOM 2597 C CA . PRO A 1 335 ? -6.159 -4.310 7.946 1.00 94.75 335 PRO A CA 1
ATOM 2598 C C . PRO A 1 335 ? -7.254 -4.972 7.103 1.00 94.75 335 PRO A C 1
ATOM 2600 O O . PRO A 1 335 ? -7.666 -4.415 6.083 1.00 94.75 335 PRO A O 1
ATOM 2603 N N . GLY A 1 336 ? -7.809 -6.085 7.594 1.00 96.75 336 GLY A N 1
ATOM 2604 C CA . GLY A 1 336 ? -9.120 -6.570 7.150 1.00 96.75 336 GLY A CA 1
ATOM 2605 C C . GLY A 1 336 ? -10.235 -5.553 7.444 1.00 96.75 336 GLY A C 1
ATOM 2606 O O . GLY A 1 336 ? -10.089 -4.669 8.293 1.00 96.75 336 GLY A O 1
ATOM 2607 N N . LEU A 1 337 ? -11.370 -5.649 6.755 1.00 98.00 337 LEU A N 1
ATOM 2608 C CA . LEU A 1 337 ? -12.466 -4.680 6.847 1.00 98.00 337 LEU A CA 1
ATOM 2609 C C . LEU A 1 337 ? -13.070 -4.620 8.262 1.00 98.00 337 LEU A C 1
ATOM 2611 O O . LEU A 1 337 ? -13.376 -3.536 8.756 1.00 98.00 337 LEU A O 1
ATOM 2615 N N . ARG A 1 338 ? -13.185 -5.747 8.971 1.00 97.19 338 ARG A N 1
ATOM 2616 C CA . ARG A 1 338 ? -13.579 -5.811 10.388 1.00 97.19 338 ARG A CA 1
ATOM 2617 C C . ARG A 1 338 ? -12.586 -5.087 11.282 1.00 97.19 338 ARG A C 1
ATOM 2619 O O . ARG A 1 338 ? -13.014 -4.357 12.172 1.00 97.19 338 ARG A O 1
ATOM 2626 N N . ALA A 1 339 ? -11.288 -5.225 11.024 1.00 97.50 339 ALA A N 1
ATOM 2627 C CA . ALA A 1 339 ? -10.269 -4.481 11.752 1.00 97.50 339 ALA A CA 1
ATOM 2628 C C . ALA A 1 339 ? -10.379 -2.970 11.482 1.00 97.50 339 ALA A C 1
ATOM 2630 O O . ALA A 1 339 ? -10.321 -2.188 12.428 1.00 97.50 339 ALA A O 1
ATOM 2631 N N . VAL A 1 340 ? -10.661 -2.531 10.245 1.00 97.31 340 VAL A N 1
ATOM 2632 C CA . VAL A 1 340 ? -10.954 -1.107 9.974 1.00 97.31 340 VAL A CA 1
ATOM 2633 C C . VAL A 1 340 ? -12.198 -0.638 10.736 1.00 97.31 340 VAL A C 1
ATOM 2635 O O . VAL A 1 340 ? -12.162 0.425 11.352 1.00 97.31 340 VAL A O 1
ATOM 2638 N N . ARG A 1 341 ? -13.281 -1.430 10.762 1.00 97.94 341 ARG A N 1
ATOM 2639 C CA . ARG A 1 341 ? -14.502 -1.118 11.535 1.00 97.94 341 ARG A CA 1
ATOM 2640 C C . ARG A 1 341 ? -14.225 -1.013 13.032 1.00 97.94 341 ARG A C 1
ATOM 2642 O O . ARG A 1 341 ? -14.712 -0.086 13.675 1.00 97.94 341 ARG A O 1
ATOM 2649 N N . TYR A 1 342 ? -13.416 -1.918 13.576 1.00 97.62 342 TYR A N 1
ATOM 2650 C CA . TYR A 1 342 ? -12.981 -1.869 14.968 1.00 97.62 342 TYR A CA 1
ATOM 2651 C C . TYR A 1 342 ? -12.194 -0.587 15.262 1.00 97.62 342 TYR A C 1
ATOM 2653 O O . TYR A 1 342 ? -12.501 0.122 16.217 1.00 97.62 342 TYR A O 1
ATOM 2661 N N . LEU A 1 343 ? -11.224 -0.242 14.412 1.00 96.56 343 LEU A N 1
ATOM 2662 C CA . LEU A 1 343 ? -10.415 0.970 14.559 1.00 96.56 343 LEU A CA 1
ATOM 2663 C C . LEU A 1 343 ? -11.267 2.245 14.423 1.00 96.56 343 LEU A C 1
ATOM 2665 O O . LEU A 1 343 ? -11.070 3.199 15.177 1.00 96.56 343 LEU A O 1
ATOM 2669 N N . ALA A 1 344 ? -12.263 2.241 13.533 1.00 96.44 344 ALA A N 1
ATOM 2670 C CA . ALA A 1 344 ? -13.247 3.312 13.391 1.00 96.44 344 ALA A CA 1
ATOM 2671 C C . ALA A 1 344 ? -14.101 3.488 14.658 1.00 96.44 344 ALA A C 1
ATOM 2673 O O . ALA A 1 344 ? -14.251 4.604 15.172 1.00 96.44 344 ALA A O 1
ATOM 2674 N N . TRP A 1 345 ? -14.628 2.381 15.193 1.00 95.81 345 TRP A N 1
ATOM 2675 C CA . TRP A 1 345 ? -15.375 2.361 16.449 1.00 95.81 345 TRP A CA 1
ATOM 2676 C C . TRP A 1 345 ? -14.506 2.859 17.607 1.00 95.81 345 TRP A C 1
ATOM 2678 O O . TRP A 1 345 ? -14.929 3.741 18.356 1.00 95.81 345 TRP A O 1
ATOM 2688 N N . ARG A 1 346 ? -13.271 2.364 17.719 1.00 92.88 346 ARG A N 1
ATOM 2689 C CA . ARG A 1 346 ? -12.345 2.701 18.802 1.00 92.88 346 ARG A CA 1
ATOM 2690 C C . ARG A 1 346 ? -11.993 4.183 18.806 1.00 92.88 346 ARG A C 1
ATOM 2692 O O . ARG A 1 346 ? -12.186 4.841 19.827 1.00 92.88 346 ARG A O 1
ATOM 2699 N N . ALA A 1 347 ? -11.584 4.729 17.659 1.00 91.81 347 ALA A N 1
ATOM 2700 C CA . ALA A 1 347 ? -11.293 6.156 17.518 1.00 91.81 347 ALA A CA 1
ATOM 2701 C C . ALA A 1 347 ? -12.502 7.050 17.852 1.00 91.81 347 ALA A C 1
ATOM 2703 O O . ALA A 1 347 ? -12.324 8.193 18.267 1.00 91.81 347 ALA A O 1
ATOM 2704 N N . SER A 1 348 ? -13.729 6.546 17.682 1.00 90.94 348 SER A N 1
ATOM 2705 C CA . SER A 1 348 ? -14.957 7.293 17.988 1.00 90.94 348 SER A CA 1
ATOM 2706 C C . SER A 1 348 ? -15.375 7.205 19.461 1.00 90.94 348 SER A C 1
ATOM 2708 O O . SER A 1 348 ? -15.968 8.147 19.981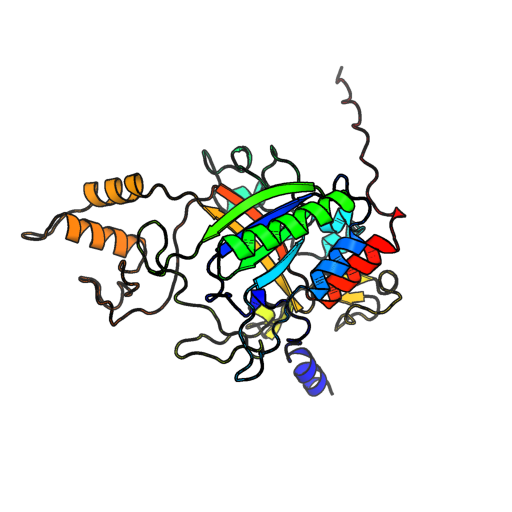 1.00 90.94 348 SER A O 1
ATOM 2710 N N . ASN A 1 349 ? -15.084 6.090 20.139 1.00 85.62 349 ASN A N 1
ATOM 2711 C CA . ASN A 1 349 ? -15.632 5.776 21.465 1.00 85.62 349 ASN A CA 1
ATOM 2712 C C . ASN A 1 349 ? -14.594 5.797 22.597 1.00 85.62 349 ASN A C 1
ATOM 2714 O O . ASN A 1 349 ? -14.969 5.798 23.768 1.00 85.62 349 ASN A O 1
ATOM 2718 N N . GLN A 1 350 ? -13.297 5.852 22.281 1.00 71.56 350 GLN A N 1
ATOM 2719 C CA . GLN A 1 350 ? -12.215 5.952 23.268 1.00 71.56 350 GLN A CA 1
ATOM 2720 C C . GLN A 1 350 ? -11.270 7.148 23.017 1.00 71.56 350 GLN A C 1
ATOM 2722 O O . GLN A 1 350 ? -10.049 6.980 22.996 1.00 71.56 350 GLN A O 1
ATOM 2727 N N . PRO A 1 351 ? -11.784 8.389 22.884 1.00 54.88 351 PRO A N 1
ATOM 2728 C CA . PRO A 1 351 ? -10.959 9.555 22.552 1.00 54.88 351 PRO A CA 1
ATOM 2729 C C . PRO A 1 351 ? -9.960 9.952 23.658 1.00 54.88 351 PRO A C 1
ATOM 2731 O O . PRO A 1 351 ? -9.027 10.705 23.404 1.00 54.88 351 PRO A O 1
ATOM 2734 N N . GLY A 1 352 ? -10.118 9.449 24.889 1.00 48.09 352 GLY A N 1
ATOM 2735 C CA . GLY A 1 352 ? -9.245 9.771 26.029 1.00 48.09 352 GLY A CA 1
ATOM 2736 C C . GLY A 1 352 ? -7.831 9.172 25.973 1.00 48.09 352 GLY A C 1
ATOM 2737 O O . GLY A 1 352 ? -6.995 9.548 26.791 1.00 48.09 352 GLY A O 1
ATOM 2738 N N . LEU A 1 353 ? -7.559 8.262 25.029 1.00 49.28 353 LEU A N 1
ATOM 2739 C CA . LEU A 1 353 ? -6.225 7.709 24.745 1.00 49.28 353 LEU A CA 1
ATOM 2740 C C . LEU A 1 353 ? -5.516 8.403 23.570 1.00 49.28 353 LEU A C 1
ATOM 2742 O O . LEU A 1 353 ? -4.365 8.074 23.280 1.00 49.28 353 LEU A O 1
ATOM 2746 N N . LEU A 1 354 ? -6.170 9.366 22.909 1.00 52.41 354 LEU A N 1
ATOM 2747 C CA . LEU A 1 354 ? -5.540 10.203 21.890 1.00 52.41 354 LEU A CA 1
ATOM 2748 C C . LEU A 1 354 ? -4.401 10.980 22.551 1.00 52.41 354 LEU A C 1
ATOM 2750 O O . LEU A 1 354 ? -4.618 11.721 23.513 1.00 52.41 354 LEU A O 1
ATOM 2754 N N . ALA A 1 355 ? -3.174 10.770 22.075 1.00 45.91 355 ALA A N 1
ATOM 2755 C CA . ALA A 1 355 ? -1.993 11.386 22.653 1.00 45.91 355 ALA A CA 1
ATOM 2756 C C . ALA A 1 355 ? -2.183 12.911 22.713 1.00 45.91 355 ALA A C 1
ATOM 2758 O O . ALA A 1 355 ? -2.231 13.584 21.685 1.00 45.91 355 ALA A O 1
ATOM 2759 N N . SER A 1 356 ? -2.269 13.475 23.924 1.00 40.00 356 SER A N 1
ATOM 2760 C CA . SER A 1 356 ? -2.056 14.914 24.085 1.00 40.00 356 SER A CA 1
ATOM 2761 C C . SER A 1 356 ? -0.688 15.248 23.487 1.00 40.00 356 SER A C 1
ATOM 2763 O O . SER A 1 356 ? 0.264 14.506 23.752 1.00 40.00 356 SER A O 1
ATOM 2765 N N . PRO A 1 357 ? -0.552 16.330 22.699 1.00 40.94 357 PRO A N 1
ATOM 2766 C CA . PRO A 1 357 ? 0.737 16.714 22.149 1.00 40.94 357 PRO A CA 1
ATOM 2767 C C . PRO A 1 357 ? 1.714 16.880 23.312 1.00 40.94 357 PRO A C 1
ATOM 2769 O O . PRO A 1 357 ? 1.505 17.709 24.204 1.00 40.94 357 PRO A O 1
ATOM 2772 N N . ALA A 1 358 ? 2.743 16.034 23.346 1.00 38.50 358 ALA A N 1
ATOM 2773 C CA . ALA A 1 358 ? 3.763 16.095 24.375 1.00 38.50 358 ALA A CA 1
ATOM 2774 C C . ALA A 1 358 ? 4.370 17.502 24.349 1.00 38.50 358 ALA A C 1
ATOM 2776 O O . ALA A 1 358 ? 4.939 17.924 23.341 1.00 38.50 358 ALA A O 1
ATOM 2777 N N . LYS A 1 359 ? 4.219 18.255 25.446 1.00 32.53 359 LYS A N 1
ATOM 2778 C CA . LYS A 1 359 ? 4.939 19.520 25.609 1.00 32.53 359 LYS A CA 1
ATOM 2779 C C . LYS A 1 359 ? 6.438 19.216 25.493 1.00 32.53 359 LYS A C 1
ATOM 2781 O O . LYS A 1 359 ? 6.896 18.296 26.173 1.00 32.53 359 LYS A O 1
ATOM 2786 N N . PRO A 1 360 ? 7.203 19.961 24.678 1.00 35.75 360 PRO A N 1
ATOM 2787 C CA . PRO A 1 360 ? 8.645 19.779 24.615 1.00 35.75 360 PRO A CA 1
ATOM 2788 C C . PRO A 1 360 ? 9.227 20.002 26.014 1.00 35.75 360 PRO A C 1
ATOM 2790 O O . PRO A 1 360 ? 9.051 21.068 26.606 1.00 35.75 360 PRO A O 1
ATOM 2793 N N . GLN A 1 361 ? 9.877 18.976 26.567 1.00 34.75 361 GLN A N 1
ATOM 2794 C CA . GLN A 1 361 ? 10.664 19.138 27.783 1.00 34.75 361 GLN A CA 1
ATOM 2795 C C . GLN A 1 361 ? 11.864 20.038 27.453 1.00 34.75 361 GLN A C 1
ATOM 2797 O O . GLN A 1 361 ? 12.555 19.778 26.463 1.00 34.75 361 GLN A O 1
ATOM 2802 N N . PRO A 1 362 ? 12.125 21.099 28.235 1.00 36.00 362 PRO A N 1
ATOM 2803 C CA . PRO A 1 362 ? 13.321 21.903 28.045 1.00 36.00 362 PRO A CA 1
ATOM 2804 C C . PRO A 1 362 ? 14.551 21.018 28.261 1.00 36.00 362 PRO A C 1
ATOM 2806 O O . PRO A 1 362 ? 14.640 20.294 29.255 1.00 36.00 362 PRO A O 1
ATOM 2809 N N . ARG A 1 363 ? 15.490 21.060 27.307 1.00 39.19 363 ARG A N 1
ATOM 2810 C CA . ARG A 1 363 ? 16.814 20.448 27.459 1.00 39.19 363 ARG A CA 1
ATOM 2811 C C . ARG A 1 363 ? 17.425 20.964 28.758 1.00 39.19 363 ARG A C 1
ATOM 2813 O O . ARG A 1 363 ? 17.573 22.171 28.920 1.00 39.19 363 ARG A O 1
ATOM 2820 N N . ALA A 1 364 ? 17.776 20.048 29.655 1.00 40.47 364 ALA A N 1
ATOM 2821 C CA . ALA A 1 364 ? 18.632 20.364 30.782 1.00 40.47 364 ALA A CA 1
ATOM 2822 C C . ALA A 1 364 ? 19.967 20.882 30.229 1.00 40.47 364 ALA A C 1
ATOM 2824 O O . ALA A 1 364 ? 20.663 20.171 29.501 1.00 40.47 364 ALA A O 1
ATOM 2825 N N . GLU A 1 365 ? 20.282 22.136 30.531 1.00 38.09 365 GLU A N 1
ATOM 2826 C CA . GLU A 1 365 ? 21.618 22.684 30.345 1.00 38.09 365 GLU A CA 1
ATOM 2827 C C . GLU A 1 365 ? 22.561 21.906 31.269 1.00 38.09 365 GLU A C 1
ATOM 2829 O O . GLU A 1 365 ? 22.389 21.891 32.489 1.00 38.09 365 GLU A O 1
ATOM 2834 N N . ALA A 1 366 ? 23.515 21.191 30.675 1.00 45.16 366 ALA A N 1
ATOM 2835 C CA . ALA A 1 366 ? 24.620 20.602 31.410 1.00 45.16 366 ALA A CA 1
ATOM 2836 C C . ALA A 1 366 ? 25.578 21.735 31.801 1.00 45.16 366 ALA A C 1
ATOM 2838 O O . ALA A 1 366 ? 26.129 22.403 30.923 1.00 45.16 366 ALA A O 1
ATOM 2839 N N . GLY A 1 367 ? 25.706 21.963 33.109 1.00 40.78 367 GLY A N 1
ATOM 2840 C CA . GLY A 1 367 ? 26.788 22.746 33.706 1.00 40.78 367 GLY A CA 1
ATOM 2841 C C . GLY A 1 367 ? 28.080 21.954 33.830 1.00 40.78 367 GLY A C 1
ATOM 2842 O O . GLY A 1 367 ? 28.020 20.703 33.753 1.00 40.78 367 GLY A O 1
#